Protein AF-A0A1I7VIJ1-F1 (afdb_monomer_lite)

Organism: Loa loa (NCBI:txid7209)

Secondary structure (DSSP, 8-state):
-HHHHHHHHHHHHHHHHHHHHHTTS-GGGHHHHHHHHHHHHTTT-TTHHHHHHHHHHHHHHTT---HHHHHHHHHHHTTHHHHHHHHHHHHHHHHHHHHHHHHHHHHHHHHHHHTTS-HHHHHHHHHHT-S-HHHHHHHHHHHHHHHHHHHHHSPPPHHHHHHHHHHHHHHHHT---HHHHHHHHHHHHGGGGT-SSHHHHHHHHHHHHHHHHHHGGG--HHHHHHHHHHHHHHHHHHHHHHHHTTT-HHHHHHHHHHHHHTTSS--SSS-HHHHHHHHHHHHHHHHHH----HHHHHHHHHHHHHHHH-TTS-HHHHHHHIIIIIIHHHHHHHHHHHHHHH--S-----TT--PPP--HHHHHHHHHHHHHSTTS-HHHHHHHHHHHHHHHHHHTT--SS----TTTSS------HHHHHHHHHHHHHHHHHHHHHHHHHHHHHHH-PPP-------------SSHHHHHHHHHHHHHHHHHTTSS--

Foldseek 3Di:
DVVVVVVVVVVVVVVVVLVLLVLQDDPVCSVVVVVVVVCVVQVVHDPCLVVQLVVQLCVQLDPDPDPVSSVVSSVVSVCVVVVVVVVVVVVVVVCVVVSVVSSVVVVVVVCVVPVVDDPVLVVLLDQCLDLDPVSNVVSLVVVLVVQLVDLVPDQDDLVSLLSVLLSLVSSLVSDDDPVVLLVSLLSLLCSLVRHPDLLSSLSNLLSNLVNCQQCVVVQDPSSVVSVLSSNLSNLLSVLLVCLVVLVPVVSVVSNLVSCCVALLDLDPSGHVVSVLSCLQNVQVSNQVNDNDDQVVVLVSCLSLLLSLLALSHDPVSNVSNCVRPQVVVLVVLLVVLVVVVVDPDDDDDPPDDDGDDHDLLSNLVSLQVSLPDPSHDPVSSVVSNLSSVLSVCVVVVHRSDPPCPPVNPPPPPPPDVVVVVVVVVVVVVVVVVVVVVVVVVVVVVVVDDDDDDDDDDDDDDDDDDPPVVVVVVVVVVVVVVVVVVVVPD

Structure (mmCIF, N/CA/C/O backbone):
data_AF-A0A1I7VIJ1-F1
#
_entry.id   AF-A0A1I7VIJ1-F1
#
loop_
_atom_site.group_PDB
_atom_site.id
_atom_site.type_symbol
_atom_site.label_atom_id
_atom_site.label_alt_id
_atom_site.label_comp_id
_atom_site.label_asym_id
_atom_site.label_entity_id
_atom_site.label_seq_id
_atom_site.pdbx_PDB_ins_code
_atom_site.Cartn_x
_atom_site.Cartn_y
_atom_site.Cartn_z
_atom_site.occupancy
_atom_site.B_iso_or_equiv
_atom_site.auth_seq_id
_atom_site.auth_comp_id
_atom_site.auth_asym_id
_atom_site.auth_atom_id
_atom_site.pdbx_PDB_model_num
ATOM 1 N N . MET A 1 1 ? 25.837 -4.537 -54.783 1.00 72.62 1 MET A N 1
ATOM 2 C CA . MET A 1 1 ? 26.642 -5.173 -53.715 1.00 72.62 1 MET A CA 1
ATOM 3 C C . MET A 1 1 ? 27.123 -4.157 -52.678 1.00 72.62 1 MET A C 1
ATOM 5 O O . MET A 1 1 ? 26.749 -4.299 -51.526 1.00 72.62 1 MET A O 1
ATOM 9 N N . PHE A 1 2 ? 27.856 -3.103 -53.062 1.00 79.81 2 PHE A N 1
ATOM 10 C CA . PHE A 1 2 ? 28.360 -2.093 -52.113 1.00 79.81 2 PHE A CA 1
ATOM 11 C C . PHE A 1 2 ? 27.268 -1.358 -51.321 1.00 79.81 2 PHE A C 1
ATOM 13 O O . PHE A 1 2 ? 27.354 -1.311 -50.104 1.00 79.81 2 PHE A O 1
ATOM 20 N N . ILE A 1 3 ? 26.191 -0.900 -51.972 1.00 81.25 3 ILE A N 1
ATOM 21 C CA . ILE A 1 3 ? 25.059 -0.244 -51.281 1.00 81.25 3 ILE A CA 1
ATOM 22 C C . ILE A 1 3 ? 24.439 -1.163 -50.217 1.00 81.25 3 ILE A C 1
ATOM 24 O O . ILE A 1 3 ? 24.136 -0.721 -49.115 1.00 81.25 3 ILE A O 1
ATOM 28 N N . PHE A 1 4 ? 24.290 -2.454 -50.528 1.00 85.00 4 PHE A N 1
ATOM 29 C CA . PHE A 1 4 ? 23.754 -3.437 -49.587 1.00 85.00 4 PHE A CA 1
ATOM 30 C C . PHE A 1 4 ? 24.659 -3.591 -48.359 1.00 85.00 4 PHE A C 1
ATOM 32 O O . PHE A 1 4 ? 24.164 -3.535 -47.239 1.00 85.00 4 PHE A O 1
ATOM 39 N N . LEU A 1 5 ? 25.975 -3.722 -48.560 1.00 86.12 5 LEU A N 1
ATOM 40 C CA . LEU A 1 5 ? 26.940 -3.807 -47.461 1.00 86.12 5 LEU A CA 1
ATOM 41 C C . LEU A 1 5 ? 26.938 -2.536 -46.603 1.00 86.12 5 LEU A C 1
ATOM 43 O O . LEU A 1 5 ? 26.953 -2.632 -45.382 1.00 86.12 5 LEU A O 1
ATOM 47 N N . THR A 1 6 ? 26.854 -1.355 -47.217 1.00 79.75 6 THR A N 1
ATOM 48 C CA . THR A 1 6 ? 26.786 -0.082 -46.486 1.00 79.75 6 THR A CA 1
ATOM 49 C C . THR A 1 6 ? 25.526 0.015 -45.628 1.00 79.75 6 THR A C 1
ATOM 51 O O . THR A 1 6 ? 25.620 0.332 -44.445 1.00 79.75 6 THR A O 1
ATOM 54 N N . VAL A 1 7 ? 24.353 -0.293 -46.193 1.00 79.56 7 VAL A N 1
ATOM 55 C CA . VAL A 1 7 ? 23.078 -0.256 -45.456 1.00 79.56 7 VAL A CA 1
ATOM 56 C C . VAL A 1 7 ? 23.060 -1.306 -44.344 1.00 79.56 7 VAL A C 1
ATOM 58 O O . VAL A 1 7 ? 22.645 -1.007 -43.229 1.00 79.56 7 VAL A O 1
ATOM 61 N N . PHE A 1 8 ? 23.569 -2.510 -44.607 1.00 84.06 8 PHE A N 1
ATOM 62 C CA . PHE A 1 8 ? 23.662 -3.567 -43.603 1.00 84.06 8 PHE A CA 1
ATOM 63 C C . PHE A 1 8 ? 24.564 -3.170 -42.424 1.00 84.06 8 PHE A C 1
ATOM 65 O O . PHE A 1 8 ? 24.149 -3.286 -41.272 1.00 84.06 8 PHE A O 1
ATOM 72 N N . SER A 1 9 ? 25.756 -2.626 -42.691 1.00 80.06 9 SER A N 1
ATOM 73 C CA . SER A 1 9 ? 26.665 -2.145 -41.642 1.00 80.06 9 SER A CA 1
ATOM 74 C C . SER A 1 9 ? 26.083 -0.971 -40.843 1.00 80.06 9 SER A C 1
ATOM 76 O O . SER A 1 9 ? 26.268 -0.910 -39.630 1.00 80.06 9 SER A O 1
ATOM 78 N N . LEU A 1 10 ? 25.325 -0.071 -41.484 1.00 77.75 10 LEU A N 1
ATOM 79 C CA . LEU A 1 10 ? 24.598 1.004 -40.794 1.00 77.75 10 LEU A CA 1
ATOM 80 C C . LEU A 1 10 ? 23.559 0.453 -39.806 1.00 77.75 10 LEU A C 1
ATOM 82 O O . LEU A 1 10 ? 23.449 0.959 -38.690 1.00 77.75 10 LEU A O 1
ATOM 86 N N . CYS A 1 11 ? 22.833 -0.604 -40.179 1.00 79.56 11 CYS A N 1
ATOM 87 C CA . CYS A 1 11 ? 21.846 -1.232 -39.299 1.00 79.56 11 CYS A CA 1
ATOM 88 C C . CYS A 1 11 ? 22.480 -1.927 -38.079 1.00 79.56 11 CYS A C 1
ATOM 90 O O . CYS A 1 11 ? 21.882 -1.916 -37.004 1.00 79.56 11 CYS A O 1
ATOM 92 N N . LEU A 1 12 ? 23.684 -2.500 -38.209 1.00 80.19 12 LEU A N 1
ATOM 93 C CA . LEU A 1 12 ? 24.377 -3.162 -37.092 1.00 80.19 12 LEU A CA 1
ATOM 94 C C . LEU A 1 12 ? 24.837 -2.179 -36.010 1.00 80.19 12 LEU A C 1
ATOM 96 O O . LEU A 1 12 ? 24.737 -2.486 -34.821 1.00 80.19 12 LEU A O 1
ATOM 100 N N . ASN A 1 13 ? 25.276 -0.981 -36.405 1.00 79.94 13 ASN A N 1
ATOM 101 C CA . ASN A 1 13 ? 25.723 0.046 -35.461 1.00 79.94 13 ASN A CA 1
ATOM 102 C C . ASN A 1 13 ? 24.635 0.427 -34.455 1.00 79.94 13 ASN A C 1
ATOM 104 O O . ASN A 1 13 ? 24.937 0.693 -33.295 1.00 79.94 13 ASN A O 1
ATOM 108 N N . TRP A 1 14 ? 23.368 0.406 -34.869 1.00 78.56 14 TRP A N 1
ATOM 109 C CA . TRP A 1 14 ? 22.262 0.752 -33.982 1.00 78.56 14 TRP A CA 1
ATOM 110 C C . TRP A 1 14 ? 22.125 -0.233 -32.813 1.00 78.56 14 TRP A C 1
ATOM 112 O O . TRP A 1 14 ? 21.974 0.190 -31.670 1.00 78.56 14 TRP A O 1
ATOM 122 N N . SER A 1 15 ? 22.262 -1.537 -33.078 1.00 80.44 15 SER A N 1
ATOM 123 C CA . SER A 1 15 ? 22.228 -2.567 -32.029 1.00 80.44 15 SER A CA 1
ATOM 124 C C . SER A 1 15 ? 23.414 -2.442 -31.073 1.00 80.44 15 SER A C 1
ATOM 126 O O . SER A 1 15 ? 23.239 -2.536 -29.862 1.00 80.44 15 SER A O 1
ATOM 128 N N . ILE A 1 16 ? 24.611 -2.195 -31.613 1.00 84.12 16 ILE A N 1
ATOM 129 C CA . ILE A 1 16 ? 25.847 -2.103 -30.825 1.00 84.12 16 ILE A CA 1
ATOM 130 C C . ILE A 1 16 ? 25.797 -0.910 -29.863 1.00 84.12 16 ILE A C 1
ATOM 132 O O . ILE A 1 16 ? 26.193 -1.040 -28.710 1.00 84.12 16 ILE A O 1
ATOM 136 N N . ILE A 1 17 ? 25.289 0.245 -30.308 1.00 83.31 17 ILE A N 1
ATOM 137 C CA . ILE A 1 17 ? 25.196 1.446 -29.463 1.00 83.31 17 ILE A CA 1
ATOM 138 C C . ILE A 1 17 ? 24.230 1.225 -28.292 1.00 83.31 17 ILE A C 1
ATOM 140 O O . ILE A 1 17 ? 24.504 1.677 -27.182 1.00 83.31 17 ILE A O 1
ATOM 144 N N . ILE A 1 18 ? 23.116 0.521 -28.521 1.00 82.06 18 ILE A N 1
ATOM 145 C CA . ILE A 1 18 ? 22.161 0.201 -27.455 1.00 82.06 18 ILE A CA 1
ATOM 146 C C . ILE A 1 18 ? 22.796 -0.735 -26.423 1.00 82.06 18 ILE A C 1
ATOM 148 O O . ILE A 1 18 ? 22.706 -0.449 -25.231 1.00 82.06 18 ILE A O 1
ATOM 152 N N . ASP A 1 19 ? 23.486 -1.794 -26.853 1.00 82.81 19 ASP A N 1
ATOM 153 C CA . ASP A 1 19 ? 24.185 -2.699 -25.927 1.00 82.81 19 ASP A CA 1
ATOM 154 C C . ASP A 1 19 ? 25.268 -1.964 -25.123 1.00 82.81 19 ASP A C 1
ATOM 156 O O . ASP A 1 19 ? 25.315 -2.081 -23.899 1.00 82.81 19 ASP A O 1
ATOM 160 N N . LEU A 1 20 ? 26.069 -1.119 -25.782 1.00 85.69 20 LEU A N 1
ATOM 161 C CA . LEU A 1 20 ? 27.095 -0.296 -25.135 1.00 85.69 20 LEU A CA 1
ATOM 162 C C . LEU A 1 20 ? 26.504 0.586 -24.021 1.00 85.69 20 LEU A C 1
ATOM 164 O O . LEU A 1 20 ? 27.082 0.734 -22.945 1.00 85.69 20 LEU A O 1
ATOM 168 N N . LEU A 1 21 ? 25.331 1.169 -24.272 1.00 85.25 21 LEU A N 1
ATOM 169 C CA . LEU A 1 21 ? 24.647 2.028 -23.314 1.00 85.25 21 LEU A CA 1
ATOM 170 C C . LEU A 1 21 ? 24.074 1.233 -22.130 1.00 85.25 21 LEU A C 1
ATOM 172 O O . LEU A 1 21 ? 24.110 1.700 -20.988 1.00 85.25 21 LEU A O 1
ATOM 176 N N . LEU A 1 22 ? 23.568 0.023 -22.372 1.00 81.50 22 LEU A N 1
ATOM 177 C CA . LEU A 1 22 ? 23.065 -0.860 -21.317 1.00 81.50 22 LEU A CA 1
ATOM 178 C C . LEU A 1 22 ? 24.183 -1.369 -20.393 1.00 81.50 22 LEU A C 1
ATOM 180 O O . LEU A 1 22 ? 23.916 -1.563 -19.201 1.00 81.50 22 LEU A O 1
ATOM 184 N N . ASP A 1 23 ? 25.403 -1.512 -20.916 1.00 83.44 23 ASP A N 1
ATOM 185 C CA . ASP A 1 23 ? 26.603 -1.968 -20.196 1.00 83.44 23 ASP A CA 1
ATOM 186 C C . ASP A 1 23 ? 27.246 -0.907 -19.287 1.00 83.44 23 ASP A C 1
ATOM 188 O O . ASP A 1 23 ? 28.076 -1.242 -18.443 1.00 83.44 23 ASP A O 1
ATOM 192 N N . ILE A 1 24 ? 26.873 0.368 -19.433 1.00 89.19 24 ILE A N 1
ATOM 193 C CA . ILE A 1 24 ? 27.396 1.470 -18.604 1.00 89.19 24 ILE A CA 1
ATOM 194 C C . ILE A 1 24 ? 26.332 2.029 -17.650 1.00 89.19 24 ILE A C 1
ATOM 196 O O . ILE A 1 24 ? 26.648 2.587 -16.596 1.00 89.19 24 ILE A O 1
ATOM 200 N N . ILE A 1 25 ? 25.047 1.924 -18.000 1.00 85.88 25 ILE A N 1
ATOM 201 C CA . ILE A 1 25 ? 23.987 2.649 -17.294 1.00 85.88 25 ILE A CA 1
ATOM 202 C C . ILE A 1 25 ? 23.195 1.736 -16.358 1.00 85.88 25 ILE A C 1
ATOM 204 O O . ILE A 1 25 ? 22.587 0.742 -16.765 1.00 85.88 25 ILE A O 1
ATOM 208 N N . VAL A 1 26 ? 23.111 2.158 -15.091 1.00 79.25 26 VAL A N 1
ATOM 209 C CA . VAL A 1 26 ? 22.322 1.517 -14.025 1.00 79.25 26 VAL A CA 1
ATOM 210 C C . VAL A 1 26 ? 20.846 1.375 -14.435 1.00 79.25 26 VAL A C 1
ATOM 212 O O . VAL A 1 26 ? 20.266 2.349 -14.932 1.00 79.25 26 VAL A O 1
ATOM 215 N N . PRO A 1 27 ? 20.187 0.222 -14.176 1.00 73.50 27 PRO A N 1
ATOM 216 C CA . PRO A 1 27 ? 18.823 -0.065 -14.632 1.00 73.50 27 PRO A CA 1
ATOM 217 C C . PRO A 1 27 ? 17.793 1.046 -14.400 1.00 73.50 27 PRO A C 1
ATOM 219 O O . PRO A 1 27 ? 17.003 1.350 -15.291 1.00 73.50 27 PRO A O 1
ATOM 222 N N . GLN A 1 28 ? 17.849 1.712 -13.245 1.00 70.06 28 GLN A N 1
ATOM 223 C CA . GLN A 1 28 ? 16.922 2.785 -12.866 1.00 70.06 28 GLN A CA 1
ATOM 224 C C . GLN A 1 28 ? 16.987 4.017 -13.788 1.00 70.06 28 GLN A C 1
ATOM 226 O O . GLN A 1 28 ? 16.023 4.774 -13.870 1.00 70.06 28 GLN A O 1
ATOM 231 N N . ARG A 1 29 ? 18.108 4.233 -14.490 1.00 78.75 29 ARG A N 1
ATOM 232 C CA . ARG A 1 29 ? 18.349 5.411 -15.342 1.00 78.75 29 ARG A CA 1
ATOM 233 C C . ARG A 1 29 ? 18.302 5.100 -16.840 1.00 78.75 29 ARG A C 1
ATOM 235 O O . ARG A 1 29 ? 18.312 6.027 -17.648 1.00 78.75 29 ARG A O 1
ATOM 242 N N . ARG A 1 30 ? 18.191 3.821 -17.222 1.00 83.50 30 ARG A N 1
ATOM 243 C CA . ARG A 1 30 ? 18.231 3.373 -18.627 1.00 83.50 30 ARG A CA 1
ATOM 244 C C . ARG A 1 30 ? 17.142 4.003 -19.487 1.00 83.50 30 ARG A C 1
ATOM 246 O O . ARG A 1 30 ? 17.415 4.404 -20.610 1.00 83.50 30 ARG A O 1
ATOM 253 N N . SER A 1 31 ? 15.926 4.155 -18.956 1.00 77.12 31 SER A N 1
ATOM 254 C CA . SER A 1 31 ? 14.834 4.782 -19.713 1.00 77.12 31 SER A CA 1
ATOM 255 C C . SER A 1 31 ? 15.131 6.240 -20.062 1.00 77.12 31 SER A C 1
ATOM 257 O O . SER A 1 31 ? 14.811 6.669 -21.162 1.00 77.12 31 SER A O 1
ATOM 259 N N . ILE A 1 32 ? 15.738 6.998 -19.146 1.00 85.75 32 ILE A N 1
ATOM 260 C CA . ILE A 1 32 ? 16.082 8.405 -19.382 1.00 85.75 32 ILE A CA 1
ATOM 261 C C . ILE A 1 32 ? 17.226 8.487 -20.392 1.00 85.75 32 ILE A C 1
ATOM 263 O O . ILE A 1 32 ? 17.153 9.267 -21.336 1.00 85.75 32 ILE A O 1
ATOM 267 N N . ALA A 1 33 ? 18.251 7.652 -20.233 1.00 86.38 33 ALA A N 1
ATOM 268 C CA . ALA A 1 33 ? 19.390 7.618 -21.140 1.00 86.38 33 ALA A CA 1
ATOM 269 C C . ALA A 1 33 ? 19.005 7.238 -22.578 1.00 86.38 33 ALA A C 1
ATOM 271 O O . ALA A 1 33 ? 19.407 7.929 -23.510 1.00 86.38 33 ALA A O 1
ATOM 272 N N . ASN A 1 34 ? 18.158 6.217 -22.754 1.00 83.69 34 ASN A N 1
ATOM 273 C CA . ASN A 1 34 ? 17.612 5.850 -24.062 1.00 83.69 34 ASN A CA 1
ATOM 274 C C . ASN A 1 34 ? 16.825 7.010 -24.688 1.00 83.69 34 ASN A C 1
ATOM 276 O O . ASN A 1 34 ? 16.984 7.298 -25.872 1.00 83.69 34 ASN A O 1
ATOM 280 N N . SER A 1 35 ? 16.013 7.718 -23.897 1.00 87.06 35 SER A N 1
ATOM 281 C CA . SER A 1 35 ? 15.282 8.892 -24.386 1.00 87.06 35 SER A CA 1
ATOM 282 C C . SER A 1 35 ? 16.221 10.007 -24.851 1.00 87.06 35 SER A C 1
ATOM 284 O O . SER A 1 35 ? 15.995 10.578 -25.915 1.00 87.06 35 SER A O 1
ATOM 286 N N . TRP A 1 36 ? 17.289 10.298 -24.101 1.00 90.06 36 TRP A N 1
ATOM 287 C CA . TRP A 1 36 ? 18.300 11.284 -24.504 1.00 90.06 36 TRP A CA 1
ATOM 288 C C . TRP A 1 36 ? 19.048 10.865 -25.769 1.00 90.06 36 TRP A C 1
ATOM 290 O O . TRP A 1 36 ? 19.242 11.691 -26.658 1.00 90.06 36 TRP A O 1
ATOM 300 N N . GLN A 1 37 ? 19.423 9.590 -25.880 1.00 86.50 37 GLN A N 1
ATOM 301 C CA . GLN A 1 37 ? 20.076 9.054 -27.072 1.00 86.50 37 GLN A CA 1
ATOM 302 C C . GLN A 1 37 ? 19.197 9.243 -28.313 1.00 86.50 37 GLN A C 1
ATOM 304 O O . GLN A 1 37 ? 19.679 9.737 -29.332 1.00 86.50 37 GLN A O 1
ATOM 309 N N . ILE A 1 38 ? 17.912 8.885 -28.231 1.00 85.50 38 ILE A N 1
ATOM 310 C CA . ILE A 1 38 ? 16.958 9.041 -29.338 1.00 85.50 38 ILE A CA 1
ATOM 311 C C . ILE A 1 38 ? 16.770 10.525 -29.674 1.00 85.50 38 ILE A C 1
ATOM 313 O O . ILE A 1 38 ? 16.852 10.900 -30.842 1.00 85.50 38 ILE A O 1
ATOM 317 N N . LEU A 1 39 ? 16.583 11.382 -28.665 1.00 89.50 39 LEU A N 1
ATOM 318 C CA . LEU A 1 39 ? 16.409 12.824 -28.851 1.00 89.50 39 LEU A CA 1
ATOM 319 C C . LEU A 1 39 ? 17.595 13.455 -29.593 1.00 89.50 39 LEU A C 1
ATOM 321 O O . LEU A 1 39 ? 17.393 14.205 -30.543 1.00 89.50 39 LEU A O 1
ATOM 325 N N . ILE A 1 40 ? 18.824 13.140 -29.176 1.00 86.69 40 ILE A N 1
ATOM 326 C CA . ILE A 1 40 ? 20.045 13.677 -29.792 1.00 86.69 40 ILE A CA 1
ATOM 327 C C . ILE A 1 40 ? 20.239 13.098 -31.200 1.00 86.69 40 ILE A C 1
ATOM 329 O O . ILE A 1 40 ? 20.582 13.836 -32.120 1.00 86.69 40 ILE A O 1
ATOM 333 N N . SER A 1 41 ? 19.971 11.801 -31.391 1.00 81.50 41 SER A N 1
ATOM 334 C CA . SER A 1 41 ? 20.138 11.132 -32.692 1.00 81.50 41 SER A CA 1
ATOM 335 C C . SER A 1 41 ? 19.201 11.690 -33.767 1.00 81.50 41 SER A C 1
ATOM 337 O O . SER A 1 41 ? 19.580 11.752 -34.932 1.00 81.50 41 SER A O 1
ATOM 339 N N . HIS A 1 42 ? 18.006 12.140 -33.375 1.00 83.38 42 HIS A N 1
ATOM 340 C CA . HIS A 1 42 ? 17.016 12.738 -34.275 1.00 83.38 42 HIS A CA 1
ATOM 341 C C . HIS A 1 42 ? 16.912 14.266 -34.132 1.00 83.38 42 HIS A C 1
ATOM 343 O O . HIS A 1 42 ? 15.954 14.859 -34.626 1.00 83.38 42 HIS A O 1
ATOM 349 N N . LEU A 1 43 ? 17.888 14.929 -33.495 1.00 84.06 43 LEU A N 1
ATOM 350 C CA . LEU A 1 43 ? 17.840 16.372 -33.213 1.00 84.06 43 LEU A CA 1
ATOM 351 C C . LEU A 1 43 ? 17.675 17.223 -34.482 1.00 84.06 43 LEU A C 1
ATOM 353 O O . LEU A 1 43 ? 16.991 18.242 -34.467 1.00 84.06 43 LEU A O 1
ATOM 357 N N . PHE A 1 44 ? 18.272 16.778 -35.589 1.00 81.12 44 PHE A N 1
ATOM 358 C CA . PHE A 1 44 ? 18.181 17.427 -36.899 1.00 81.12 44 PHE A CA 1
ATOM 359 C C . PHE A 1 44 ? 17.137 16.775 -37.829 1.00 81.12 44 PHE A C 1
ATOM 361 O O . PHE A 1 44 ? 17.081 17.100 -39.014 1.00 81.12 44 PHE A O 1
ATOM 368 N N . GLY A 1 45 ? 16.312 15.857 -37.314 1.00 82.31 45 GLY A N 1
ATOM 369 C CA . GLY A 1 45 ? 15.331 15.085 -38.080 1.00 82.31 45 GLY A CA 1
ATOM 370 C C . GLY A 1 45 ? 15.938 14.005 -38.985 1.00 82.31 45 GLY A C 1
ATOM 371 O O . GLY A 1 45 ? 17.154 13.883 -39.123 1.00 82.31 45 GLY A O 1
ATOM 372 N N . ASP A 1 46 ? 15.072 13.230 -39.642 1.00 79.00 46 ASP A N 1
ATOM 373 C CA . ASP A 1 46 ? 15.456 12.022 -40.397 1.00 79.00 46 ASP A CA 1
ATOM 374 C C . ASP A 1 46 ? 16.077 12.299 -41.782 1.00 79.00 46 ASP A C 1
ATOM 376 O O . ASP A 1 46 ? 16.586 11.387 -42.432 1.00 79.00 46 ASP A O 1
ATOM 380 N N . ALA A 1 47 ? 16.037 13.551 -42.257 1.00 77.75 47 ALA A N 1
ATOM 381 C CA . ALA A 1 47 ? 16.419 13.917 -43.626 1.00 77.75 47 ALA A CA 1
ATOM 382 C C . ALA A 1 47 ? 17.181 15.254 -43.738 1.00 77.75 47 ALA A C 1
ATOM 384 O O . ALA A 1 47 ? 17.082 15.950 -44.747 1.00 77.75 47 ALA A O 1
ATOM 385 N N . SER A 1 48 ? 17.966 15.629 -42.725 1.00 83.56 48 SER A N 1
ATOM 386 C CA . SER A 1 48 ? 18.795 16.850 -42.770 1.00 83.56 48 SER A CA 1
ATOM 387 C C . SER A 1 48 ? 19.970 16.769 -43.753 1.00 83.56 48 SER A C 1
ATOM 389 O O . SER A 1 48 ? 20.415 17.794 -44.266 1.00 83.56 48 SER A O 1
ATOM 391 N N . GLY A 1 49 ? 20.456 15.563 -44.067 1.00 84.31 49 GLY A N 1
ATOM 392 C CA . GLY A 1 49 ? 21.626 15.345 -44.927 1.00 84.31 49 GLY A CA 1
ATOM 393 C C . GLY A 1 49 ? 21.544 16.018 -46.308 1.00 84.31 49 GLY A C 1
ATOM 394 O O . GLY A 1 49 ? 22.422 16.823 -46.625 1.00 84.31 49 GLY A O 1
ATOM 395 N N . PRO A 1 50 ? 20.501 15.758 -47.125 1.00 87.88 50 PRO A N 1
ATOM 396 C CA . PRO A 1 50 ? 20.345 16.393 -48.436 1.00 87.88 50 PRO A CA 1
ATOM 397 C C . PRO A 1 50 ? 20.272 17.921 -48.374 1.00 87.88 50 PRO A C 1
ATOM 399 O O . PRO A 1 50 ? 20.823 18.591 -49.242 1.00 87.88 50 PRO A O 1
ATOM 402 N N . TYR A 1 51 ? 19.641 18.473 -47.333 1.00 87.06 51 TYR A N 1
ATOM 403 C CA . TYR A 1 51 ? 19.557 19.919 -47.130 1.00 87.06 51 TYR A CA 1
ATOM 404 C C . TYR A 1 51 ? 20.936 20.534 -46.853 1.00 87.06 51 TYR A C 1
ATOM 406 O O . TYR A 1 51 ? 21.289 21.551 -47.449 1.00 87.06 51 TYR A O 1
ATOM 414 N N . ILE A 1 52 ? 21.745 19.890 -46.004 1.00 87.69 52 ILE A N 1
ATOM 415 C CA . ILE A 1 52 ? 23.108 20.338 -45.678 1.00 87.69 52 ILE A CA 1
ATOM 416 C C . ILE A 1 52 ? 24.000 20.278 -46.925 1.00 87.69 52 ILE A C 1
ATOM 418 O O . ILE A 1 52 ? 24.683 21.250 -47.240 1.00 87.69 52 ILE A O 1
ATOM 422 N N . VAL A 1 53 ? 23.957 19.170 -47.674 1.00 90.44 53 VAL A N 1
ATOM 423 C CA . VAL A 1 53 ? 24.729 19.019 -48.921 1.00 90.44 53 VAL A CA 1
ATOM 424 C C . VAL A 1 53 ? 24.292 20.050 -49.965 1.00 90.44 53 VAL A C 1
ATOM 426 O O . VAL A 1 53 ? 25.146 20.666 -50.597 1.00 90.44 53 VAL A O 1
ATOM 429 N N . GLY A 1 54 ? 22.984 20.286 -50.112 1.00 90.25 54 GLY A N 1
ATOM 430 C CA . GLY A 1 54 ? 22.440 21.308 -51.009 1.00 90.25 54 GLY A CA 1
ATOM 431 C C . GLY A 1 54 ? 22.903 22.717 -50.641 1.00 90.25 54 GLY A C 1
ATOM 432 O O . GLY A 1 54 ? 23.453 23.418 -51.483 1.00 90.25 54 GLY A O 1
ATOM 433 N N . SER A 1 55 ? 22.793 23.087 -49.363 1.00 89.56 55 SER A N 1
ATOM 434 C CA . SER A 1 55 ? 23.210 24.403 -48.854 1.00 89.56 55 SER A CA 1
ATOM 435 C C . SER A 1 55 ? 24.693 24.675 -49.108 1.00 89.56 55 SER A C 1
ATOM 437 O O . SER A 1 55 ? 25.072 25.770 -49.519 1.00 89.56 55 SER A O 1
ATOM 439 N N . VAL A 1 56 ? 25.552 23.673 -48.898 1.00 90.44 56 VAL A N 1
ATOM 440 C CA . VAL A 1 56 ? 26.988 23.839 -49.140 1.00 90.44 56 VAL A CA 1
ATOM 441 C C . VAL A 1 56 ? 27.324 23.788 -50.631 1.00 90.44 56 VAL A C 1
ATOM 443 O O . VAL A 1 56 ? 28.216 24.509 -51.072 1.00 90.44 56 VAL A O 1
ATOM 446 N N . SER A 1 57 ? 26.588 23.015 -51.433 1.00 92.38 57 SER A N 1
ATOM 447 C CA . SER A 1 57 ? 26.692 23.073 -52.895 1.00 92.38 57 SER A CA 1
ATOM 448 C C . SER A 1 57 ? 26.362 24.473 -53.415 1.00 92.38 57 SER A C 1
ATOM 450 O O . SER A 1 57 ? 27.101 25.006 -54.238 1.00 92.38 57 SER A O 1
ATOM 452 N N . ASP A 1 58 ? 25.295 25.093 -52.913 1.00 91.44 58 ASP A N 1
ATOM 453 C CA . ASP A 1 58 ? 24.911 26.455 -53.286 1.00 91.44 58 ASP A CA 1
ATOM 454 C C . ASP A 1 58 ? 25.965 27.482 -52.837 1.00 91.44 58 ASP A C 1
ATOM 456 O O . ASP A 1 58 ? 26.304 28.388 -53.598 1.00 91.44 58 ASP A O 1
ATOM 460 N N . TRP A 1 59 ? 26.566 27.295 -51.655 1.00 90.31 59 TRP A N 1
ATOM 461 C CA . TRP A 1 59 ? 27.669 28.134 -51.172 1.00 90.31 59 TRP A CA 1
ATOM 462 C C . TRP A 1 59 ? 28.934 28.023 -52.038 1.00 90.31 59 TRP A C 1
ATOM 464 O O . TRP A 1 59 ? 29.540 29.039 -52.370 1.00 90.31 59 TRP A O 1
ATOM 474 N N . ILE A 1 60 ? 29.312 26.807 -52.450 1.00 89.12 60 ILE A N 1
ATOM 475 C CA . ILE A 1 60 ? 30.467 26.560 -53.332 1.00 89.12 60 ILE A CA 1
ATOM 476 C C . ILE A 1 60 ? 30.213 27.109 -54.746 1.00 89.12 60 ILE A C 1
ATOM 478 O O . ILE A 1 60 ? 31.156 27.537 -55.411 1.00 89.12 60 ILE A O 1
ATOM 482 N N . ARG A 1 61 ? 28.957 27.085 -55.213 1.00 88.00 61 ARG A N 1
ATOM 483 C CA . ARG A 1 61 ? 28.552 27.574 -56.540 1.00 88.00 61 ARG A CA 1
ATOM 484 C C . ARG A 1 61 ? 28.547 29.105 -56.635 1.00 88.00 61 ARG A C 1
ATOM 486 O O . ARG A 1 61 ? 28.872 29.647 -57.689 1.00 88.00 61 ARG A O 1
ATOM 493 N N . GLY A 1 62 ? 28.186 29.811 -55.563 1.00 86.69 62 GLY A N 1
ATOM 494 C CA . GLY A 1 62 ? 28.064 31.271 -55.582 1.00 86.69 62 GLY A CA 1
ATOM 495 C C . GLY A 1 62 ? 26.958 31.746 -56.537 1.00 86.69 62 GLY A C 1
ATOM 496 O O . GLY A 1 62 ? 25.841 31.235 -56.495 1.00 86.69 62 GLY A O 1
ATOM 497 N N . SER A 1 63 ? 27.253 32.728 -57.396 1.00 85.38 63 SER A N 1
ATOM 498 C CA . SER A 1 63 ? 26.290 33.319 -58.346 1.00 85.38 63 SER A CA 1
ATOM 499 C C . SER A 1 63 ? 26.248 32.649 -59.729 1.00 85.38 63 SER A C 1
ATOM 501 O O . SER A 1 63 ? 25.440 33.048 -60.570 1.00 85.38 63 SER A O 1
ATOM 503 N N . ASP A 1 64 ? 27.096 31.650 -59.991 1.00 83.31 64 ASP A N 1
ATOM 504 C CA . ASP A 1 64 ? 27.196 31.002 -61.302 1.00 83.31 64 ASP A CA 1
ATOM 505 C C . ASP A 1 64 ? 26.148 29.885 -61.454 1.00 83.31 64 ASP A C 1
ATOM 507 O O . ASP A 1 64 ? 26.267 28.804 -60.881 1.00 83.31 64 ASP A O 1
ATOM 511 N N . ASN A 1 65 ? 25.103 30.141 -62.243 1.00 82.75 65 ASN A N 1
ATOM 512 C CA . ASN A 1 65 ? 24.006 29.194 -62.479 1.00 82.75 65 ASN A CA 1
ATOM 513 C C . ASN A 1 65 ? 24.205 28.319 -63.727 1.00 82.75 65 ASN A C 1
ATOM 515 O O . ASN A 1 65 ? 23.247 27.723 -64.228 1.00 82.75 65 ASN A O 1
ATOM 519 N N . SER A 1 66 ? 25.427 28.220 -64.254 1.00 89.38 66 SER A N 1
ATOM 520 C CA . SER A 1 66 ? 25.697 27.306 -65.362 1.00 89.38 66 SER A CA 1
ATOM 521 C C . SER A 1 66 ? 25.507 25.833 -64.936 1.00 89.38 66 SER A C 1
ATOM 523 O O . SER A 1 66 ? 25.864 25.447 -63.815 1.00 89.38 66 SER A O 1
ATOM 525 N N . PRO A 1 67 ? 24.983 24.954 -65.818 1.00 86.44 67 PRO A N 1
ATOM 526 C CA . PRO A 1 67 ? 24.816 23.530 -65.501 1.00 86.44 67 PRO A CA 1
ATOM 527 C C . PRO A 1 67 ? 26.128 22.842 -65.094 1.00 86.44 67 PRO A C 1
ATOM 529 O O . PRO A 1 67 ? 26.133 21.961 -64.233 1.00 86.44 67 PRO A O 1
ATOM 532 N N . ALA A 1 68 ? 27.252 23.279 -65.672 1.00 85.81 68 ALA A N 1
ATOM 533 C CA . ALA A 1 68 ? 28.583 22.780 -65.344 1.00 85.81 68 ALA A CA 1
ATOM 534 C C . ALA A 1 68 ? 29.029 23.192 -63.929 1.00 85.81 68 ALA A C 1
ATOM 536 O O . ALA A 1 68 ? 29.513 22.340 -63.180 1.00 85.81 68 ALA A O 1
ATOM 537 N N . ALA A 1 69 ? 28.816 24.455 -63.533 1.00 83.94 69 ALA A N 1
ATOM 538 C CA . ALA A 1 69 ? 29.113 24.923 -62.180 1.00 83.94 69 ALA A CA 1
ATOM 539 C C . ALA A 1 69 ? 28.245 24.207 -61.135 1.00 83.94 69 ALA A C 1
ATOM 541 O O . ALA A 1 69 ? 28.755 23.779 -60.100 1.00 83.94 69 ALA A O 1
ATOM 542 N N . CYS A 1 70 ? 26.960 23.979 -61.433 1.00 85.12 70 CYS A N 1
ATOM 543 C CA . CYS A 1 70 ? 26.066 23.235 -60.547 1.00 85.12 70 CYS A CA 1
ATOM 544 C C . CYS A 1 70 ? 26.524 21.782 -60.335 1.00 85.12 70 CYS A C 1
ATOM 546 O O . CYS A 1 70 ? 26.506 21.288 -59.208 1.00 85.12 70 CYS A O 1
ATOM 548 N N . PHE A 1 71 ? 26.971 21.102 -61.394 1.00 88.38 71 PHE A N 1
ATOM 549 C CA . PHE A 1 71 ? 27.477 19.732 -61.301 1.00 88.38 71 PHE A CA 1
ATOM 550 C C . PHE A 1 71 ? 28.789 19.649 -60.504 1.00 88.38 71 PHE A C 1
ATOM 552 O O . PHE A 1 71 ? 28.934 18.797 -59.626 1.00 88.38 71 PHE A O 1
ATOM 559 N N . GLN A 1 72 ? 29.734 20.559 -60.759 1.00 87.44 72 GLN A N 1
ATOM 560 C CA . GLN A 1 72 ? 31.018 20.580 -60.053 1.00 87.44 72 GLN A CA 1
ATOM 561 C C . GLN A 1 72 ? 30.874 20.955 -58.573 1.00 87.44 72 GLN A C 1
ATOM 563 O O . GLN A 1 72 ? 31.534 20.350 -57.724 1.00 87.44 72 GLN A O 1
ATOM 568 N N . ALA A 1 73 ? 30.013 21.924 -58.250 1.00 89.81 73 ALA A N 1
ATOM 569 C CA . ALA A 1 73 ? 29.737 22.317 -56.872 1.00 89.81 73 ALA A CA 1
ATOM 570 C C . ALA A 1 73 ? 29.091 21.172 -56.078 1.00 89.81 73 ALA A C 1
ATOM 572 O O . ALA A 1 73 ? 29.508 20.896 -54.952 1.00 89.81 73 ALA A O 1
ATOM 573 N N . LEU A 1 74 ? 28.165 20.433 -56.699 1.00 89.19 74 LEU A N 1
ATOM 574 C CA . LEU A 1 74 ? 27.509 19.290 -56.071 1.00 89.19 74 LEU A CA 1
ATOM 575 C C . LEU A 1 74 ? 28.492 18.141 -55.792 1.00 89.19 74 LEU A C 1
ATOM 577 O O . LEU A 1 74 ? 28.486 17.585 -54.696 1.00 89.19 74 LEU A O 1
ATOM 581 N N . ILE A 1 75 ? 29.389 17.822 -56.736 1.00 90.06 75 ILE A N 1
ATOM 582 C CA . ILE A 1 75 ? 30.453 16.823 -56.516 1.00 90.06 75 ILE A CA 1
ATOM 583 C C . ILE A 1 75 ? 31.345 17.225 -55.339 1.00 90.06 75 ILE A C 1
ATOM 585 O O . ILE A 1 75 ? 31.676 16.385 -54.503 1.00 90.06 75 ILE A O 1
ATOM 589 N N . LYS A 1 76 ? 31.723 18.506 -55.244 1.00 88.06 76 LYS A N 1
ATOM 590 C CA . LYS A 1 76 ? 32.531 19.007 -54.124 1.00 88.06 76 LYS A CA 1
ATOM 591 C C . LYS A 1 76 ? 31.773 18.920 -52.794 1.00 88.06 76 LYS A C 1
ATOM 593 O O . LYS A 1 76 ? 32.351 18.493 -51.797 1.00 88.06 76 LYS A O 1
ATOM 598 N N . ALA A 1 77 ? 30.481 19.245 -52.779 1.00 91.00 77 ALA A N 1
ATOM 599 C CA . ALA A 1 77 ? 29.640 19.139 -51.587 1.00 91.00 77 ALA A CA 1
ATOM 600 C C . ALA A 1 77 ? 29.454 17.684 -51.112 1.00 91.00 77 ALA A C 1
ATOM 602 O O . ALA A 1 77 ? 29.378 17.432 -49.909 1.00 91.00 77 ALA A O 1
ATOM 603 N N . PHE A 1 78 ? 29.474 16.701 -52.019 1.00 89.38 78 PHE A N 1
ATOM 604 C CA . PHE A 1 78 ? 29.417 15.277 -51.663 1.00 89.38 78 PHE A CA 1
ATOM 605 C C . PHE A 1 78 ? 30.634 14.763 -50.871 1.00 89.38 78 PHE A C 1
ATOM 607 O O . PHE A 1 78 ? 30.571 13.658 -50.332 1.00 89.38 78 PHE A O 1
ATOM 614 N N . TYR A 1 79 ? 31.709 15.544 -50.720 1.00 88.62 79 TYR A N 1
ATOM 615 C CA . TYR A 1 79 ? 32.805 15.196 -49.806 1.00 88.62 79 TYR A CA 1
ATOM 616 C C . TYR A 1 79 ? 32.502 15.504 -48.329 1.00 88.62 79 TYR A C 1
ATOM 618 O O . TYR A 1 79 ? 33.172 14.963 -47.450 1.00 88.62 79 TYR A O 1
ATOM 626 N N . ILE A 1 80 ? 31.478 16.306 -48.022 1.00 88.31 80 ILE A N 1
ATOM 627 C CA . ILE A 1 80 ? 31.120 16.688 -46.643 1.00 88.31 80 ILE A CA 1
ATOM 628 C C . ILE A 1 80 ? 30.721 15.482 -45.779 1.00 88.31 80 ILE A C 1
ATOM 630 O O . ILE A 1 80 ? 31.251 15.365 -44.672 1.00 88.31 80 ILE A O 1
ATOM 634 N N . PRO A 1 81 ? 29.872 14.542 -46.249 1.00 85.50 81 PRO A N 1
ATOM 635 C CA . PRO A 1 81 ? 29.597 13.311 -45.510 1.00 85.50 81 PRO A CA 1
ATOM 636 C C . PRO A 1 81 ? 30.858 12.510 -45.160 1.00 85.50 81 PRO A C 1
ATOM 638 O O . PRO A 1 81 ? 30.924 11.933 -44.080 1.00 85.50 81 PRO A O 1
ATOM 641 N N . ASN A 1 82 ? 31.885 12.513 -46.019 1.00 86.31 82 ASN A N 1
ATOM 642 C CA . ASN A 1 82 ? 33.141 11.808 -45.741 1.00 86.31 82 ASN A CA 1
ATOM 643 C C . ASN A 1 82 ? 33.921 12.466 -44.594 1.00 86.31 82 ASN A C 1
ATOM 645 O O . ASN A 1 82 ? 34.454 11.769 -43.734 1.00 86.31 82 ASN A O 1
ATOM 649 N N . ILE A 1 83 ? 33.944 13.800 -44.533 1.00 88.19 83 ILE A N 1
ATOM 650 C CA . ILE A 1 83 ? 34.558 14.537 -43.417 1.00 88.19 83 ILE A CA 1
ATOM 651 C C . ILE A 1 83 ? 33.787 14.268 -42.117 1.00 88.19 83 ILE A C 1
ATOM 653 O O . ILE A 1 83 ? 34.394 13.985 -41.085 1.00 88.19 83 ILE A O 1
ATOM 657 N N . ALA A 1 84 ? 32.452 14.283 -42.170 1.00 86.06 84 ALA A N 1
ATOM 658 C CA . ALA A 1 84 ? 31.609 13.960 -41.020 1.00 86.06 84 ALA A CA 1
ATOM 659 C C . ALA A 1 84 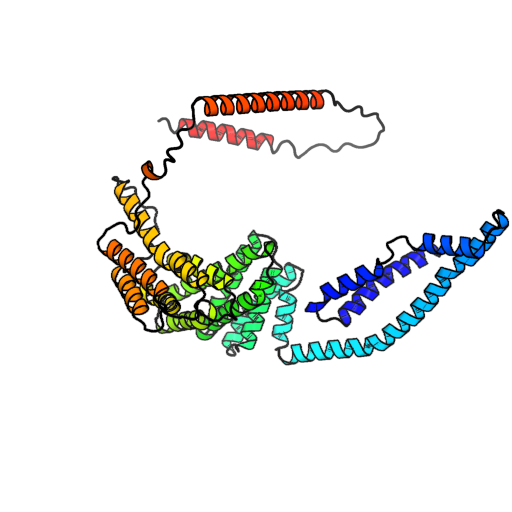? 31.830 12.520 -40.519 1.00 86.06 84 ALA A C 1
ATOM 661 O O . ALA A 1 84 ? 31.868 12.292 -39.310 1.00 86.06 84 ALA A O 1
ATOM 662 N N . LEU A 1 85 ? 32.045 11.560 -41.427 1.00 85.31 85 LEU A N 1
ATOM 663 C CA . LEU A 1 85 ? 32.402 10.183 -41.075 1.00 85.31 85 LEU A CA 1
ATOM 664 C C . LEU A 1 85 ? 33.748 10.107 -40.347 1.00 85.31 85 LEU A C 1
ATOM 666 O O . LEU A 1 85 ? 33.843 9.413 -39.339 1.00 85.31 85 LEU A O 1
ATOM 670 N N . ILE A 1 86 ? 34.767 10.843 -40.798 1.00 89.31 86 ILE A N 1
ATOM 671 C CA . ILE A 1 86 ? 36.075 10.878 -40.121 1.00 89.31 86 ILE A CA 1
ATOM 672 C C . ILE A 1 86 ? 35.929 11.429 -38.696 1.00 89.31 86 ILE A C 1
ATOM 674 O O . ILE A 1 86 ? 36.449 10.837 -37.751 1.00 89.31 86 ILE A O 1
ATOM 678 N N . ILE A 1 87 ? 35.170 12.516 -38.521 1.00 91.12 87 ILE A N 1
ATOM 679 C CA . ILE A 1 87 ? 34.880 13.081 -37.193 1.00 91.12 87 ILE A CA 1
ATOM 680 C C . ILE A 1 87 ? 34.136 12.058 -36.323 1.00 91.12 87 ILE A C 1
ATOM 682 O O . ILE A 1 87 ? 34.486 11.869 -35.160 1.00 91.12 87 ILE A O 1
ATOM 686 N N . SER A 1 88 ? 33.148 11.358 -36.886 1.00 85.81 88 SER A N 1
ATOM 687 C CA . SER A 1 88 ? 32.398 10.317 -36.178 1.00 85.81 88 SER A CA 1
ATOM 688 C C . SER A 1 88 ? 33.301 9.178 -35.699 1.00 85.81 88 SER A C 1
ATOM 690 O O . SER A 1 88 ? 33.169 8.758 -34.552 1.00 85.81 88 SER A O 1
ATOM 692 N N . VAL A 1 89 ? 34.253 8.724 -36.521 1.00 88.62 89 VAL A N 1
ATOM 693 C CA . VAL A 1 89 ? 35.227 7.691 -36.132 1.00 88.62 89 VAL A CA 1
ATOM 694 C C . VAL A 1 89 ? 36.108 8.171 -34.978 1.00 88.62 89 VAL A C 1
ATOM 696 O O . VAL A 1 89 ? 36.293 7.432 -34.013 1.00 88.62 89 VAL A O 1
ATOM 699 N N . LEU A 1 90 ? 36.606 9.412 -35.024 1.00 91.69 90 LEU A N 1
ATOM 700 C CA . LEU A 1 90 ? 37.418 9.979 -33.939 1.00 91.69 90 LEU A CA 1
ATOM 701 C C . LEU A 1 90 ? 36.640 10.061 -32.618 1.00 91.69 90 LEU A C 1
ATOM 703 O O . LEU A 1 90 ? 37.160 9.680 -31.569 1.00 91.69 90 LEU A O 1
ATOM 707 N N . LEU A 1 91 ? 35.381 10.504 -32.668 1.00 89.69 91 LEU A N 1
ATOM 708 C CA . LEU A 1 91 ? 34.506 10.547 -31.494 1.00 89.69 91 LEU A CA 1
ATOM 709 C C . LEU A 1 91 ? 34.202 9.144 -30.955 1.00 89.69 91 LEU A C 1
ATOM 711 O O . LEU A 1 91 ? 34.194 8.946 -29.741 1.00 89.69 91 LEU A O 1
ATOM 715 N N . PHE A 1 92 ? 34.000 8.160 -31.835 1.00 87.31 92 PHE A N 1
ATOM 716 C CA . PHE A 1 92 ? 33.740 6.778 -31.433 1.00 87.31 92 PHE A CA 1
ATOM 717 C C . PHE A 1 92 ? 34.960 6.136 -30.763 1.00 87.31 92 PHE A C 1
ATOM 719 O O . PHE A 1 92 ? 34.813 5.422 -29.775 1.00 87.31 92 PHE A O 1
ATOM 726 N N . ILE A 1 93 ? 36.172 6.441 -31.238 1.00 89.69 93 ILE A N 1
ATOM 727 C CA . ILE A 1 93 ? 37.419 6.026 -30.581 1.00 89.69 93 ILE A CA 1
ATOM 728 C C . ILE A 1 93 ? 37.531 6.664 -29.188 1.00 89.69 93 ILE A C 1
ATOM 730 O O . ILE A 1 93 ? 37.868 5.971 -28.231 1.00 89.69 93 ILE A O 1
ATOM 734 N N . GLY A 1 94 ? 37.197 7.952 -29.049 1.00 88.00 94 GLY A N 1
ATOM 735 C CA . GLY A 1 94 ? 37.158 8.625 -27.746 1.00 88.00 94 GLY A CA 1
ATOM 736 C C . GLY A 1 94 ? 36.148 8.005 -26.771 1.00 88.00 94 GLY A C 1
ATOM 737 O O . GLY A 1 94 ? 36.449 7.839 -25.594 1.00 88.00 94 GLY A O 1
ATOM 738 N N . ALA A 1 95 ? 34.974 7.598 -27.257 1.00 86.69 95 ALA A N 1
ATOM 739 C CA . ALA A 1 95 ? 33.991 6.879 -26.446 1.00 86.69 95 ALA A CA 1
ATOM 740 C C . ALA A 1 95 ? 34.457 5.456 -26.084 1.00 86.69 95 ALA A C 1
ATOM 742 O O . ALA A 1 95 ? 34.198 4.976 -24.984 1.00 86.69 95 ALA A O 1
ATOM 743 N N . ALA A 1 96 ? 35.172 4.776 -26.984 1.00 88.12 96 ALA A N 1
ATOM 744 C CA . ALA A 1 96 ? 35.694 3.434 -26.736 1.00 88.12 96 ALA A CA 1
ATOM 745 C C . ALA A 1 96 ? 36.760 3.412 -25.627 1.00 88.12 96 ALA A C 1
ATOM 747 O O . ALA A 1 96 ? 36.841 2.439 -24.877 1.00 88.12 96 ALA A O 1
ATOM 748 N N . THR A 1 97 ? 37.559 4.475 -25.483 1.00 88.00 97 THR A N 1
ATOM 749 C CA . THR A 1 97 ? 38.542 4.569 -24.392 1.00 88.00 97 THR A CA 1
ATOM 750 C C . THR A 1 97 ? 37.880 4.855 -23.045 1.00 88.00 97 THR A C 1
ATOM 752 O O . THR A 1 97 ? 38.273 4.253 -22.045 1.00 88.00 97 THR A O 1
ATOM 755 N N . SER A 1 98 ? 36.848 5.706 -22.999 1.00 87.69 98 SER A N 1
ATOM 756 C CA . SER A 1 98 ? 36.092 5.957 -21.762 1.00 87.69 98 SER A CA 1
ATOM 757 C C . SER A 1 98 ? 35.207 4.772 -21.360 1.00 87.69 98 SER A C 1
ATOM 759 O O . SER A 1 98 ? 35.014 4.534 -20.169 1.00 87.69 98 SER A O 1
ATOM 761 N N . PHE A 1 99 ? 34.749 3.973 -22.332 1.00 90.25 99 PHE A N 1
ATOM 762 C CA . PHE A 1 99 ? 33.871 2.822 -22.111 1.00 90.25 99 PHE A CA 1
ATOM 763 C C . PHE A 1 99 ? 34.406 1.851 -21.055 1.00 90.25 99 PHE A C 1
ATOM 765 O O . PHE A 1 99 ? 33.655 1.411 -20.190 1.00 90.25 99 PHE A O 1
ATOM 772 N N . VAL A 1 100 ? 35.703 1.528 -21.089 1.00 87.62 100 VAL A N 1
ATOM 773 C CA . VAL A 1 100 ? 36.300 0.577 -20.136 1.00 87.62 100 VAL A CA 1
ATOM 774 C C . VAL A 1 100 ? 36.228 1.116 -18.705 1.00 87.62 100 VAL A C 1
ATOM 776 O O . VAL A 1 100 ? 35.892 0.377 -17.780 1.00 87.62 100 VAL A O 1
ATOM 779 N N . HIS A 1 101 ? 36.504 2.409 -18.516 1.00 87.81 101 HIS A N 1
ATOM 780 C CA . HIS A 1 101 ? 36.421 3.048 -17.204 1.00 87.81 101 HIS A CA 1
ATOM 781 C C . HIS A 1 101 ? 34.975 3.103 -16.696 1.00 87.81 101 HIS A C 1
ATOM 783 O O . HIS A 1 101 ? 34.701 2.721 -15.557 1.00 87.81 101 HIS A O 1
ATOM 789 N N . ASP A 1 102 ? 34.048 3.522 -17.555 1.00 90.00 102 ASP A N 1
ATOM 790 C CA . ASP A 1 102 ? 32.637 3.663 -17.205 1.00 90.00 102 ASP A CA 1
ATOM 791 C C . ASP A 1 102 ? 31.981 2.308 -16.912 1.00 90.00 102 ASP A C 1
ATOM 793 O O . ASP A 1 102 ? 31.235 2.174 -15.940 1.00 90.00 102 ASP A O 1
ATOM 797 N N . ARG A 1 103 ? 32.334 1.272 -17.682 1.00 86.31 103 ARG A N 1
ATOM 798 C CA . ARG A 1 103 ? 31.914 -0.109 -17.432 1.00 86.31 103 ARG A CA 1
ATOM 799 C C . ARG A 1 103 ? 32.450 -0.627 -16.100 1.00 86.31 103 ARG A C 1
ATOM 801 O O . ARG A 1 103 ? 31.700 -1.242 -15.351 1.00 86.31 103 ARG A O 1
ATOM 808 N N . ASN A 1 104 ? 33.711 -0.357 -15.759 1.00 85.25 104 ASN A N 1
ATOM 809 C CA . ASN A 1 104 ? 34.267 -0.767 -14.465 1.00 85.25 104 ASN A CA 1
ATOM 810 C C . ASN A 1 104 ? 33.570 -0.064 -13.293 1.00 85.25 104 ASN A C 1
ATOM 812 O O . ASN A 1 104 ? 33.286 -0.696 -12.280 1.00 85.25 104 ASN A O 1
ATOM 816 N N . LYS A 1 105 ? 33.232 1.221 -13.439 1.00 85.50 105 LYS A N 1
ATOM 817 C CA . LYS A 1 105 ? 32.463 1.969 -12.435 1.00 85.50 105 LYS A CA 1
ATOM 818 C C . LYS A 1 105 ? 31.040 1.428 -12.275 1.00 85.50 105 LYS A C 1
ATOM 820 O O . LYS A 1 105 ? 30.542 1.336 -11.155 1.00 85.50 105 LYS A O 1
ATOM 825 N N . PHE A 1 106 ? 30.396 1.057 -13.379 1.00 83.94 106 PHE A N 1
ATOM 826 C CA . PHE A 1 106 ? 29.099 0.384 -13.371 1.00 83.94 106 PHE A CA 1
ATOM 827 C C . PHE A 1 106 ? 29.174 -0.971 -12.659 1.00 83.94 106 PHE A C 1
ATOM 829 O O . PHE A 1 106 ? 28.363 -1.231 -11.773 1.00 83.94 106 PHE A O 1
ATOM 836 N N . LEU A 1 107 ? 30.179 -1.790 -12.983 1.00 78.38 107 LEU A N 1
ATOM 837 C CA . LEU A 1 107 ? 30.398 -3.080 -12.333 1.00 78.38 107 LEU A CA 1
ATOM 838 C C . LEU A 1 107 ? 30.672 -2.923 -10.838 1.00 78.38 107 LEU A C 1
ATOM 840 O O . LEU A 1 107 ? 30.086 -3.662 -10.071 1.00 78.38 107 LEU A O 1
ATOM 844 N N . GLN A 1 108 ? 31.455 -1.932 -10.402 1.00 81.19 108 GLN A N 1
ATOM 845 C CA . GLN A 1 108 ? 31.657 -1.657 -8.971 1.00 81.19 108 GLN A CA 1
ATOM 846 C C . GLN A 1 108 ? 30.368 -1.240 -8.257 1.00 81.19 108 GLN A C 1
ATOM 848 O O . GLN A 1 108 ? 30.141 -1.633 -7.120 1.00 81.19 108 GLN A O 1
ATOM 853 N N . GLN A 1 109 ? 29.509 -0.442 -8.898 1.00 75.50 109 GLN A N 1
ATOM 854 C CA . GLN A 1 109 ? 28.215 -0.079 -8.315 1.00 75.50 109 GLN A CA 1
ATOM 855 C C . GLN A 1 109 ? 27.282 -1.284 -8.207 1.00 75.50 109 GLN A C 1
ATOM 857 O O . GLN A 1 109 ? 26.553 -1.389 -7.225 1.00 75.50 109 GLN A O 1
ATOM 862 N N . ILE A 1 110 ? 27.301 -2.173 -9.202 1.00 70.19 110 ILE A N 1
ATOM 863 C CA . ILE A 1 110 ? 26.560 -3.434 -9.158 1.00 70.19 110 ILE A CA 1
ATOM 864 C C . ILE A 1 110 ? 27.131 -4.365 -8.100 1.00 70.19 110 ILE A C 1
ATOM 866 O O . ILE A 1 110 ? 26.364 -4.849 -7.291 1.00 70.19 110 ILE A O 1
ATOM 870 N N . ASP A 1 111 ? 28.445 -4.532 -8.034 1.00 66.19 111 ASP A N 1
ATOM 871 C CA . ASP A 1 111 ? 29.119 -5.386 -7.057 1.00 66.19 111 ASP A CA 1
ATOM 872 C C . ASP A 1 111 ? 28.895 -4.889 -5.621 1.00 66.19 111 ASP A C 1
ATOM 874 O O . ASP A 1 111 ? 28.651 -5.678 -4.723 1.00 66.19 111 ASP A O 1
ATOM 878 N N . LEU A 1 112 ? 28.846 -3.572 -5.390 1.00 61.78 112 LEU A N 1
ATOM 879 C CA . LEU A 1 112 ? 28.421 -3.011 -4.102 1.00 61.78 112 LEU A CA 1
ATOM 880 C C . LEU A 1 112 ? 26.954 -3.337 -3.780 1.00 61.78 112 LEU A C 1
ATOM 882 O O . LEU A 1 112 ? 26.650 -3.652 -2.635 1.00 61.78 112 LEU A O 1
ATOM 886 N N . MET A 1 113 ? 26.055 -3.290 -4.769 1.00 59.09 113 MET A N 1
ATOM 887 C CA . MET A 1 113 ? 24.655 -3.702 -4.593 1.00 59.09 113 MET A CA 1
ATOM 888 C C . MET A 1 113 ? 24.508 -5.221 -4.401 1.00 59.09 113 MET A C 1
ATOM 890 O O . MET A 1 113 ? 23.616 -5.645 -3.673 1.00 59.09 113 MET A O 1
ATOM 894 N N . ASP A 1 114 ? 25.369 -6.019 -5.033 1.00 55.50 114 ASP A N 1
ATOM 895 C CA . ASP A 1 114 ? 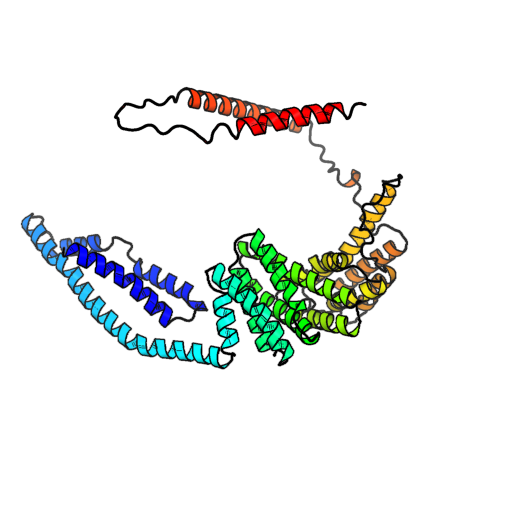25.335 -7.483 -5.027 1.00 55.50 114 ASP A CA 1
ATOM 896 C C . ASP A 1 114 ? 26.072 -8.072 -3.808 1.00 55.50 114 ASP A C 1
ATOM 898 O O . ASP A 1 114 ? 25.651 -9.095 -3.288 1.00 55.50 114 ASP A O 1
ATOM 902 N N . SER A 1 115 ? 27.112 -7.412 -3.283 1.00 55.41 115 SER A N 1
ATOM 903 C CA . SER A 1 115 ? 27.853 -7.829 -2.076 1.00 55.41 115 SER A CA 1
ATOM 904 C C . SER A 1 115 ? 27.042 -7.704 -0.783 1.00 55.41 115 SER A C 1
ATOM 906 O O . SER A 1 115 ? 27.390 -8.302 0.233 1.00 55.41 115 SER A O 1
ATOM 908 N N . GLU A 1 116 ? 25.950 -6.940 -0.819 1.00 55.03 116 GLU A N 1
ATOM 909 C CA . GLU A 1 116 ? 24.979 -6.847 0.273 1.00 55.03 116 GLU A CA 1
ATOM 910 C C . GLU A 1 116 ? 23.895 -7.942 0.205 1.00 55.03 116 GLU A C 1
ATOM 912 O O . GLU A 1 116 ? 23.029 -7.986 1.082 1.00 55.03 116 GLU A O 1
ATOM 917 N N . LEU A 1 117 ? 23.917 -8.807 -0.817 1.00 55.62 117 LEU A N 1
ATOM 918 C CA . LEU A 1 117 ? 22.855 -9.758 -1.138 1.00 55.62 117 LEU A CA 1
ATOM 919 C C . LEU A 1 117 ? 23.386 -11.187 -1.278 1.00 55.62 117 LEU A C 1
ATOM 921 O O . LEU A 1 117 ? 24.439 -11.425 -1.863 1.00 55.62 117 LEU A O 1
ATOM 925 N N . ASP A 1 118 ? 22.594 -12.166 -0.844 1.00 64.88 118 ASP A N 1
ATOM 926 C CA . ASP A 1 118 ? 22.879 -13.558 -1.181 1.00 64.88 118 ASP A CA 1
ATOM 927 C C . ASP A 1 118 ? 22.638 -13.789 -2.684 1.00 64.88 118 ASP A C 1
ATOM 929 O O . ASP A 1 118 ? 21.592 -13.432 -3.236 1.00 64.88 118 ASP A O 1
ATOM 933 N N . GLU A 1 119 ? 23.588 -14.443 -3.363 1.00 66.94 119 GLU A N 1
ATOM 934 C CA . GLU A 1 119 ? 23.561 -14.724 -4.813 1.00 66.94 119 GLU A CA 1
ATOM 935 C C . GLU A 1 119 ? 22.229 -15.365 -5.265 1.00 66.94 119 GLU A C 1
ATOM 937 O O . GLU A 1 119 ? 21.697 -15.099 -6.348 1.00 66.94 119 GLU A O 1
ATOM 942 N N . VAL A 1 120 ? 21.633 -16.173 -4.383 1.00 68.81 120 VAL A N 1
ATOM 943 C CA . VAL A 1 120 ? 20.339 -16.832 -4.584 1.00 68.81 120 VAL A CA 1
ATOM 944 C C . VAL A 1 120 ? 19.189 -15.820 -4.688 1.00 68.81 120 VAL A C 1
ATOM 946 O O . VAL A 1 120 ? 18.333 -15.954 -5.570 1.00 68.81 120 VAL A O 1
ATOM 949 N N . GLU A 1 121 ? 19.171 -14.791 -3.840 1.00 67.62 121 GLU A N 1
ATOM 950 C CA . GLU A 1 121 ? 18.129 -13.758 -3.818 1.00 67.62 121 GLU A CA 1
ATOM 951 C C . GLU A 1 121 ? 18.160 -12.898 -5.081 1.00 67.62 121 GLU A C 1
ATOM 953 O O . GLU A 1 121 ? 17.109 -12.629 -5.676 1.00 67.62 121 GLU A O 1
ATOM 958 N N . ILE A 1 122 ? 19.361 -12.546 -5.553 1.00 68.12 122 ILE A N 1
ATOM 959 C CA . ILE A 1 122 ? 19.562 -11.803 -6.805 1.00 68.12 122 ILE A CA 1
ATOM 960 C C . ILE A 1 122 ? 18.997 -12.601 -7.984 1.00 68.12 122 ILE A C 1
ATOM 962 O O . ILE A 1 122 ? 18.210 -12.081 -8.785 1.00 68.12 122 ILE A O 1
ATOM 966 N N . ILE A 1 123 ? 19.346 -13.889 -8.081 1.00 74.56 123 ILE A N 1
ATOM 967 C CA . ILE A 1 123 ? 18.877 -14.765 -9.161 1.00 74.56 123 ILE A CA 1
ATOM 968 C C . ILE A 1 123 ? 17.349 -14.880 -9.140 1.00 74.56 123 ILE A C 1
ATOM 970 O O . ILE A 1 123 ? 16.710 -14.859 -10.203 1.00 74.56 123 ILE A O 1
ATOM 974 N N . PHE A 1 124 ? 16.737 -14.993 -7.957 1.00 78.75 124 PHE A N 1
ATOM 975 C CA . PHE A 1 124 ? 15.282 -14.990 -7.842 1.00 78.75 124 PHE A CA 1
ATOM 976 C C . PHE A 1 124 ? 14.694 -13.662 -8.301 1.00 78.75 124 PHE A C 1
ATOM 978 O O . PHE A 1 124 ? 13.829 -13.683 -9.177 1.00 78.75 124 PHE A O 1
ATOM 985 N N . ALA A 1 125 ? 15.178 -12.527 -7.795 1.00 73.38 125 ALA A N 1
ATOM 986 C CA . ALA A 1 125 ? 14.685 -11.204 -8.166 1.00 73.38 125 ALA A CA 1
ATOM 987 C C . ALA A 1 125 ? 14.735 -10.976 -9.688 1.00 73.38 125 ALA A C 1
ATOM 989 O O . ALA A 1 125 ? 13.736 -10.569 -10.290 1.00 73.38 125 ALA A O 1
ATOM 990 N N . GLN A 1 126 ? 15.845 -11.336 -10.339 1.00 75.75 126 GLN A N 1
ATOM 991 C CA . GLN A 1 126 ? 16.002 -11.231 -11.792 1.00 75.75 126 GLN A CA 1
ATOM 992 C C . GLN A 1 126 ? 15.014 -12.126 -12.556 1.00 75.75 126 GLN A C 1
ATOM 994 O O . GLN A 1 126 ? 14.336 -11.673 -13.484 1.00 75.75 126 GLN A O 1
ATOM 999 N N . LYS A 1 127 ? 14.880 -13.402 -12.168 1.00 81.50 127 LYS A N 1
ATOM 1000 C CA . LYS A 1 127 ? 13.976 -14.349 -12.849 1.00 81.50 127 LYS A CA 1
ATOM 1001 C C . LYS A 1 127 ? 12.501 -14.008 -12.631 1.00 81.50 127 LYS A C 1
ATOM 1003 O O . LYS A 1 127 ? 11.679 -14.212 -13.527 1.00 81.50 127 LYS A O 1
ATOM 1008 N N . LEU A 1 128 ? 12.171 -13.474 -11.462 1.00 83.88 128 LEU A N 1
ATOM 1009 C CA . LEU A 1 128 ? 10.847 -12.991 -11.086 1.00 83.88 128 LEU A CA 1
ATOM 1010 C C . LEU A 1 128 ? 10.459 -11.719 -11.860 1.00 83.88 128 LEU A C 1
ATOM 1012 O O . LEU A 1 128 ? 9.305 -11.586 -12.270 1.00 83.88 128 LEU A O 1
ATOM 1016 N N . ALA A 1 129 ? 11.426 -10.847 -12.155 1.00 79.19 129 ALA A N 1
ATOM 1017 C CA . ALA A 1 129 ? 11.247 -9.649 -12.977 1.00 79.19 129 ALA A CA 1
ATOM 1018 C C . ALA A 1 129 ? 11.380 -9.891 -14.498 1.00 79.19 129 ALA A C 1
ATOM 1020 O O . ALA A 1 129 ? 11.209 -8.960 -15.284 1.00 79.19 129 ALA A O 1
ATOM 1021 N N . SER A 1 130 ? 11.659 -11.124 -14.941 1.00 79.12 130 SER A N 1
ATOM 1022 C CA . SER A 1 130 ? 11.829 -11.456 -16.363 1.00 79.12 130 SER A CA 1
ATOM 1023 C C . SER A 1 130 ? 10.592 -11.100 -17.197 1.00 79.12 130 SER A C 1
ATOM 1025 O O . SER A 1 130 ? 9.458 -11.375 -16.800 1.00 79.12 130 SER A O 1
ATOM 1027 N N . GLY A 1 131 ? 10.788 -10.563 -18.406 1.00 74.44 131 GLY A N 1
ATOM 1028 C CA . GLY A 1 131 ? 9.699 -10.284 -19.351 1.00 74.44 131 GLY A CA 1
ATOM 1029 C C . GLY A 1 131 ? 8.958 -11.543 -19.824 1.00 74.44 131 GLY A C 1
ATOM 1030 O O . GLY A 1 131 ? 7.783 -11.472 -20.192 1.00 74.44 131 GLY A O 1
ATOM 1031 N N . GLU A 1 132 ? 9.586 -12.718 -19.733 1.00 80.69 132 GLU A N 1
ATOM 1032 C CA . GLU A 1 132 ? 9.015 -13.974 -20.210 1.00 80.69 132 GLU A CA 1
ATOM 1033 C C . GLU A 1 132 ? 8.064 -14.624 -19.175 1.00 80.69 132 GLU A C 1
ATOM 1035 O O . GLU A 1 132 ? 8.490 -15.030 -18.087 1.00 80.69 132 GLU A O 1
ATOM 1040 N N . PRO A 1 133 ? 6.770 -14.835 -19.502 1.00 82.00 133 PRO A N 1
ATOM 1041 C CA . PRO A 1 133 ? 5.795 -15.376 -18.548 1.00 82.00 133 PRO A CA 1
ATOM 1042 C C . PRO A 1 133 ? 6.069 -16.811 -18.078 1.00 82.00 133 PRO A C 1
ATOM 1044 O O . PRO A 1 133 ? 5.538 -17.238 -17.051 1.00 82.00 133 PRO A O 1
ATOM 1047 N N . ILE A 1 134 ? 6.804 -17.612 -18.854 1.00 85.50 134 ILE A N 1
ATOM 1048 C CA . ILE A 1 134 ? 7.156 -18.991 -18.478 1.00 85.50 134 ILE A CA 1
ATOM 1049 C C . ILE A 1 134 ? 8.262 -18.963 -17.424 1.00 85.50 134 ILE A C 1
ATOM 1051 O O . ILE A 1 134 ? 8.127 -19.622 -16.392 1.00 85.50 134 ILE A O 1
ATOM 1055 N N . THR A 1 135 ? 9.290 -18.147 -17.648 1.00 82.94 135 THR A N 1
ATOM 1056 C CA . THR A 1 135 ? 10.409 -17.942 -16.724 1.00 82.94 135 THR A CA 1
ATOM 1057 C C . THR A 1 135 ? 9.924 -17.429 -15.372 1.00 82.94 135 THR A C 1
ATOM 1059 O O . THR A 1 135 ? 10.214 -18.068 -14.361 1.00 82.94 135 THR A O 1
ATOM 1062 N N . ARG A 1 136 ? 9.046 -16.412 -15.340 1.00 84.94 136 ARG A N 1
ATOM 1063 C CA . ARG A 1 136 ? 8.438 -15.935 -14.079 1.00 84.94 136 ARG A CA 1
ATOM 1064 C C . ARG A 1 136 ? 7.664 -17.023 -13.336 1.00 84.94 136 ARG A C 1
ATOM 1066 O O . ARG A 1 136 ? 7.805 -17.178 -12.128 1.00 84.94 136 ARG A O 1
ATOM 1073 N N . ARG A 1 137 ? 6.848 -17.811 -14.048 1.00 85.19 137 ARG A N 1
ATOM 1074 C CA . ARG A 1 137 ? 6.050 -18.889 -13.434 1.00 85.19 137 ARG A CA 1
ATOM 1075 C C . ARG A 1 137 ? 6.918 -20.011 -12.873 1.00 85.19 137 ARG A C 1
ATOM 1077 O O . ARG A 1 137 ? 6.576 -20.556 -11.829 1.00 85.19 137 ARG A O 1
ATOM 1084 N N . ARG A 1 138 ? 8.009 -20.373 -13.555 1.00 87.44 138 ARG A N 1
ATOM 1085 C CA . ARG A 1 138 ? 8.980 -21.352 -13.043 1.00 87.44 138 ARG A CA 1
ATOM 1086 C C . ARG A 1 138 ? 9.695 -20.802 -11.815 1.00 87.44 138 ARG A C 1
ATOM 1088 O O . ARG A 1 138 ? 9.694 -21.476 -10.794 1.00 87.44 138 ARG A O 1
ATOM 1095 N N . ALA A 1 139 ? 10.188 -19.566 -11.894 1.00 88.00 139 ALA A N 1
ATOM 1096 C CA . ALA A 1 139 ? 10.841 -18.882 -10.783 1.00 88.00 139 ALA A CA 1
ATOM 1097 C C . ALA A 1 139 ? 9.947 -18.826 -9.541 1.00 88.00 139 ALA A C 1
ATOM 1099 O O . ALA A 1 139 ? 10.400 -19.168 -8.459 1.00 88.00 139 ALA A O 1
ATOM 1100 N N . PHE A 1 140 ? 8.659 -18.507 -9.702 1.00 88.56 140 PHE A N 1
ATOM 1101 C CA . PHE A 1 140 ? 7.707 -18.477 -8.590 1.00 88.56 140 PHE A CA 1
ATOM 1102 C C . PHE A 1 140 ? 7.487 -19.855 -7.942 1.00 88.56 140 PHE A C 1
ATOM 1104 O O . PHE A 1 140 ? 7.345 -19.954 -6.727 1.00 88.56 140 PHE A O 1
ATOM 1111 N N . ARG A 1 141 ? 7.471 -20.944 -8.726 1.00 88.62 141 ARG A N 1
ATOM 1112 C CA . ARG A 1 141 ? 7.382 -22.304 -8.160 1.00 88.62 141 ARG A CA 1
ATOM 1113 C C . ARG A 1 141 ? 8.638 -22.658 -7.375 1.00 88.62 141 ARG A C 1
ATOM 1115 O O . ARG A 1 141 ? 8.524 -23.114 -6.248 1.00 88.62 141 ARG A O 1
ATOM 1122 N N . THR A 1 142 ? 9.809 -22.397 -7.952 1.00 88.44 142 THR A N 1
ATOM 1123 C CA . THR A 1 142 ? 11.092 -22.625 -7.280 1.00 88.44 142 THR A CA 1
ATOM 1124 C C . THR A 1 142 ? 11.207 -21.786 -6.008 1.00 88.44 142 THR A C 1
ATOM 1126 O O . THR A 1 142 ? 11.669 -22.294 -4.996 1.00 88.44 142 THR A O 1
ATOM 1129 N N . LEU A 1 143 ? 10.712 -20.546 -6.030 1.00 89.88 143 LEU A N 1
ATOM 1130 C CA . LEU A 1 143 ? 10.659 -19.673 -4.862 1.00 89.88 143 LEU A CA 1
ATOM 1131 C C . LEU A 1 143 ? 9.817 -20.284 -3.738 1.00 89.88 143 LEU A C 1
ATOM 1133 O O . LEU A 1 143 ? 10.220 -20.263 -2.584 1.00 89.88 143 LEU A O 1
ATOM 1137 N N . ARG A 1 144 ? 8.659 -20.863 -4.072 1.00 91.19 144 ARG A N 1
ATOM 1138 C CA . ARG A 1 144 ? 7.782 -21.521 -3.096 1.00 91.19 144 ARG A CA 1
ATOM 1139 C C . ARG A 1 144 ? 8.493 -22.656 -2.356 1.00 91.19 144 ARG A C 1
ATOM 1141 O O . ARG A 1 144 ? 8.329 -22.800 -1.146 1.00 91.19 144 ARG A O 1
ATOM 1148 N N . ASP A 1 145 ? 9.233 -23.473 -3.097 1.00 88.31 145 ASP A N 1
ATOM 1149 C CA . ASP A 1 145 ? 9.971 -24.597 -2.528 1.00 88.31 145 ASP A CA 1
ATOM 1150 C C . ASP A 1 145 ? 11.186 -24.110 -1.732 1.00 88.31 145 ASP A C 1
ATOM 1152 O O . ASP A 1 145 ? 11.421 -24.607 -0.633 1.00 88.31 145 ASP A O 1
ATOM 1156 N N . TRP A 1 146 ? 11.875 -23.076 -2.226 1.00 89.12 146 TRP A N 1
ATOM 1157 C CA . TRP A 1 146 ? 12.974 -22.427 -1.518 1.00 89.12 146 TRP A CA 1
ATOM 1158 C C . TRP A 1 146 ? 12.532 -21.834 -0.177 1.00 89.12 146 TRP A C 1
ATOM 1160 O O . TRP A 1 146 ? 13.123 -22.195 0.829 1.00 89.12 146 TRP A O 1
ATOM 1170 N N . ILE A 1 147 ? 11.444 -21.049 -0.118 1.00 90.00 147 ILE A N 1
ATOM 1171 C CA . ILE A 1 147 ? 10.922 -20.479 1.143 1.00 90.00 147 ILE A CA 1
ATOM 1172 C C . ILE A 1 147 ? 10.687 -21.577 2.187 1.00 90.00 147 ILE A C 1
ATOM 1174 O O . ILE A 1 147 ? 11.062 -21.426 3.346 1.00 90.00 147 ILE A O 1
ATOM 1178 N N . ARG A 1 148 ? 10.095 -22.707 1.773 1.00 88.75 148 ARG A N 1
ATOM 1179 C CA . ARG A 1 148 ? 9.830 -23.838 2.673 1.00 88.75 148 ARG A CA 1
ATOM 1180 C C . ARG A 1 148 ? 11.123 -24.471 3.190 1.00 88.75 148 ARG A C 1
ATOM 1182 O O . ARG A 1 148 ? 11.179 -24.889 4.340 1.00 88.75 148 ARG A O 1
ATOM 1189 N N . THR A 1 149 ? 12.128 -24.611 2.328 1.00 87.44 149 THR A N 1
ATOM 1190 C CA . THR A 1 149 ? 13.421 -25.189 2.704 1.00 87.44 149 THR A CA 1
ATOM 1191 C C . THR A 1 149 ? 14.234 -24.240 3.577 1.00 87.44 149 THR A C 1
ATOM 1193 O O . THR A 1 149 ? 14.834 -24.698 4.542 1.00 87.44 149 THR A O 1
ATOM 1196 N N . GLU A 1 150 ? 14.241 -22.948 3.263 1.00 85.44 150 GLU A N 1
ATOM 1197 C CA . GLU A 1 150 ? 15.057 -21.954 3.956 1.00 85.44 150 GLU A CA 1
ATOM 1198 C C . GLU A 1 150 ? 14.518 -21.674 5.356 1.00 85.44 150 GLU A C 1
ATOM 1200 O O . GLU A 1 150 ? 15.256 -21.849 6.314 1.00 85.44 150 GLU A O 1
ATOM 1205 N N . SER A 1 151 ? 13.206 -21.442 5.496 1.00 87.12 151 SER A N 1
ATOM 1206 C CA . SER A 1 151 ? 12.537 -21.263 6.801 1.00 87.12 151 SER A CA 1
ATOM 1207 C C . SER A 1 151 ? 12.732 -22.462 7.748 1.00 87.12 151 SER A C 1
ATOM 1209 O O . SER A 1 151 ? 12.687 -22.328 8.969 1.00 87.12 151 SER A O 1
ATOM 1211 N N . ALA A 1 152 ? 12.967 -23.663 7.204 1.00 84.31 152 ALA A N 1
ATOM 1212 C CA . ALA A 1 152 ? 13.272 -24.849 8.004 1.00 84.31 152 ALA A CA 1
ATOM 1213 C C . ALA A 1 152 ? 14.744 -24.926 8.451 1.00 84.31 152 ALA A C 1
ATOM 1215 O O . ALA A 1 152 ? 15.043 -25.611 9.429 1.00 84.31 152 ALA A O 1
ATOM 1216 N N . LYS A 1 153 ? 15.660 -24.277 7.725 1.00 84.81 153 LYS A N 1
ATOM 1217 C CA . LYS A 1 153 ? 17.104 -24.275 8.000 1.00 84.81 153 LYS A CA 1
ATOM 1218 C C . LYS A 1 153 ? 17.518 -23.106 8.887 1.00 84.81 153 LYS A C 1
ATOM 1220 O O . LYS A 1 153 ? 18.258 -23.314 9.844 1.00 84.81 153 LYS A O 1
ATOM 1225 N N . GLN A 1 154 ? 17.073 -21.902 8.542 1.00 81.94 154 GLN A N 1
ATOM 1226 C CA . GLN A 1 154 ? 17.494 -20.643 9.140 1.00 81.94 154 GLN A CA 1
ATOM 1227 C C . GLN A 1 154 ? 16.325 -19.650 9.147 1.00 81.94 154 GLN A C 1
ATOM 1229 O O . GLN A 1 154 ? 15.452 -19.696 8.285 1.00 81.94 154 GLN A O 1
ATOM 1234 N N . GLU A 1 155 ? 16.310 -18.758 10.136 1.00 81.38 155 GLU A N 1
ATOM 1235 C CA . GLU A 1 155 ? 15.348 -17.656 10.178 1.00 81.38 155 GLU A CA 1
ATOM 1236 C C . GLU A 1 155 ? 15.651 -16.612 9.099 1.00 81.38 155 GLU A C 1
ATOM 1238 O O . GLU A 1 155 ? 16.808 -16.238 8.884 1.00 81.38 155 GLU A O 1
ATOM 1243 N N . PHE A 1 156 ? 14.602 -16.121 8.441 1.00 83.94 156 PHE A N 1
ATOM 1244 C CA . PHE A 1 156 ? 14.727 -15.012 7.497 1.00 83.94 156 PHE A CA 1
ATOM 1245 C C . PHE A 1 156 ? 15.120 -13.707 8.200 1.00 83.94 156 PHE A C 1
ATOM 1247 O O . PHE A 1 156 ? 14.426 -13.256 9.108 1.00 83.94 156 PHE A O 1
ATOM 1254 N N . ASP A 1 157 ? 16.183 -13.065 7.710 1.00 86.81 157 ASP A N 1
ATOM 1255 C CA . ASP A 1 157 ? 16.542 -11.699 8.101 1.00 86.81 157 ASP A CA 1
ATOM 1256 C C . ASP A 1 157 ? 15.579 -10.660 7.491 1.00 86.81 157 ASP A C 1
ATOM 1258 O O . ASP A 1 157 ? 14.977 -10.872 6.430 1.00 86.81 157 ASP A O 1
ATOM 1262 N N . ASP A 1 158 ? 15.481 -9.491 8.127 1.00 86.94 158 ASP A N 1
ATOM 1263 C CA . ASP A 1 158 ? 14.654 -8.364 7.682 1.00 86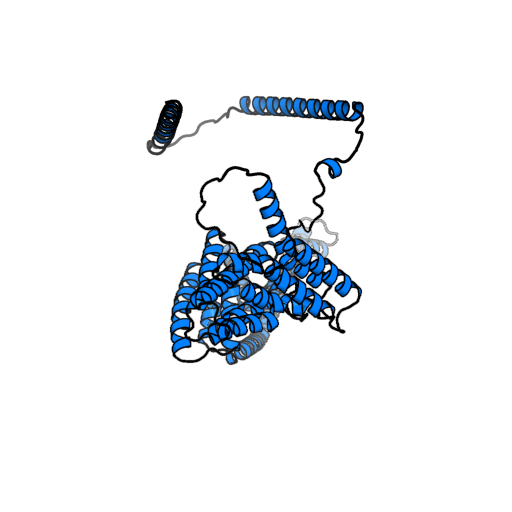.94 158 ASP A CA 1
ATOM 1264 C C . ASP A 1 158 ? 15.016 -7.928 6.253 1.00 86.94 158 ASP A C 1
ATOM 1266 O O . ASP A 1 158 ? 14.137 -7.627 5.434 1.00 86.94 158 ASP A O 1
ATOM 1270 N N . LYS A 1 159 ? 16.316 -7.911 5.925 1.00 86.31 159 LYS A N 1
ATOM 1271 C CA . LYS A 1 159 ? 16.805 -7.534 4.591 1.00 86.31 159 LYS A CA 1
ATOM 1272 C C . LYS A 1 159 ? 16.407 -8.564 3.539 1.00 86.31 159 LYS A C 1
ATOM 1274 O O . LYS A 1 159 ? 15.832 -8.187 2.518 1.00 86.31 159 LYS A O 1
ATOM 1279 N N . ALA A 1 160 ? 16.658 -9.842 3.814 1.00 85.88 160 ALA A N 1
ATOM 1280 C CA . ALA A 1 160 ? 16.277 -10.962 2.955 1.00 85.88 160 ALA A CA 1
ATOM 1281 C C . ALA A 1 160 ? 14.773 -10.926 2.632 1.00 85.88 160 ALA A C 1
ATOM 1283 O O . ALA A 1 160 ? 14.350 -10.985 1.470 1.00 85.88 160 ALA A O 1
ATOM 1284 N N . MET A 1 161 ? 13.944 -10.710 3.661 1.00 90.50 161 MET A N 1
ATOM 1285 C CA . MET A 1 161 ? 12.500 -10.593 3.488 1.00 90.50 161 MET A CA 1
ATOM 1286 C C . MET A 1 161 ? 12.118 -9.378 2.626 1.00 90.50 161 MET A C 1
ATOM 1288 O O . MET A 1 161 ? 11.281 -9.510 1.733 1.00 90.50 161 MET A O 1
ATOM 1292 N N . LEU A 1 162 ? 12.745 -8.209 2.817 1.00 90.00 162 LEU A N 1
ATOM 1293 C CA . LEU A 1 162 ? 12.500 -7.026 1.976 1.00 90.00 162 LEU A CA 1
ATOM 1294 C C . LEU A 1 162 ? 12.870 -7.249 0.501 1.00 90.00 162 LEU A C 1
ATOM 1296 O O . LEU A 1 162 ? 12.169 -6.760 -0.393 1.00 90.00 162 LEU A O 1
ATOM 1300 N N . HIS A 1 163 ? 13.947 -7.979 0.214 1.00 84.75 163 HIS A N 1
ATOM 1301 C CA . HIS A 1 163 ? 14.324 -8.314 -1.161 1.00 84.75 163 HIS A CA 1
ATOM 1302 C C . HIS A 1 163 ? 13.343 -9.291 -1.795 1.00 84.75 163 HIS A C 1
ATOM 1304 O O . HIS A 1 163 ? 12.907 -9.076 -2.933 1.00 84.75 163 HIS A O 1
ATOM 1310 N N . LEU A 1 164 ? 12.918 -10.305 -1.040 1.00 89.06 164 LEU A N 1
ATOM 1311 C CA . LEU A 1 164 ? 11.870 -11.228 -1.453 1.00 89.06 164 LEU A CA 1
ATOM 1312 C C . LEU A 1 164 ? 10.589 -10.471 -1.829 1.00 89.06 164 LEU A C 1
ATOM 1314 O O . LEU A 1 164 ? 10.067 -10.635 -2.937 1.00 89.06 164 LEU A O 1
ATOM 1318 N N . THR A 1 165 ? 10.095 -9.601 -0.948 1.00 92.69 165 THR A N 1
ATOM 1319 C CA . THR A 1 165 ? 8.859 -8.841 -1.179 1.00 92.69 165 THR A CA 1
ATOM 1320 C C . THR A 1 165 ? 8.998 -7.848 -2.333 1.00 92.69 165 THR A C 1
ATOM 1322 O O . THR A 1 165 ? 8.058 -7.679 -3.116 1.00 92.69 165 THR A O 1
ATOM 1325 N N . LYS A 1 166 ? 10.186 -7.266 -2.537 1.00 89.50 166 LYS A N 1
ATOM 1326 C CA . LYS A 1 166 ? 10.509 -6.446 -3.717 1.00 89.50 166 LYS A CA 1
ATOM 1327 C C . LYS A 1 166 ? 10.490 -7.256 -5.014 1.00 89.50 166 LYS A C 1
ATOM 1329 O O . LYS A 1 166 ? 9.926 -6.802 -6.012 1.00 89.50 166 LYS A O 1
ATOM 1334 N N . GLY A 1 167 ? 11.025 -8.475 -5.003 1.00 88.38 167 GLY A N 1
ATOM 1335 C CA . GLY A 1 167 ? 10.901 -9.416 -6.115 1.00 88.38 167 GLY A CA 1
ATOM 1336 C C . GLY A 1 167 ? 9.434 -9.692 -6.451 1.00 88.38 167 GLY A C 1
ATOM 1337 O O . GLY A 1 167 ? 9.022 -9.546 -7.601 1.00 88.38 167 GLY A O 1
ATOM 1338 N N . LEU A 1 168 ? 8.613 -9.998 -5.441 1.00 92.75 168 LEU A N 1
ATOM 1339 C CA . LEU A 1 168 ? 7.174 -10.248 -5.599 1.00 92.75 168 LEU A CA 1
ATOM 1340 C C . LEU A 1 168 ? 6.410 -9.031 -6.141 1.00 92.75 168 LEU A C 1
ATOM 1342 O O . LEU A 1 168 ? 5.541 -9.190 -7.006 1.00 92.75 168 LEU A O 1
ATOM 1346 N N . HIS A 1 169 ? 6.763 -7.822 -5.698 1.00 92.75 169 HIS A N 1
ATOM 1347 C CA . HIS A 1 169 ? 6.229 -6.578 -6.250 1.00 92.75 169 HIS A CA 1
ATOM 1348 C C . HIS A 1 169 ? 6.456 -6.502 -7.768 1.00 92.75 169 HIS A C 1
ATOM 1350 O O . HIS A 1 169 ? 5.504 -6.274 -8.519 1.00 92.75 169 HIS A O 1
ATOM 1356 N N . TYR A 1 170 ? 7.677 -6.767 -8.249 1.00 89.06 170 TYR A N 1
ATOM 1357 C CA . TYR A 1 170 ? 7.972 -6.733 -9.686 1.00 89.06 170 TYR A CA 1
ATOM 1358 C C . TYR A 1 170 ? 7.317 -7.875 -10.475 1.00 89.06 170 TYR A C 1
ATOM 1360 O O . TYR A 1 170 ? 6.923 -7.678 -11.626 1.00 89.06 170 TYR A O 1
ATOM 1368 N N . VAL A 1 171 ? 7.105 -9.046 -9.868 1.00 90.88 171 VAL A N 1
ATOM 1369 C CA . VAL A 1 171 ? 6.331 -10.133 -10.507 1.00 90.88 171 VAL A CA 1
ATOM 1370 C C . VAL A 1 171 ? 4.909 -9.667 -10.783 1.00 90.88 171 VAL A C 1
ATOM 1372 O O . VAL A 1 171 ? 4.389 -9.878 -11.883 1.00 90.88 171 VAL A O 1
ATOM 1375 N N . MET A 1 172 ? 4.289 -9.008 -9.798 1.00 93.25 172 MET A N 1
ATOM 1376 C CA . MET A 1 172 ? 2.965 -8.417 -9.953 1.00 93.25 172 MET A CA 1
ATOM 1377 C C . MET A 1 172 ? 2.988 -7.270 -10.965 1.00 93.25 172 MET A C 1
ATOM 1379 O O . MET A 1 172 ? 2.103 -7.178 -11.821 1.00 93.25 172 MET A O 1
ATOM 1383 N N . TRP A 1 173 ? 4.036 -6.442 -10.950 1.00 91.94 173 TRP A N 1
ATOM 1384 C CA . TRP A 1 173 ? 4.241 -5.360 -11.911 1.00 91.94 173 TRP A CA 1
ATOM 1385 C C . TRP A 1 173 ? 4.228 -5.850 -13.364 1.00 91.94 173 TRP A C 1
ATOM 1387 O O . TRP A 1 173 ? 3.546 -5.247 -14.193 1.00 91.94 173 TRP A O 1
ATOM 1397 N N . MET A 1 174 ? 4.900 -6.966 -13.656 1.00 87.25 174 MET A N 1
ATOM 1398 C CA . MET A 1 174 ? 5.011 -7.554 -15.000 1.00 87.25 174 MET A CA 1
ATOM 1399 C C . MET A 1 174 ? 3.778 -8.362 -15.442 1.00 87.25 174 MET A C 1
ATOM 1401 O O . MET A 1 174 ? 3.764 -8.929 -16.539 1.00 87.25 174 MET A O 1
ATOM 1405 N N . GLN A 1 175 ? 2.753 -8.498 -14.594 1.00 89.12 175 GLN A N 1
ATOM 1406 C CA . GLN A 1 175 ? 1.522 -9.199 -14.953 1.00 89.12 175 GLN A CA 1
ATOM 1407 C C . GLN A 1 175 ? 0.461 -8.231 -15.492 1.00 89.12 175 GLN A C 1
ATOM 1409 O O . GLN A 1 175 ? -0.125 -7.450 -14.740 1.00 89.12 175 GLN A O 1
ATOM 1414 N N . ASP A 1 176 ? 0.159 -8.338 -16.786 1.00 88.19 176 ASP A N 1
ATOM 1415 C CA . ASP A 1 176 ? -0.798 -7.450 -17.467 1.00 88.19 176 ASP A CA 1
ATOM 1416 C C . ASP A 1 176 ? -2.185 -8.075 -17.657 1.00 88.19 176 ASP A C 1
ATOM 1418 O O . ASP A 1 176 ? -3.174 -7.377 -17.861 1.00 88.19 176 ASP A O 1
ATOM 1422 N N . LYS A 1 177 ? -2.291 -9.406 -17.597 1.00 87.88 177 LYS A N 1
ATOM 1423 C CA . LYS A 1 177 ? -3.558 -10.092 -17.871 1.00 87.88 177 LYS A CA 1
ATOM 1424 C C . LYS A 1 177 ? -4.397 -10.240 -16.601 1.00 87.88 177 LYS A C 1
ATOM 1426 O O . LYS A 1 177 ? -3.980 -10.946 -15.690 1.00 87.88 177 LYS A O 1
ATOM 1431 N N . MET A 1 178 ? -5.615 -9.694 -16.606 1.00 89.88 178 MET A N 1
ATOM 1432 C CA . MET A 1 178 ? -6.525 -9.603 -15.445 1.00 89.88 178 MET A CA 1
ATOM 1433 C C . MET A 1 178 ? -6.703 -10.921 -14.667 1.00 89.88 178 MET A C 1
ATOM 1435 O O . MET A 1 178 ? -6.388 -10.979 -13.486 1.00 89.88 178 MET A O 1
ATOM 1439 N N . LEU A 1 179 ? -7.108 -12.015 -15.329 1.00 91.50 179 LEU A N 1
ATOM 1440 C CA . LEU A 1 179 ? -7.291 -13.322 -14.663 1.00 91.50 179 LEU A CA 1
ATOM 1441 C C . LEU A 1 179 ? -6.004 -13.843 -14.008 1.00 91.50 179 LEU A C 1
ATOM 1443 O O . LEU A 1 179 ? -6.031 -14.506 -12.976 1.00 91.50 179 LEU A O 1
ATOM 1447 N N . TRP A 1 180 ? -4.858 -13.549 -14.622 1.00 89.62 180 TRP A N 1
ATOM 1448 C CA . TRP A 1 180 ? -3.566 -13.969 -14.098 1.00 89.62 180 TRP A CA 1
ATOM 1449 C C . TRP A 1 180 ? -3.062 -13.042 -12.994 1.00 89.62 180 TRP A C 1
ATOM 1451 O O . TRP A 1 180 ? -2.263 -13.493 -12.185 1.00 89.62 180 TRP A O 1
ATOM 1461 N N . GLN A 1 181 ? -3.497 -11.778 -12.951 1.00 93.81 181 GLN A N 1
ATOM 1462 C CA . GLN A 1 181 ? -3.237 -10.873 -11.827 1.00 93.81 181 GLN A CA 1
ATOM 1463 C C . GLN A 1 181 ? -3.955 -11.373 -10.578 1.00 93.81 181 GLN A C 1
ATOM 1465 O O . GLN A 1 181 ? -3.337 -11.432 -9.522 1.00 93.81 181 GLN A O 1
ATOM 1470 N N . GLU A 1 182 ? -5.222 -11.773 -10.710 1.00 94.88 182 GLU A N 1
ATOM 1471 C CA . GLU A 1 182 ? -6.005 -12.322 -9.600 1.00 94.88 182 GLU A CA 1
ATOM 1472 C C . GLU A 1 182 ? -5.360 -13.599 -9.058 1.00 94.88 182 GLU A C 1
ATOM 1474 O O . GLU A 1 182 ? -4.976 -13.653 -7.892 1.00 94.88 182 GLU A O 1
ATOM 1479 N N . GLN A 1 183 ? -5.105 -14.576 -9.935 1.00 95.19 183 GLN A N 1
ATOM 1480 C CA . GLN A 1 183 ? -4.452 -15.820 -9.530 1.00 95.19 183 GLN A CA 1
ATOM 1481 C C . GLN A 1 183 ? -3.052 -15.581 -8.939 1.00 95.19 183 GLN A C 1
ATOM 1483 O O . GLN A 1 183 ? -2.630 -16.281 -8.020 1.00 95.19 183 GLN A O 1
ATOM 1488 N N . LEU A 1 184 ? -2.291 -14.621 -9.475 1.00 94.62 184 LEU A N 1
ATOM 1489 C CA . LEU A 1 184 ? -0.977 -14.272 -8.942 1.00 94.62 184 LEU A CA 1
ATOM 1490 C C . LEU A 1 184 ? -1.085 -13.630 -7.555 1.00 94.62 184 LEU A C 1
ATOM 1492 O O . LEU A 1 184 ? -0.287 -13.976 -6.693 1.00 94.62 184 LEU A O 1
ATOM 1496 N N . ALA A 1 185 ? -2.058 -12.747 -7.328 1.00 97.06 185 ALA A N 1
ATOM 1497 C CA . ALA A 1 185 ? -2.295 -12.153 -6.017 1.00 97.06 185 ALA A CA 1
ATOM 1498 C C . ALA A 1 185 ? -2.658 -13.217 -4.976 1.00 97.06 185 ALA A C 1
ATOM 1500 O O . ALA A 1 185 ? -2.089 -13.205 -3.889 1.00 97.06 185 ALA A O 1
ATOM 1501 N N . ASP A 1 186 ? -3.512 -14.181 -5.333 1.00 96.38 186 ASP A N 1
ATOM 1502 C CA . ASP A 1 186 ? -3.846 -15.311 -4.458 1.00 96.38 186 ASP A CA 1
ATOM 1503 C C . ASP A 1 186 ? -2.610 -16.170 -4.154 1.00 96.38 186 ASP A C 1
ATOM 1505 O O . ASP A 1 186 ? -2.363 -16.547 -3.008 1.00 96.38 186 ASP A O 1
ATOM 1509 N N . ASN A 1 187 ? -1.782 -16.440 -5.169 1.00 95.44 187 ASN A N 1
ATOM 1510 C CA . ASN A 1 187 ? -0.543 -17.193 -4.993 1.00 95.44 187 ASN A CA 1
ATOM 1511 C C . ASN A 1 187 ? 0.449 -16.463 -4.077 1.00 95.44 187 ASN A C 1
ATOM 1513 O O . ASN A 1 187 ? 1.027 -17.104 -3.202 1.00 95.44 187 ASN A O 1
ATOM 1517 N N . ILE A 1 188 ? 0.644 -15.153 -4.267 1.00 96.69 188 ILE A N 1
ATOM 1518 C CA . ILE A 1 188 ? 1.507 -14.322 -3.415 1.00 96.69 188 ILE A CA 1
ATOM 1519 C C . ILE A 1 188 ? 0.969 -14.326 -1.983 1.00 96.69 188 ILE A C 1
ATOM 1521 O O . ILE A 1 188 ? 1.708 -14.633 -1.056 1.00 96.69 188 ILE A O 1
ATOM 1525 N N . ALA A 1 189 ? -0.328 -14.080 -1.802 1.00 97.00 189 ALA A N 1
ATOM 1526 C CA . ALA A 1 189 ? -0.948 -14.071 -0.484 1.00 97.00 189 ALA A CA 1
ATOM 1527 C C . ALA A 1 189 ? -0.832 -15.427 0.232 1.00 97.00 189 ALA A C 1
ATOM 1529 O O . ALA A 1 189 ? -0.619 -15.473 1.439 1.00 97.00 189 ALA A O 1
ATOM 1530 N N . SER A 1 190 ? -0.884 -16.539 -0.509 1.00 96.00 190 SER A N 1
ATOM 1531 C CA . SER A 1 190 ? -0.726 -17.884 0.057 1.00 96.00 190 SER A CA 1
ATOM 1532 C C . SER A 1 190 ? 0.678 -18.186 0.599 1.00 96.00 190 SER A C 1
ATOM 1534 O O . SER A 1 190 ? 0.824 -19.150 1.354 1.00 96.00 190 SER A O 1
ATOM 1536 N N . LEU A 1 191 ? 1.699 -17.386 0.251 1.00 95.19 191 LEU A N 1
ATOM 1537 C CA . LEU A 1 191 ? 3.077 -17.588 0.718 1.00 95.19 191 LEU A CA 1
ATOM 1538 C C . LEU A 1 191 ? 3.202 -17.458 2.240 1.00 95.19 191 LEU A C 1
ATOM 1540 O O . LEU A 1 191 ? 4.029 -18.152 2.825 1.00 95.19 191 LEU A O 1
ATOM 1544 N N . ILE A 1 192 ? 2.320 -16.684 2.887 1.00 95.06 192 ILE A N 1
ATOM 1545 C CA . ILE A 1 192 ? 2.241 -16.581 4.354 1.00 95.06 192 ILE A CA 1
ATOM 1546 C C . ILE A 1 192 ? 2.091 -17.955 5.034 1.00 95.06 192 ILE A C 1
ATOM 1548 O O . ILE A 1 192 ? 2.470 -18.139 6.184 1.00 95.06 192 ILE A O 1
ATOM 1552 N N . ASN A 1 193 ? 1.563 -18.956 4.322 1.00 93.62 193 ASN A N 1
ATOM 1553 C CA . ASN A 1 193 ? 1.343 -20.299 4.854 1.00 93.62 193 ASN A CA 1
ATOM 1554 C C . ASN A 1 193 ? 2.543 -21.241 4.714 1.00 93.62 193 ASN A C 1
ATOM 1556 O O . ASN A 1 193 ? 2.427 -22.413 5.068 1.00 93.62 193 ASN A O 1
ATOM 1560 N N . LEU A 1 194 ? 3.663 -20.771 4.166 1.00 92.69 194 LEU A N 1
ATOM 1561 C CA . LEU A 1 194 ? 4.843 -21.601 3.911 1.00 92.69 194 LEU A CA 1
ATOM 1562 C C . LEU A 1 194 ? 5.917 -21.475 4.985 1.00 92.69 194 LEU A C 1
ATOM 1564 O O . LEU A 1 194 ? 6.726 -22.391 5.106 1.00 92.69 194 LEU A O 1
ATOM 1568 N N . PHE A 1 195 ? 5.915 -20.375 5.735 1.00 92.00 195 PHE A N 1
ATOM 1569 C CA . PHE A 1 195 ? 6.866 -20.138 6.812 1.00 92.00 195 PHE A CA 1
ATOM 1570 C C . PHE A 1 195 ? 6.570 -21.051 8.006 1.00 92.00 195 PHE A C 1
ATOM 1572 O O . PHE A 1 195 ? 5.409 -21.243 8.391 1.00 92.00 195 PHE A O 1
ATOM 1579 N N . GLY A 1 196 ? 7.626 -21.629 8.575 1.00 86.00 196 GLY A N 1
ATOM 1580 C CA . GLY A 1 196 ? 7.557 -22.517 9.729 1.00 86.00 196 GLY A CA 1
ATOM 1581 C C . GLY A 1 196 ? 7.234 -21.767 11.019 1.00 86.00 196 GLY A C 1
ATOM 1582 O O . GLY A 1 196 ? 6.451 -22.266 11.831 1.00 86.00 196 GLY A O 1
ATOM 1583 N N . LYS A 1 197 ? 7.788 -20.559 11.190 1.00 90.50 197 LYS A N 1
ATOM 1584 C CA . LYS A 1 197 ? 7.557 -19.703 12.361 1.00 90.50 197 LYS A CA 1
ATOM 1585 C C . LYS A 1 197 ? 6.529 -18.612 12.067 1.00 90.50 197 LYS A C 1
ATOM 1587 O O . LYS A 1 197 ? 6.393 -18.113 10.949 1.00 90.50 197 LYS A O 1
ATOM 1592 N N . GLU A 1 198 ? 5.783 -18.234 13.101 1.00 91.62 198 GLU A N 1
ATOM 1593 C CA . GLU A 1 198 ? 4.772 -17.179 12.977 1.00 91.62 198 GLU A CA 1
ATOM 1594 C C . GLU A 1 198 ? 5.416 -15.792 12.866 1.00 91.62 198 GLU A C 1
ATOM 1596 O O . GLU A 1 198 ? 4.919 -14.954 12.126 1.00 91.62 198 GLU A O 1
ATOM 1601 N N . GLU A 1 199 ? 6.559 -15.582 13.518 1.00 92.69 199 GLU A N 1
ATOM 1602 C CA . GLU A 1 199 ? 7.348 -14.345 13.439 1.00 92.69 199 GLU A CA 1
ATOM 1603 C C . GLU A 1 199 ? 7.766 -14.033 11.995 1.00 92.69 199 GLU A C 1
ATOM 1605 O O . GLU A 1 199 ? 7.580 -12.914 11.529 1.00 92.69 199 GLU A O 1
ATOM 1610 N N . GLU A 1 200 ? 8.207 -15.039 11.236 1.00 93.44 200 GLU A N 1
ATOM 1611 C CA . GLU A 1 200 ? 8.533 -14.897 9.810 1.00 93.44 200 GLU A CA 1
ATOM 1612 C C . GLU A 1 200 ? 7.296 -14.572 8.963 1.00 93.44 200 GLU A C 1
ATOM 1614 O O . GLU A 1 200 ? 7.367 -13.797 8.011 1.00 93.44 200 GLU A O 1
ATOM 1619 N N . SER A 1 201 ? 6.137 -15.134 9.322 1.00 95.19 201 SER A N 1
ATOM 1620 C CA . SER A 1 201 ? 4.864 -14.847 8.646 1.00 95.19 201 SER A CA 1
ATOM 1621 C C . SER A 1 201 ? 4.433 -13.392 8.869 1.00 95.19 201 SER A C 1
ATOM 1623 O O . SER A 1 201 ? 3.970 -12.722 7.942 1.00 95.19 201 SER A O 1
ATOM 1625 N N . VAL A 1 202 ? 4.629 -12.884 10.090 1.00 95.75 202 VAL A N 1
ATOM 1626 C CA . VAL A 1 202 ? 4.401 -11.479 10.454 1.00 95.75 202 VAL A CA 1
ATOM 1627 C C . VAL A 1 202 ? 5.393 -10.577 9.722 1.00 95.75 202 VAL A C 1
ATOM 1629 O O . VAL A 1 202 ? 4.981 -9.580 9.123 1.00 95.75 202 VAL A O 1
ATOM 1632 N N . LEU A 1 203 ? 6.676 -10.949 9.708 1.00 95.88 203 LEU A N 1
ATOM 1633 C CA . LEU A 1 203 ? 7.733 -10.214 9.021 1.00 95.88 203 LEU A CA 1
ATOM 1634 C C . LEU A 1 203 ? 7.462 -10.126 7.516 1.00 95.88 203 LEU A C 1
ATOM 1636 O O . LEU A 1 203 ? 7.541 -9.043 6.944 1.00 95.88 203 LEU A O 1
ATOM 1640 N N . TYR A 1 204 ? 7.027 -11.220 6.886 1.00 96.69 204 TYR A N 1
ATOM 1641 C CA . TYR A 1 204 ? 6.621 -11.237 5.482 1.00 96.69 204 TYR A CA 1
ATOM 1642 C C . TYR A 1 204 ? 5.535 -10.199 5.179 1.00 96.69 204 TYR A C 1
ATOM 1644 O O . TYR A 1 204 ? 5.651 -9.425 4.225 1.00 96.69 204 TYR A O 1
ATOM 1652 N N . ILE A 1 205 ? 4.487 -10.136 6.006 1.00 97.31 205 ILE A N 1
ATOM 1653 C CA . ILE A 1 205 ? 3.402 -9.166 5.822 1.00 97.31 205 ILE A CA 1
ATOM 1654 C C . ILE A 1 205 ? 3.894 -7.737 6.057 1.00 97.31 205 ILE A C 1
ATOM 1656 O O . ILE A 1 205 ? 3.588 -6.852 5.253 1.00 97.31 205 ILE A O 1
ATOM 1660 N N . LYS A 1 206 ? 4.692 -7.514 7.105 1.00 96.56 206 LYS A N 1
ATOM 1661 C CA . LYS A 1 206 ? 5.304 -6.214 7.400 1.00 96.56 206 LYS A CA 1
ATOM 1662 C C . LYS A 1 206 ? 6.151 -5.726 6.219 1.00 96.56 206 LYS A C 1
ATOM 1664 O O . LYS A 1 206 ? 5.913 -4.635 5.703 1.00 96.56 206 LYS A O 1
ATOM 1669 N N . CYS A 1 207 ? 7.062 -6.557 5.717 1.00 96.56 207 CYS A N 1
ATOM 1670 C CA . CYS A 1 207 ? 7.910 -6.251 4.566 1.00 96.56 207 CYS A CA 1
ATOM 1671 C C . CYS A 1 207 ? 7.096 -6.026 3.286 1.00 96.56 207 CYS A C 1
ATOM 1673 O O . CYS A 1 207 ? 7.389 -5.085 2.552 1.00 96.56 207 CYS A O 1
ATOM 1675 N N . MET A 1 208 ? 6.029 -6.797 3.031 1.00 96.94 208 MET A N 1
ATOM 1676 C CA . MET A 1 208 ? 5.143 -6.569 1.878 1.00 96.94 208 MET A CA 1
ATOM 1677 C C . MET A 1 208 ? 4.487 -5.184 1.930 1.00 96.94 208 MET A C 1
ATOM 1679 O O . MET A 1 208 ? 4.456 -4.482 0.916 1.00 96.94 208 MET A O 1
ATOM 1683 N N . LEU A 1 209 ? 3.990 -4.769 3.100 1.00 97.19 209 LEU A N 1
ATOM 1684 C CA . LEU A 1 209 ? 3.402 -3.442 3.294 1.00 97.19 209 LEU A CA 1
ATOM 1685 C C . LEU A 1 209 ? 4.443 -2.329 3.104 1.00 97.19 209 LEU A C 1
ATOM 1687 O O . LEU A 1 209 ? 4.165 -1.357 2.400 1.00 97.19 209 LEU A O 1
ATOM 1691 N N . ILE A 1 210 ? 5.650 -2.493 3.657 1.00 96.25 210 ILE A N 1
ATOM 1692 C CA . ILE A 1 210 ? 6.765 -1.545 3.494 1.00 96.25 210 ILE A CA 1
ATOM 1693 C C . ILE A 1 210 ? 7.170 -1.425 2.020 1.00 96.25 210 ILE A C 1
ATOM 1695 O O . ILE A 1 210 ? 7.244 -0.318 1.486 1.00 96.25 210 ILE A O 1
ATOM 1699 N N . THR A 1 211 ? 7.384 -2.546 1.327 1.00 95.44 211 THR A N 1
ATOM 1700 C CA . THR A 1 211 ? 7.749 -2.556 -0.096 1.00 95.44 211 THR A CA 1
ATOM 1701 C C . THR A 1 211 ? 6.695 -1.850 -0.946 1.00 95.44 211 THR A C 1
ATOM 1703 O O . THR A 1 211 ? 7.038 -1.013 -1.781 1.00 95.44 211 THR A O 1
ATOM 1706 N N . ILE A 1 212 ? 5.412 -2.162 -0.739 1.00 96.38 212 ILE A N 1
ATOM 1707 C CA . ILE A 1 212 ? 4.328 -1.554 -1.518 1.00 96.38 212 ILE A CA 1
ATOM 1708 C C . ILE A 1 212 ? 4.197 -0.061 -1.200 1.00 96.38 212 ILE A C 1
ATOM 1710 O O . ILE A 1 212 ? 3.967 0.721 -2.118 1.00 96.38 212 ILE A O 1
ATOM 1714 N N . SER A 1 213 ? 4.398 0.349 0.055 1.00 96.12 213 SER A N 1
ATOM 1715 C CA . SER A 1 213 ? 4.438 1.763 0.442 1.00 96.12 213 SER A CA 1
ATOM 1716 C C . SER A 1 213 ? 5.558 2.525 -0.271 1.00 96.12 213 SER A C 1
ATOM 1718 O O . SER A 1 213 ? 5.302 3.570 -0.870 1.00 96.12 213 SER A O 1
ATOM 1720 N N . ASN A 1 214 ? 6.778 1.979 -0.272 1.00 94.38 214 ASN A N 1
ATOM 1721 C CA . ASN A 1 214 ? 7.950 2.615 -0.880 1.00 94.38 214 ASN A CA 1
ATOM 1722 C C . ASN A 1 214 ? 7.800 2.809 -2.396 1.00 94.38 214 ASN A C 1
ATOM 1724 O O . ASN A 1 214 ? 8.249 3.814 -2.947 1.00 94.38 214 ASN A O 1
ATOM 1728 N N . GLU A 1 215 ? 7.149 1.866 -3.077 1.00 93.19 215 GLU A N 1
ATOM 1729 C CA . GLU A 1 215 ? 6.907 1.940 -4.521 1.00 93.19 215 GLU A CA 1
ATOM 1730 C C . GLU A 1 215 ? 5.561 2.611 -4.871 1.00 93.19 215 GLU A C 1
ATOM 1732 O O . GLU A 1 215 ? 5.281 2.837 -6.047 1.00 93.19 215 GLU A O 1
ATOM 1737 N N . TRP A 1 216 ? 4.728 2.984 -3.887 1.00 94.50 216 TRP A N 1
ATOM 1738 C CA . TRP A 1 216 ? 3.343 3.432 -4.109 1.00 94.50 216 TRP A CA 1
ATOM 1739 C C . TRP A 1 216 ? 3.229 4.627 -5.055 1.00 94.50 216 TRP A C 1
ATOM 1741 O O . TRP A 1 216 ? 2.396 4.640 -5.959 1.00 94.50 216 TRP A O 1
ATOM 1751 N N . SER A 1 217 ? 4.092 5.627 -4.869 1.00 91.00 217 SER A N 1
ATOM 1752 C CA . SER A 1 217 ? 4.119 6.848 -5.684 1.00 91.00 217 SER A CA 1
ATOM 1753 C C . SER A 1 217 ? 4.586 6.608 -7.122 1.00 91.00 217 SER A C 1
ATOM 1755 O O . SER A 1 217 ? 4.325 7.431 -7.997 1.00 91.00 217 SER A O 1
ATOM 1757 N N . ARG A 1 218 ? 5.264 5.483 -7.378 1.00 91.94 218 ARG A N 1
ATOM 1758 C CA . ARG A 1 218 ? 5.768 5.092 -8.702 1.00 91.94 218 ARG A CA 1
ATOM 1759 C C . ARG A 1 218 ? 4.757 4.266 -9.492 1.00 91.94 218 ARG A C 1
ATOM 1761 O O . ARG A 1 218 ? 4.927 4.108 -10.699 1.00 91.94 218 ARG A O 1
ATOM 1768 N N . ILE A 1 219 ? 3.718 3.742 -8.840 1.00 92.12 219 ILE A N 1
ATOM 1769 C CA . ILE A 1 219 ? 2.655 2.982 -9.500 1.00 92.12 219 ILE A CA 1
ATOM 1770 C C . ILE A 1 219 ? 1.777 3.952 -10.293 1.00 92.12 219 ILE A C 1
ATOM 1772 O O . ILE A 1 219 ? 1.109 4.822 -9.737 1.00 92.12 219 ILE A O 1
ATOM 1776 N N . ASP A 1 220 ? 1.746 3.785 -11.613 1.00 92.19 220 ASP A N 1
ATOM 1777 C CA . ASP A 1 220 ? 0.864 4.567 -12.470 1.00 92.19 220 ASP A CA 1
ATOM 1778 C C . ASP A 1 220 ? -0.606 4.127 -12.345 1.00 92.19 220 ASP A C 1
ATOM 1780 O O . ASP A 1 220 ? -0.934 3.016 -11.915 1.00 92.19 220 ASP A O 1
ATOM 1784 N N . ARG A 1 221 ? -1.515 5.002 -12.790 1.00 91.50 221 ARG A N 1
ATOM 1785 C CA . ARG A 1 221 ? -2.968 4.802 -12.695 1.00 91.50 221 ARG A CA 1
ATOM 1786 C C . ARG A 1 221 ? -3.451 3.475 -13.292 1.00 91.50 221 ARG A C 1
ATOM 1788 O O . ARG A 1 221 ? -4.389 2.898 -12.756 1.00 91.50 221 ARG A O 1
ATOM 1795 N N . TRP A 1 222 ? -2.838 2.987 -14.371 1.00 88.88 222 TRP A N 1
ATOM 1796 C CA . TRP A 1 222 ? -3.276 1.764 -15.057 1.00 88.88 222 TRP A CA 1
ATOM 1797 C C . TRP A 1 222 ? -2.835 0.491 -14.331 1.00 88.88 222 TRP A C 1
ATOM 1799 O O . TRP A 1 222 ? -3.387 -0.582 -14.571 1.00 88.88 222 TRP A O 1
ATOM 1809 N N . ARG A 1 223 ? -1.841 0.598 -13.441 1.00 92.81 223 ARG A N 1
ATOM 1810 C CA . ARG A 1 223 ? -1.345 -0.508 -12.611 1.00 92.81 223 ARG A CA 1
ATOM 1811 C C . ARG A 1 223 ? -1.932 -0.514 -11.203 1.00 92.81 223 ARG A C 1
ATOM 1813 O O . ARG A 1 223 ? -1.804 -1.530 -10.528 1.00 92.81 223 ARG A O 1
ATOM 1820 N N . MET A 1 224 ? -2.570 0.566 -10.761 1.00 94.31 224 MET A N 1
ATOM 1821 C CA . MET A 1 224 ? -3.025 0.713 -9.377 1.00 94.31 224 MET A CA 1
ATOM 1822 C C . MET A 1 224 ? -3.987 -0.401 -8.932 1.00 94.31 224 MET A C 1
ATOM 1824 O O . MET A 1 224 ? -3.764 -1.021 -7.893 1.00 94.31 224 MET A O 1
ATOM 1828 N N . ASP A 1 225 ? -4.992 -0.735 -9.747 1.00 95.44 225 ASP A N 1
ATOM 1829 C CA . ASP A 1 225 ? -6.055 -1.682 -9.369 1.00 95.44 225 ASP A CA 1
ATOM 1830 C C . ASP A 1 225 ? -5.527 -3.060 -8.950 1.00 95.44 225 ASP A C 1
ATOM 1832 O O . ASP A 1 225 ? -6.001 -3.651 -7.978 1.00 95.44 225 ASP A O 1
ATOM 1836 N N . LYS A 1 226 ? -4.494 -3.571 -9.631 1.00 95.69 226 LYS A N 1
ATOM 1837 C CA . LYS A 1 226 ? -3.913 -4.872 -9.274 1.00 95.69 226 LYS A CA 1
ATOM 1838 C C . LYS A 1 226 ? -3.155 -4.822 -7.946 1.00 95.69 226 LYS A C 1
ATOM 1840 O O . LYS A 1 226 ? -3.176 -5.807 -7.213 1.00 95.69 226 LYS A O 1
ATOM 1845 N N . PHE A 1 227 ? -2.523 -3.700 -7.600 1.00 96.88 227 PHE A N 1
ATOM 1846 C CA . PHE A 1 227 ? -1.852 -3.544 -6.307 1.00 96.88 227 PHE A CA 1
ATOM 1847 C C . PHE A 1 227 ? -2.857 -3.348 -5.167 1.00 96.88 227 PHE A C 1
ATOM 1849 O O . PHE A 1 227 ? -2.680 -3.943 -4.105 1.00 96.88 227 PHE A O 1
ATOM 1856 N N . LEU A 1 228 ? -3.959 -2.628 -5.403 1.00 97.19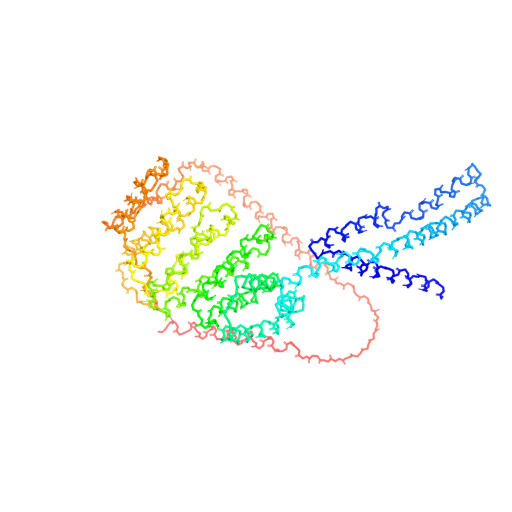 228 LEU A N 1
ATOM 1857 C CA . LEU A 1 228 ? -5.079 -2.552 -4.457 1.00 97.19 228 LEU A CA 1
ATOM 1858 C C . LEU A 1 228 ? -5.663 -3.947 -4.179 1.00 97.19 228 LEU A C 1
ATOM 1860 O O . LEU A 1 228 ? -5.856 -4.335 -3.024 1.00 97.19 228 LEU A O 1
ATOM 1864 N N . MET A 1 229 ? -5.875 -4.741 -5.233 1.00 97.50 229 MET A N 1
ATOM 1865 C CA . MET A 1 229 ? -6.312 -6.134 -5.114 1.00 97.50 229 MET A CA 1
ATOM 1866 C C . MET A 1 229 ? -5.283 -7.006 -4.382 1.00 97.50 229 MET A C 1
ATOM 1868 O O . MET A 1 229 ? -5.674 -7.825 -3.554 1.00 97.50 229 MET A O 1
ATOM 1872 N N . LEU A 1 230 ? -3.983 -6.840 -4.650 1.00 98.06 230 LEU A N 1
ATOM 1873 C CA . LEU A 1 230 ? -2.926 -7.591 -3.967 1.00 98.06 230 LEU A CA 1
ATOM 1874 C C . LEU A 1 230 ? -2.969 -7.365 -2.453 1.00 98.06 230 LEU A C 1
ATOM 1876 O O . LEU A 1 230 ? -2.956 -8.335 -1.700 1.00 98.06 230 LEU A O 1
ATOM 1880 N N . ILE A 1 231 ? -3.076 -6.107 -2.016 1.00 98.00 231 ILE A N 1
ATOM 1881 C CA . ILE A 1 231 ? -3.214 -5.768 -0.594 1.00 98.00 231 ILE A CA 1
ATOM 1882 C C . ILE A 1 231 ? -4.459 -6.432 -0.002 1.00 98.00 231 ILE A C 1
ATOM 1884 O O . ILE A 1 231 ? -4.378 -7.053 1.053 1.00 98.00 231 ILE A O 1
ATOM 1888 N N . ARG A 1 232 ? -5.585 -6.407 -0.723 1.00 98.19 232 ARG A N 1
ATOM 1889 C CA . ARG A 1 232 ? -6.818 -7.081 -0.296 1.00 98.19 232 ARG A CA 1
ATOM 1890 C C . ARG A 1 232 ? -6.639 -8.588 -0.113 1.00 98.19 232 ARG A C 1
ATOM 1892 O O . ARG A 1 232 ? -7.058 -9.136 0.901 1.00 98.19 232 ARG A O 1
ATOM 1899 N N . ARG A 1 233 ? -5.976 -9.266 -1.055 1.00 97.88 233 ARG A N 1
ATOM 1900 C CA . ARG A 1 233 ? -5.688 -10.708 -0.955 1.00 97.88 233 ARG A CA 1
ATOM 1901 C C . ARG A 1 233 ? -4.715 -11.034 0.179 1.00 97.88 233 ARG A C 1
ATOM 1903 O O . ARG A 1 233 ? -4.916 -12.040 0.852 1.00 97.88 233 ARG A O 1
ATOM 1910 N N . LEU A 1 234 ? -3.714 -10.185 0.421 1.00 97.75 234 LEU A N 1
ATOM 1911 C CA . LEU A 1 234 ? -2.780 -10.336 1.543 1.00 97.75 234 LEU A CA 1
ATOM 1912 C C . LEU A 1 234 ? -3.499 -10.239 2.892 1.00 97.75 234 LEU A C 1
ATOM 1914 O O . LEU A 1 234 ? -3.336 -11.126 3.726 1.00 97.75 234 LEU A O 1
ATOM 1918 N N . VAL A 1 235 ? -4.330 -9.209 3.080 1.00 97.62 235 VAL A N 1
ATOM 1919 C CA . VAL A 1 235 ? -5.113 -9.019 4.313 1.00 97.62 235 VAL A CA 1
ATOM 1920 C C . VAL A 1 235 ? -6.081 -10.183 4.527 1.00 97.62 235 VAL A C 1
ATOM 1922 O O . VAL A 1 235 ? -6.132 -10.739 5.621 1.00 97.62 235 VAL A O 1
ATOM 1925 N N . ARG A 1 236 ? -6.762 -10.638 3.467 1.00 97.25 236 ARG A N 1
ATOM 1926 C CA . ARG A 1 236 ? -7.621 -11.829 3.519 1.00 97.25 236 ARG A CA 1
ATOM 1927 C C . ARG A 1 236 ? -6.869 -13.072 3.976 1.00 97.25 236 ARG A C 1
ATOM 1929 O O . ARG A 1 236 ? -7.325 -13.773 4.872 1.00 97.25 236 ARG A O 1
ATOM 1936 N N . ALA A 1 237 ? -5.728 -13.369 3.354 1.00 97.00 237 ALA A N 1
ATOM 1937 C CA . ALA A 1 237 ? -4.938 -14.546 3.703 1.00 97.00 237 ALA A CA 1
ATOM 1938 C C . ALA A 1 237 ? -4.430 -14.481 5.151 1.00 97.00 237 ALA A C 1
ATOM 1940 O O . ALA A 1 237 ? -4.445 -15.497 5.845 1.00 97.00 237 ALA A O 1
ATOM 1941 N N . LEU A 1 238 ? -4.048 -13.289 5.619 1.00 96.75 238 LEU A N 1
ATOM 1942 C CA . LEU A 1 238 ? -3.664 -13.040 7.005 1.00 96.75 238 LEU A CA 1
ATOM 1943 C C . LEU A 1 238 ? -4.819 -13.296 7.981 1.00 96.75 238 LEU A C 1
ATOM 1945 O O . LEU A 1 238 ? -4.634 -14.037 8.943 1.00 96.75 238 LEU A O 1
ATOM 1949 N N . PHE A 1 239 ? -6.015 -12.749 7.741 1.00 96.38 239 PHE A N 1
ATOM 1950 C CA . PHE A 1 239 ? -7.145 -12.962 8.653 1.00 96.38 239 PHE A CA 1
ATOM 1951 C C . PHE A 1 239 ? -7.647 -14.405 8.628 1.00 96.38 239 PHE A C 1
ATOM 1953 O O . PHE A 1 239 ? -7.921 -14.971 9.683 1.00 96.38 239 PHE A O 1
ATOM 1960 N N . MET A 1 240 ? -7.650 -15.059 7.465 1.00 95.06 240 MET A N 1
ATOM 1961 C CA . MET A 1 240 ? -7.935 -16.495 7.373 1.00 95.06 240 MET A CA 1
ATOM 1962 C C . MET A 1 240 ? -6.919 -17.335 8.159 1.00 95.06 240 MET A C 1
ATOM 1964 O O . MET A 1 240 ? -7.283 -18.335 8.783 1.00 95.06 240 MET A O 1
ATOM 1968 N N . ARG A 1 241 ? -5.643 -16.928 8.174 1.00 93.62 241 ARG A N 1
ATOM 1969 C CA . ARG A 1 241 ? -4.613 -17.570 8.995 1.00 93.62 241 ARG A CA 1
ATOM 1970 C C . ARG A 1 241 ? -4.875 -17.348 10.484 1.00 93.62 241 ARG A C 1
ATOM 1972 O O . ARG A 1 241 ? -4.838 -18.320 11.234 1.00 93.62 241 ARG A O 1
ATOM 1979 N N . LEU A 1 242 ? -5.190 -16.127 10.914 1.00 94.50 242 LEU A N 1
ATOM 1980 C CA . LEU A 1 242 ? -5.542 -15.841 12.311 1.00 94.50 242 LEU A CA 1
ATOM 1981 C C . LEU A 1 242 ? -6.768 -16.633 12.774 1.00 94.50 242 LEU A C 1
ATOM 1983 O O . LEU A 1 242 ? -6.732 -17.226 13.852 1.00 94.50 242 LEU A O 1
ATOM 1987 N N . HIS A 1 243 ? -7.788 -16.743 11.924 1.00 93.50 243 HIS A N 1
ATOM 1988 C CA . HIS A 1 243 ? -8.947 -17.595 12.171 1.00 93.50 243 HIS A CA 1
ATOM 1989 C C . HIS A 1 243 ? -8.544 -19.071 12.330 1.00 93.50 243 HIS A C 1
ATOM 1991 O O . HIS A 1 243 ? -8.945 -19.723 13.288 1.00 93.50 243 HIS A O 1
ATOM 1997 N N . SER A 1 244 ? -7.656 -19.597 11.474 1.00 93.19 244 SER A N 1
ATOM 1998 C CA . SER A 1 244 ? -7.134 -20.972 11.620 1.00 93.19 244 SER A CA 1
ATOM 1999 C C . SER A 1 244 ? -6.337 -21.209 12.913 1.00 93.19 244 SER A C 1
ATOM 2001 O O . SER A 1 244 ? -6.128 -22.352 13.321 1.00 93.19 244 SER A O 1
ATOM 2003 N N . LYS A 1 245 ? -5.873 -20.130 13.551 1.00 92.19 245 LYS A N 1
ATOM 2004 C CA . LYS A 1 245 ? -5.165 -20.132 14.836 1.00 92.19 245 LYS A CA 1
ATOM 2005 C C . LYS A 1 245 ? -6.063 -19.721 16.004 1.00 92.19 245 LYS A C 1
ATOM 2007 O O . LYS A 1 245 ? -5.528 -19.485 17.087 1.00 92.19 245 LYS A O 1
ATOM 2012 N N . ASP A 1 246 ? -7.378 -19.660 15.796 1.00 92.25 246 ASP A N 1
ATOM 2013 C CA . ASP A 1 246 ? -8.384 -19.312 16.806 1.00 92.25 246 ASP A CA 1
ATOM 2014 C C . ASP A 1 246 ? -8.136 -17.942 17.465 1.00 92.25 246 ASP A C 1
ATOM 2016 O O . ASP A 1 246 ? -8.323 -17.754 18.665 1.00 92.25 246 ASP A O 1
ATOM 2020 N N . TRP A 1 247 ? -7.627 -16.976 16.688 1.00 93.19 247 TRP A N 1
ATOM 2021 C CA . TRP A 1 247 ? -7.429 -15.591 17.133 1.00 93.19 247 TRP A CA 1
ATOM 2022 C C . TRP A 1 247 ? -6.618 -15.444 18.436 1.00 93.19 247 TRP A C 1
ATOM 2024 O O . TRP A 1 247 ? -6.850 -14.525 19.227 1.00 93.19 247 TRP A O 1
ATOM 2034 N N . LYS A 1 248 ? -5.650 -16.342 18.679 1.00 93.75 248 LYS A N 1
ATOM 2035 C CA . LYS A 1 248 ? -4.775 -16.301 19.864 1.00 93.75 248 LYS A CA 1
ATOM 2036 C C . LYS A 1 248 ? -4.139 -14.921 20.031 1.00 93.75 248 LYS A C 1
ATOM 2038 O O . LYS A 1 248 ? -3.368 -14.504 19.170 1.00 93.75 248 LYS A O 1
ATOM 2043 N N . ARG A 1 249 ? -4.374 -14.275 21.182 1.00 93.12 249 ARG A N 1
ATOM 2044 C CA . ARG A 1 249 ? -3.893 -12.910 21.481 1.00 93.12 249 ARG A CA 1
ATOM 2045 C C . ARG A 1 249 ? -2.412 -12.702 21.171 1.00 93.12 249 ARG A C 1
ATOM 2047 O O . ARG A 1 249 ? -2.096 -11.802 20.415 1.00 93.12 249 ARG A O 1
ATOM 2054 N N . ALA A 1 250 ? -1.533 -13.596 21.630 1.00 94.12 250 ALA A N 1
ATOM 2055 C CA . ALA A 1 250 ? -0.094 -13.484 21.369 1.00 94.12 250 ALA A CA 1
ATOM 2056 C C . ALA A 1 250 ? 0.251 -13.402 19.869 1.00 94.12 250 ALA A C 1
ATOM 2058 O O . ALA A 1 250 ? 1.161 -12.677 19.489 1.00 94.12 250 ALA A O 1
ATOM 2059 N N . ILE A 1 251 ? -0.483 -14.123 19.013 1.00 93.94 251 ILE A N 1
ATOM 2060 C CA . ILE A 1 251 ? -0.275 -14.094 17.561 1.00 93.94 251 ILE A CA 1
ATOM 2061 C C . ILE A 1 251 ? -0.896 -12.836 16.962 1.00 93.94 251 ILE A C 1
ATOM 2063 O O . ILE A 1 251 ? -0.244 -12.125 16.202 1.00 93.94 251 ILE A O 1
ATOM 2067 N N . THR A 1 252 ? -2.143 -12.545 17.326 1.00 94.88 252 THR A N 1
ATOM 2068 C CA . THR A 1 252 ? -2.869 -11.360 16.867 1.00 94.88 252 THR A CA 1
ATOM 2069 C C . THR A 1 252 ? -2.096 -10.076 17.180 1.00 94.88 252 THR A C 1
ATOM 2071 O O . THR A 1 252 ? -1.938 -9.232 16.301 1.00 94.88 252 THR A O 1
ATOM 2074 N N . ASP A 1 253 ? -1.533 -9.961 18.383 1.00 95.31 253 ASP A N 1
ATOM 2075 C CA . ASP A 1 253 ? -0.763 -8.799 18.829 1.00 95.31 253 ASP A CA 1
ATOM 2076 C C . ASP A 1 253 ? 0.493 -8.574 17.976 1.00 95.31 253 ASP A C 1
ATOM 2078 O O . ASP A 1 253 ? 0.812 -7.427 17.665 1.00 95.31 253 ASP A O 1
ATOM 2082 N N . MET A 1 254 ? 1.171 -9.634 17.515 1.00 95.50 254 MET A N 1
ATOM 2083 C CA . MET A 1 254 ? 2.315 -9.496 16.601 1.00 95.50 254 MET A CA 1
ATOM 2084 C C . MET A 1 254 ? 1.911 -8.833 15.277 1.00 95.50 254 MET A C 1
ATOM 2086 O O . MET A 1 254 ? 2.573 -7.897 14.826 1.00 95.50 254 MET A O 1
ATOM 2090 N N . TYR A 1 255 ? 0.797 -9.261 14.674 1.00 95.94 255 TYR A N 1
ATOM 2091 C CA . TYR A 1 255 ? 0.291 -8.654 13.437 1.00 95.94 255 TYR A CA 1
ATOM 2092 C C . TYR A 1 255 ? -0.226 -7.230 13.656 1.00 95.94 255 TYR A C 1
ATOM 2094 O O . TYR A 1 255 ? 0.018 -6.352 12.830 1.00 95.94 255 TYR A O 1
ATOM 2102 N N . ILE A 1 256 ? -0.900 -6.972 14.778 1.00 95.50 256 ILE A N 1
ATOM 2103 C CA . ILE A 1 256 ? -1.365 -5.626 15.125 1.00 95.50 256 ILE A CA 1
ATOM 2104 C C . ILE A 1 256 ? -0.186 -4.674 15.335 1.00 95.50 256 ILE A C 1
ATOM 2106 O O . ILE A 1 256 ? -0.237 -3.541 14.856 1.00 95.50 256 ILE A O 1
ATOM 2110 N N . ASN A 1 257 ? 0.895 -5.125 15.972 1.00 96.00 257 ASN A N 1
ATOM 2111 C CA . ASN A 1 257 ? 2.123 -4.342 16.099 1.00 96.00 257 ASN A CA 1
ATOM 2112 C C . ASN A 1 257 ? 2.748 -4.063 14.724 1.00 96.00 257 ASN A C 1
ATOM 2114 O O . ASN A 1 257 ? 3.077 -2.917 14.430 1.00 96.00 257 ASN A O 1
ATOM 2118 N N . ALA A 1 258 ? 2.795 -5.055 13.828 1.00 95.44 258 ALA A N 1
ATOM 2119 C CA . ALA A 1 258 ? 3.244 -4.835 12.452 1.00 95.44 258 ALA A CA 1
ATOM 2120 C C . ALA A 1 258 ? 2.377 -3.804 11.699 1.00 95.44 258 ALA A C 1
ATOM 2122 O O . ALA A 1 258 ? 2.902 -2.990 10.937 1.00 95.44 258 ALA A O 1
ATOM 2123 N N . PHE A 1 259 ? 1.058 -3.786 11.925 1.00 96.31 259 PHE A N 1
ATOM 2124 C CA . PHE A 1 259 ? 0.176 -2.769 11.348 1.00 96.31 259 PHE A CA 1
ATOM 2125 C C . PHE A 1 259 ? 0.406 -1.383 11.950 1.00 96.31 259 PHE A C 1
ATOM 2127 O O . PHE A 1 259 ? 0.407 -0.412 11.194 1.00 96.31 259 PHE A O 1
ATOM 2134 N N . LYS A 1 260 ? 0.635 -1.281 13.266 1.00 94.94 260 LYS A N 1
ATOM 2135 C CA . LYS A 1 260 ? 0.971 -0.022 13.955 1.00 94.94 260 LYS A CA 1
ATOM 2136 C C . LYS A 1 260 ? 2.284 0.582 13.458 1.00 94.94 260 LYS A C 1
ATOM 2138 O O . LYS A 1 260 ? 2.359 1.794 13.294 1.00 94.94 260 LYS A O 1
ATOM 2143 N N . ASP A 1 261 ? 3.268 -0.256 13.143 1.00 92.94 261 ASP A N 1
ATOM 2144 C CA . ASP A 1 261 ? 4.534 0.182 12.545 1.00 92.94 261 ASP A CA 1
ATOM 2145 C C . ASP A 1 261 ? 4.368 0.661 11.089 1.00 92.94 261 ASP A C 1
ATOM 2147 O O . ASP A 1 261 ? 5.199 1.411 10.585 1.00 92.94 261 ASP A O 1
ATOM 2151 N N . CYS A 1 262 ? 3.309 0.224 10.395 1.00 94.69 262 CYS A N 1
ATOM 2152 C CA . CYS A 1 262 ? 3.119 0.445 8.959 1.00 94.69 262 CYS A CA 1
ATOM 2153 C C . CYS A 1 262 ? 1.868 1.288 8.651 1.00 94.69 262 CYS A C 1
ATOM 2155 O O . CYS A 1 262 ? 1.909 2.518 8.605 1.00 94.69 262 CYS A O 1
ATOM 2157 N N . VAL A 1 263 ? 0.741 0.618 8.399 1.00 94.25 263 VAL A N 1
ATOM 2158 C CA . VAL A 1 263 ? -0.491 1.185 7.824 1.00 94.25 263 VAL A CA 1
ATOM 2159 C C . VAL A 1 263 ? -1.375 1.918 8.838 1.00 94.25 263 VAL A C 1
ATOM 2161 O O . VAL A 1 263 ? -2.114 2.821 8.453 1.00 94.25 263 VAL A O 1
ATOM 2164 N N . ILE A 1 264 ? -1.269 1.593 10.128 1.00 94.31 264 ILE A N 1
ATOM 2165 C CA . ILE A 1 264 ? -1.981 2.246 11.240 1.00 94.31 264 ILE A CA 1
ATOM 2166 C C . ILE A 1 264 ? -0.986 3.124 12.013 1.00 94.31 264 ILE A C 1
ATOM 2168 O O . ILE A 1 264 ? -0.823 3.011 13.225 1.00 94.31 264 ILE A O 1
ATOM 2172 N N . SER A 1 265 ? -0.285 3.992 11.287 1.00 92.25 265 SER A N 1
ATOM 2173 C CA . SER A 1 265 ? 0.735 4.889 11.834 1.00 92.25 265 SER A CA 1
ATOM 2174 C C . SER A 1 265 ? 0.474 6.337 11.424 1.00 92.25 265 SER A C 1
ATOM 2176 O O . SER A 1 265 ? -0.144 6.615 10.389 1.00 92.25 265 SER A O 1
ATOM 2178 N N . SER A 1 266 ? 0.996 7.286 12.197 1.00 88.56 266 SER A N 1
ATOM 2179 C CA . SER A 1 266 ? 1.051 8.704 11.821 1.00 88.56 266 SER A CA 1
ATOM 2180 C C . SER A 1 266 ? 2.294 9.069 11.006 1.00 88.56 266 SER A C 1
ATOM 2182 O O . SER A 1 266 ? 2.435 10.217 10.579 1.00 88.56 266 SER A O 1
ATOM 2184 N N . ASP A 1 267 ? 3.168 8.094 10.735 1.00 89.56 267 ASP A N 1
ATOM 2185 C CA . ASP A 1 267 ? 4.421 8.318 10.026 1.00 89.56 267 ASP A CA 1
ATOM 2186 C C . ASP A 1 267 ? 4.177 8.802 8.591 1.00 89.56 267 ASP A C 1
ATOM 2188 O O . ASP A 1 267 ? 3.450 8.181 7.814 1.00 89.56 267 ASP A O 1
ATOM 2192 N N . LYS A 1 268 ? 4.801 9.924 8.233 1.00 86.25 268 LYS A N 1
ATOM 2193 C CA . LYS A 1 268 ? 4.708 10.530 6.902 1.00 86.25 268 LYS A CA 1
ATOM 2194 C C . LYS A 1 268 ? 5.593 9.835 5.869 1.00 86.25 268 LYS A C 1
ATOM 2196 O O . LYS A 1 268 ? 5.394 10.069 4.681 1.00 86.25 268 LYS A O 1
ATOM 2201 N N . SER A 1 269 ? 6.565 9.025 6.299 1.00 87.75 269 SER A N 1
ATOM 2202 C CA . SER A 1 269 ? 7.395 8.228 5.387 1.00 87.75 269 SER A CA 1
ATOM 2203 C C . SER A 1 269 ? 6.566 7.155 4.669 1.00 87.75 269 SER A C 1
ATOM 2205 O O . SER A 1 269 ? 6.820 6.823 3.512 1.00 87.75 269 SER A O 1
ATOM 2207 N N . PHE A 1 270 ? 5.520 6.668 5.341 1.00 93.25 270 PHE A N 1
ATOM 2208 C CA . PHE A 1 270 ? 4.622 5.651 4.827 1.00 93.25 270 PHE A CA 1
ATOM 2209 C C . PHE A 1 270 ? 3.498 6.269 3.983 1.00 93.25 270 PHE A C 1
ATOM 2211 O O . PHE A 1 270 ? 2.859 7.244 4.385 1.00 93.25 270 PHE A O 1
ATOM 2218 N N . SER A 1 271 ? 3.212 5.674 2.823 1.00 93.88 271 SER A N 1
ATOM 2219 C CA . SER A 1 271 ? 2.247 6.199 1.853 1.00 93.88 271 SER A CA 1
ATOM 2220 C C . SER A 1 271 ? 0.836 6.327 2.439 1.00 93.88 271 SER A C 1
ATOM 2222 O O . SER A 1 271 ? 0.202 5.322 2.766 1.00 93.88 271 SER A O 1
ATOM 2224 N N . GLU A 1 272 ? 0.294 7.553 2.497 1.00 92.00 272 GLU A N 1
ATOM 2225 C CA . GLU A 1 272 ? -1.092 7.800 2.937 1.00 92.00 272 GLU A CA 1
ATOM 2226 C C . GLU A 1 272 ? -2.116 7.057 2.067 1.00 92.00 272 GLU A C 1
ATOM 2228 O O . GLU A 1 272 ? -3.111 6.554 2.583 1.00 92.00 272 GLU A O 1
ATOM 2233 N N . GLY A 1 273 ? -1.847 6.918 0.762 1.00 93.62 273 GLY A N 1
ATOM 2234 C CA . GLY A 1 273 ? -2.720 6.194 -0.166 1.00 93.62 273 GLY A CA 1
ATOM 2235 C C . GLY A 1 273 ? -2.932 4.735 0.232 1.00 93.62 273 GLY A C 1
ATOM 2236 O O . GLY A 1 273 ? -4.048 4.223 0.146 1.00 93.62 273 GLY A O 1
ATOM 2237 N N . LEU A 1 274 ? -1.876 4.088 0.730 1.00 95.19 274 LEU A N 1
ATOM 2238 C CA . LEU A 1 274 ? -1.966 2.722 1.228 1.00 95.19 274 LEU A CA 1
ATOM 2239 C C . LEU A 1 274 ? -2.718 2.660 2.565 1.00 95.19 274 LEU A C 1
ATOM 2241 O O . LEU A 1 274 ? -3.486 1.727 2.768 1.00 95.19 274 LEU A O 1
ATOM 2245 N N . LYS A 1 275 ? -2.567 3.662 3.444 1.00 95.75 275 LYS A N 1
ATOM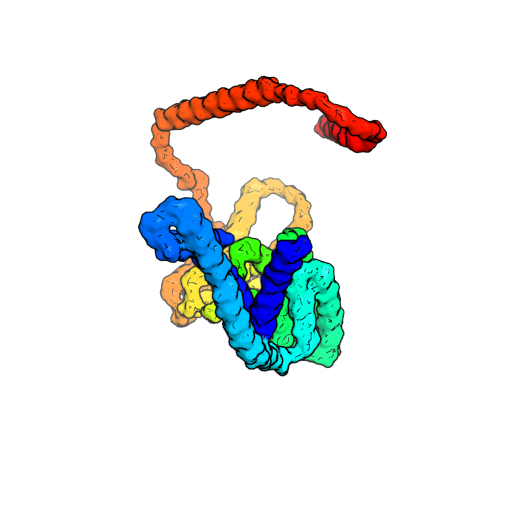 2246 C CA . LYS A 1 275 ? -3.320 3.744 4.712 1.00 95.75 275 LYS A CA 1
ATOM 2247 C C . LYS A 1 275 ? -4.825 3.869 4.473 1.00 95.75 275 LYS A C 1
ATOM 2249 O O . LYS A 1 275 ? -5.598 3.166 5.116 1.00 95.75 275 LYS A O 1
ATOM 2254 N N . PHE A 1 276 ? -5.236 4.711 3.519 1.00 95.12 276 PHE A N 1
ATOM 2255 C CA . PHE A 1 276 ? -6.644 4.856 3.133 1.00 95.12 276 PHE A CA 1
ATOM 2256 C C . PHE A 1 276 ? -7.229 3.544 2.612 1.00 95.12 276 PHE A C 1
ATOM 2258 O O . PHE A 1 276 ? -8.276 3.109 3.079 1.00 95.12 276 PHE A O 1
ATOM 2265 N N . HIS A 1 277 ? -6.531 2.899 1.672 1.00 96.56 277 HIS A N 1
ATOM 2266 C CA . HIS A 1 277 ? -6.977 1.624 1.110 1.00 96.56 277 HIS A CA 1
ATOM 2267 C C . HIS A 1 277 ? -7.014 0.511 2.159 1.00 96.56 277 HIS A C 1
ATOM 2269 O O . HIS A 1 277 ? -7.926 -0.304 2.175 1.00 96.56 277 HIS A O 1
ATOM 2275 N N . PHE A 1 278 ? -6.031 0.472 3.057 1.00 97.44 278 PHE A N 1
ATOM 2276 C CA . PHE A 1 278 ? -6.010 -0.519 4.124 1.00 97.44 278 PHE A CA 1
ATOM 2277 C C . PHE A 1 278 ? -7.188 -0.329 5.090 1.00 97.44 278 PHE A C 1
ATOM 2279 O O . PHE A 1 278 ? -7.826 -1.312 5.453 1.00 97.44 278 PHE A O 1
ATOM 2286 N N . ALA A 1 279 ? -7.528 0.915 5.448 1.00 96.94 279 ALA A N 1
ATOM 2287 C CA . ALA A 1 279 ? -8.698 1.209 6.273 1.00 96.94 279 ALA A CA 1
ATOM 2288 C C . ALA A 1 279 ? -10.017 0.814 5.585 1.00 96.94 279 ALA A C 1
ATOM 2290 O O . ALA A 1 279 ? -10.874 0.223 6.237 1.00 96.94 279 ALA A O 1
ATOM 2291 N N . SER A 1 280 ? -10.164 1.075 4.280 1.00 96.00 280 SER A N 1
ATOM 2292 C CA . SER A 1 280 ? -11.407 0.784 3.547 1.00 96.00 280 SER A CA 1
ATOM 2293 C C . SER A 1 280 ? -11.691 -0.703 3.352 1.00 96.00 280 SER A C 1
ATOM 2295 O O . SER A 1 280 ? -12.845 -1.092 3.220 1.00 96.00 280 SER A O 1
ATOM 2297 N N . ILE A 1 281 ? -10.664 -1.556 3.346 1.00 97.00 281 ILE A N 1
ATOM 2298 C CA . ILE A 1 281 ? -10.844 -3.011 3.210 1.00 97.00 281 ILE A CA 1
ATOM 2299 C C . ILE A 1 281 ? -10.812 -3.752 4.550 1.00 97.00 281 ILE A C 1
ATOM 2301 O O . ILE A 1 281 ? -11.136 -4.934 4.590 1.00 97.00 281 ILE A O 1
ATOM 2305 N N . TYR A 1 282 ? -10.377 -3.106 5.636 1.00 96.88 282 TYR A N 1
ATOM 2306 C CA . TYR A 1 282 ? -10.087 -3.784 6.902 1.00 96.88 282 TYR A CA 1
ATOM 2307 C C . TYR A 1 282 ? -11.296 -4.559 7.440 1.00 96.88 282 TYR A C 1
ATOM 2309 O O . TYR A 1 282 ? -11.160 -5.729 7.785 1.00 96.88 282 TYR A O 1
ATOM 2317 N N . LEU A 1 283 ? -12.470 -3.918 7.476 1.00 94.88 283 LEU A N 1
ATOM 2318 C CA . LEU A 1 283 ? -13.700 -4.526 7.986 1.00 94.88 283 LEU A CA 1
ATOM 2319 C C . LEU A 1 283 ? -14.226 -5.633 7.068 1.00 94.88 283 LEU A C 1
ATOM 2321 O O . LEU A 1 283 ? -14.540 -6.707 7.569 1.00 94.88 283 LEU A O 1
ATOM 2325 N N . ASP A 1 284 ? -14.246 -5.408 5.751 1.00 94.44 284 ASP A N 1
ATOM 2326 C CA . ASP A 1 284 ? -14.684 -6.408 4.764 1.00 94.44 284 ASP A CA 1
ATOM 2327 C C . ASP A 1 284 ? -13.890 -7.714 4.887 1.00 94.44 284 ASP A C 1
ATOM 2329 O O . ASP A 1 284 ? -14.437 -8.815 4.837 1.00 94.44 284 ASP A O 1
ATOM 2333 N N . GLU A 1 285 ? -12.565 -7.599 5.008 1.00 95.69 285 GLU A N 1
ATOM 2334 C CA . GLU A 1 285 ? -11.694 -8.769 5.072 1.00 95.69 285 GLU A CA 1
ATOM 2335 C C . GLU A 1 285 ? -11.741 -9.443 6.444 1.00 95.69 285 GLU A C 1
ATOM 2337 O O . GLU A 1 285 ? -11.574 -10.662 6.527 1.00 95.69 285 GLU A O 1
ATOM 2342 N N . LEU A 1 286 ? -11.981 -8.672 7.509 1.00 94.38 286 LEU A N 1
ATOM 2343 C CA . LEU A 1 286 ? -12.215 -9.217 8.841 1.00 94.38 286 LEU A CA 1
ATOM 2344 C C . LEU A 1 286 ? -13.513 -10.035 8.856 1.00 94.38 286 LEU A C 1
ATOM 2346 O O . LEU A 1 286 ? -13.525 -11.160 9.361 1.00 94.38 286 LEU A O 1
ATOM 2350 N N . ASP A 1 287 ? -14.576 -9.495 8.254 1.00 92.81 287 ASP A N 1
ATOM 2351 C CA . ASP A 1 287 ? -15.887 -10.141 8.138 1.00 92.81 287 ASP A CA 1
ATOM 2352 C C . ASP A 1 287 ? -15.809 -11.420 7.311 1.00 92.81 287 ASP A C 1
ATOM 2354 O O . ASP A 1 287 ? -16.292 -12.472 7.727 1.00 92.81 287 ASP A O 1
ATOM 2358 N N . GLY A 1 288 ? -15.060 -11.374 6.207 1.00 90.94 288 GLY A N 1
ATOM 2359 C CA . GLY A 1 288 ? -14.791 -12.545 5.381 1.00 90.94 288 GLY A CA 1
ATOM 2360 C C . GLY A 1 288 ? -14.051 -13.685 6.098 1.00 90.94 288 GLY A C 1
ATOM 2361 O O . GLY A 1 288 ? -14.172 -14.831 5.663 1.00 90.94 288 GLY A O 1
ATOM 2362 N N . ALA A 1 289 ? -13.292 -13.406 7.165 1.00 91.06 289 ALA A N 1
ATOM 2363 C CA . ALA A 1 289 ? -12.612 -14.434 7.956 1.00 91.06 289 ALA A CA 1
ATOM 2364 C C . ALA A 1 289 ? -13.498 -15.026 9.063 1.00 91.06 289 ALA A C 1
ATOM 2366 O O . ALA A 1 289 ? -13.427 -16.228 9.322 1.00 91.06 289 ALA A O 1
ATOM 2367 N N . GLY A 1 290 ? -14.335 -14.200 9.695 1.00 89.06 290 GLY A N 1
ATOM 2368 C CA . GLY A 1 290 ? -15.286 -14.626 10.719 1.00 89.06 290 GLY A CA 1
ATOM 2369 C C . GLY A 1 290 ? -14.650 -15.205 11.994 1.00 89.06 290 GLY A C 1
ATOM 2370 O O . GLY A 1 290 ? -13.464 -15.034 12.287 1.00 89.06 290 GLY A O 1
ATOM 2371 N N . GLY A 1 291 ? -15.481 -15.870 12.804 1.00 85.81 291 GLY A N 1
ATOM 2372 C CA . GLY A 1 291 ? -15.060 -16.549 14.041 1.00 85.81 291 GLY A CA 1
ATOM 2373 C C . GLY A 1 291 ? -14.623 -15.620 15.180 1.00 85.81 291 GLY A C 1
ATOM 2374 O O . GLY A 1 291 ? -13.968 -16.069 16.117 1.00 85.81 291 GLY A O 1
ATOM 2375 N N . LEU A 1 292 ? -14.974 -14.335 15.107 1.00 88.44 292 LEU A N 1
ATOM 2376 C CA . LEU A 1 292 ? -14.652 -13.337 16.122 1.00 88.44 292 LEU A CA 1
ATOM 2377 C C . LEU A 1 292 ? -15.818 -13.103 17.073 1.00 88.44 292 LEU A C 1
ATOM 2379 O O . LEU A 1 292 ? -16.976 -12.990 16.662 1.00 88.44 292 LEU A O 1
ATOM 2383 N N . ARG A 1 293 ? -15.494 -12.959 18.356 1.00 87.62 293 ARG A N 1
ATOM 2384 C CA . ARG A 1 293 ? -16.436 -12.439 19.346 1.00 87.62 293 ARG A CA 1
ATOM 2385 C C . ARG A 1 293 ? -16.453 -10.901 19.332 1.00 87.62 293 ARG A C 1
ATOM 2387 O O . ARG A 1 293 ? -15.427 -10.301 19.007 1.00 87.62 293 ARG A O 1
ATOM 2394 N N . PRO A 1 294 ? -17.560 -10.250 19.738 1.00 87.94 294 PRO A N 1
ATOM 2395 C CA . PRO A 1 294 ? -17.664 -8.788 19.738 1.00 87.94 294 PRO A CA 1
ATOM 2396 C C . PRO A 1 294 ? -16.553 -8.067 20.516 1.00 87.94 294 PRO A C 1
ATOM 2398 O O . PRO A 1 294 ? -16.054 -7.048 20.050 1.00 87.94 294 PRO A O 1
ATOM 2401 N N . ASP A 1 295 ? -16.113 -8.626 21.648 1.00 88.81 295 ASP A N 1
ATOM 2402 C CA . ASP A 1 295 ? -15.010 -8.096 22.461 1.00 88.81 295 AS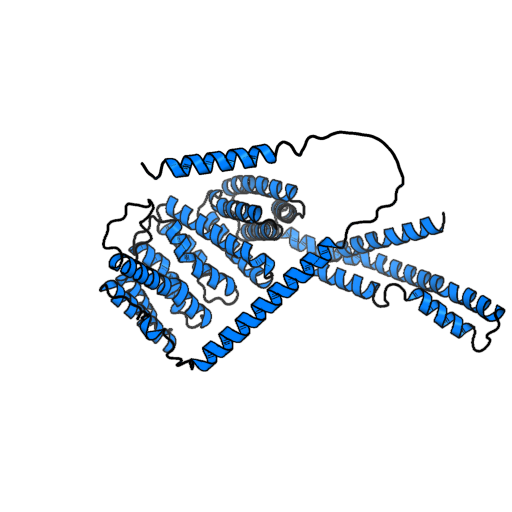P A CA 1
ATOM 2403 C C . ASP A 1 295 ? -13.681 -8.095 21.688 1.00 88.81 295 ASP A C 1
ATOM 2405 O O . ASP A 1 295 ? -12.942 -7.110 21.681 1.00 88.81 295 ASP A O 1
ATOM 2409 N N . GLN A 1 296 ? -13.398 -9.176 20.956 1.00 90.75 296 GLN A N 1
ATOM 2410 C CA . GLN A 1 296 ? -12.181 -9.289 20.146 1.00 90.75 296 GLN A CA 1
ATOM 2411 C C . GLN A 1 296 ? -12.192 -8.317 18.965 1.00 90.75 296 GLN A C 1
ATOM 2413 O O . GLN A 1 296 ? -11.153 -7.769 18.603 1.00 90.75 296 GLN A O 1
ATOM 2418 N N . VAL A 1 297 ? -13.362 -8.070 18.372 1.00 93.00 297 VAL A N 1
ATOM 2419 C CA . VAL A 1 297 ? -13.509 -7.065 17.312 1.00 93.00 297 VAL A CA 1
ATOM 2420 C C . VAL A 1 297 ? -13.172 -5.685 17.867 1.00 93.00 297 VAL A C 1
ATOM 2422 O O . VAL A 1 297 ? -12.392 -4.959 17.254 1.00 93.00 297 VAL A O 1
ATOM 2425 N N . THR A 1 298 ? -13.676 -5.333 19.054 1.00 93.06 298 THR A N 1
ATOM 2426 C CA . THR A 1 298 ? -13.325 -4.064 19.702 1.00 93.06 298 THR A CA 1
ATOM 2427 C C . THR A 1 298 ? -11.818 -3.953 19.971 1.00 93.06 298 THR A C 1
ATOM 2429 O O . THR A 1 298 ? -11.234 -2.891 19.733 1.00 93.06 298 THR A O 1
ATOM 2432 N N . GLU A 1 299 ? -11.158 -5.040 20.395 1.00 92.81 299 GLU A N 1
ATOM 2433 C CA . GLU A 1 299 ? -9.694 -5.089 20.560 1.00 92.81 299 GLU A CA 1
ATOM 2434 C C . GLU A 1 299 ? -8.953 -4.810 19.241 1.00 92.81 299 GLU A C 1
ATOM 2436 O O . GLU A 1 299 ? -8.001 -4.028 19.222 1.00 92.81 299 GLU A O 1
ATOM 2441 N N . LEU A 1 300 ? -9.421 -5.375 18.127 1.00 94.25 300 LEU A N 1
ATOM 2442 C CA . LEU A 1 300 ? -8.849 -5.170 16.791 1.00 94.25 300 LEU A CA 1
ATOM 2443 C C . LEU A 1 300 ? -9.087 -3.755 16.232 1.00 94.25 300 LEU A C 1
ATOM 2445 O O . LEU A 1 300 ? -8.286 -3.261 15.440 1.00 94.25 300 LEU A O 1
ATOM 2449 N N . LEU A 1 301 ? -10.143 -3.066 16.676 1.00 95.38 301 LEU A N 1
ATOM 2450 C CA . LEU A 1 301 ? -10.430 -1.669 16.318 1.00 95.38 301 LEU A CA 1
ATOM 2451 C C . LEU A 1 301 ? -9.638 -0.650 17.153 1.00 95.38 301 LEU A C 1
ATOM 2453 O O . LEU A 1 301 ? -9.461 0.502 16.738 1.00 95.38 301 LEU A O 1
ATOM 2457 N N . LYS A 1 302 ? -9.133 -1.058 18.321 1.00 94.81 302 LYS A N 1
ATOM 2458 C CA . LYS A 1 302 ? -8.379 -0.200 19.246 1.00 94.81 302 LYS A CA 1
ATOM 2459 C C . LYS A 1 302 ? -7.194 0.538 18.602 1.00 94.81 302 LYS A C 1
ATOM 2461 O O . LYS A 1 302 ? -7.084 1.736 18.859 1.00 94.81 302 LYS A O 1
ATOM 2466 N N . PRO A 1 303 ? -6.351 -0.069 17.742 1.00 95.88 303 PRO A N 1
ATOM 2467 C CA . PRO A 1 303 ? -5.252 0.633 17.074 1.00 95.88 303 PRO A CA 1
ATOM 2468 C C . PRO A 1 303 ? -5.713 1.831 16.234 1.00 95.88 303 PRO A C 1
ATOM 2470 O O . PRO A 1 303 ? -5.089 2.889 16.282 1.00 95.88 303 PRO A O 1
ATOM 2473 N N . TYR A 1 304 ? -6.834 1.711 15.514 1.00 96.38 304 TYR A N 1
ATOM 2474 C CA . TYR A 1 304 ? -7.403 2.834 14.763 1.00 96.38 304 TYR A CA 1
ATOM 2475 C C . TYR A 1 304 ? -7.939 3.921 15.689 1.00 96.38 304 TYR A C 1
ATOM 2477 O O . TYR A 1 304 ? -7.739 5.106 15.430 1.00 96.38 304 TYR A O 1
ATOM 2485 N N . ALA A 1 305 ? -8.587 3.539 16.792 1.00 94.44 305 ALA A N 1
ATOM 2486 C CA . ALA A 1 305 ? -9.047 4.500 17.787 1.00 94.44 305 ALA A CA 1
ATOM 2487 C C . ALA A 1 305 ? -7.862 5.249 18.430 1.00 94.44 305 ALA A C 1
ATOM 2489 O O . ALA A 1 305 ? -7.913 6.466 18.591 1.00 94.44 305 ALA A O 1
ATOM 2490 N N . GLU A 1 306 ? -6.770 4.549 18.745 1.00 93.38 306 GLU A N 1
ATOM 2491 C CA . GLU A 1 306 ? -5.529 5.137 19.259 1.00 93.38 306 GLU A CA 1
ATOM 2492 C C . GLU A 1 306 ? -4.882 6.091 18.249 1.00 93.38 306 GLU A C 1
ATOM 2494 O O . GLU A 1 306 ? -4.485 7.189 18.636 1.00 93.38 306 GLU A O 1
ATOM 2499 N N . LEU A 1 307 ? -4.860 5.732 16.961 1.00 93.69 307 LEU A N 1
ATOM 2500 C CA . LEU A 1 307 ? -4.362 6.593 15.886 1.00 93.69 307 LEU A CA 1
ATOM 2501 C C . LEU A 1 307 ? -5.139 7.918 15.805 1.00 93.69 307 LEU A C 1
ATOM 2503 O O . LEU A 1 307 ? -4.547 8.971 15.585 1.00 93.69 307 LEU A O 1
ATOM 2507 N N . LEU A 1 308 ? -6.455 7.908 16.048 1.00 92.81 308 LEU A N 1
ATOM 2508 C CA . LEU A 1 308 ? -7.267 9.133 16.063 1.00 92.81 308 LEU A CA 1
ATOM 2509 C C . LEU A 1 308 ? -6.912 10.093 17.214 1.00 92.81 308 LEU A C 1
ATOM 2511 O O . LEU A 1 308 ? -7.244 11.282 17.124 1.00 92.81 308 LEU A O 1
ATOM 2515 N N . ALA A 1 309 ? -6.259 9.609 18.281 1.00 90.81 309 ALA A N 1
ATOM 2516 C CA . ALA A 1 309 ? -5.768 10.474 19.353 1.00 90.81 309 ALA A CA 1
ATOM 2517 C C . ALA A 1 309 ? -4.515 11.260 18.956 1.00 90.81 309 ALA A C 1
ATOM 2519 O O . ALA A 1 309 ? -4.263 12.324 19.521 1.00 90.81 309 ALA A O 1
ATOM 2520 N N . ASP A 1 310 ? -3.734 10.755 18.003 1.00 89.19 310 ASP A N 1
ATOM 2521 C CA . ASP A 1 310 ? -2.462 11.357 17.636 1.00 89.19 310 ASP A CA 1
ATOM 2522 C C . ASP A 1 310 ? -2.675 12.714 16.932 1.00 89.19 310 ASP A C 1
ATOM 2524 O O . ASP A 1 310 ? -3.354 12.855 15.904 1.00 89.19 310 ASP A O 1
ATOM 2528 N N . GLY A 1 311 ? -2.087 13.761 17.514 1.00 83.25 311 GLY A N 1
ATOM 2529 C CA . GLY A 1 311 ? -2.172 15.133 17.021 1.00 83.25 311 GLY A CA 1
ATOM 2530 C C . GLY A 1 311 ? -1.457 15.367 15.685 1.00 83.25 311 GLY A C 1
ATOM 2531 O O . GLY A 1 311 ? -1.771 16.354 15.002 1.00 83.25 311 GLY A O 1
ATOM 2532 N N . THR A 1 312 ? -0.538 14.474 15.304 1.00 87.62 312 THR A N 1
ATOM 2533 C CA . THR A 1 312 ? 0.292 14.562 14.090 1.00 87.62 312 THR A CA 1
ATOM 2534 C C . THR A 1 312 ? -0.391 14.006 12.839 1.00 87.62 312 THR A C 1
ATOM 2536 O O . THR A 1 312 ? -0.045 14.413 11.728 1.00 87.62 312 THR A O 1
ATOM 2539 N N . VAL A 1 313 ? -1.415 13.161 13.011 1.00 90.31 313 VAL A N 1
ATOM 2540 C CA . VAL A 1 313 ? -2.207 12.569 11.920 1.00 90.31 313 VAL A CA 1
ATOM 2541 C C . VAL A 1 313 ? -2.818 13.657 11.037 1.00 90.31 313 VAL A C 1
ATOM 2543 O O . VAL A 1 313 ? -3.279 14.687 11.542 1.00 90.31 313 VAL A O 1
ATOM 2546 N N . SER A 1 314 ? -2.842 13.451 9.718 1.00 91.12 314 SER A N 1
ATOM 2547 C CA . SER A 1 314 ? -3.448 14.391 8.770 1.00 91.12 314 SER A CA 1
ATOM 2548 C C . SER A 1 314 ? -4.974 14.453 8.934 1.00 91.12 314 SER A C 1
ATOM 2550 O O . SER A 1 314 ? -5.614 13.506 9.388 1.00 91.12 314 SER A O 1
ATOM 2552 N N . ASN A 1 315 ? -5.597 15.588 8.593 1.00 91.56 315 ASN A N 1
ATOM 2553 C CA . ASN A 1 315 ? -7.059 15.709 8.696 1.00 91.56 315 ASN A CA 1
ATOM 2554 C C . ASN A 1 315 ? -7.782 14.742 7.745 1.00 91.56 315 ASN A C 1
ATOM 2556 O O . ASN A 1 315 ? -8.824 14.211 8.108 1.00 91.56 315 ASN A O 1
ATOM 2560 N N . TYR A 1 316 ? -7.199 14.472 6.573 1.00 92.44 316 TYR A N 1
ATOM 2561 C CA . TYR A 1 316 ? -7.731 13.504 5.616 1.00 92.44 316 TYR A CA 1
ATOM 2562 C C . TYR A 1 316 ? -7.696 12.076 6.168 1.00 92.44 316 TYR A C 1
ATOM 2564 O O . TYR A 1 316 ? -8.708 11.386 6.103 1.00 92.44 316 TYR A O 1
ATOM 2572 N N . LEU A 1 317 ? -6.577 11.648 6.769 1.00 92.69 317 LEU A N 1
ATOM 2573 C CA . LEU A 1 317 ? -6.474 10.330 7.407 1.00 92.69 317 LEU A CA 1
ATOM 2574 C C . LEU A 1 317 ? -7.416 10.192 8.599 1.00 92.69 317 LEU A C 1
ATOM 2576 O O . LEU A 1 317 ? -8.101 9.182 8.715 1.00 92.69 317 LEU A O 1
ATOM 2580 N N . PHE A 1 318 ? -7.535 11.233 9.425 1.00 94.69 318 PHE A N 1
ATOM 2581 C CA . PHE A 1 318 ? -8.520 11.268 10.505 1.00 94.69 318 PHE A CA 1
ATOM 2582 C C . PHE A 1 318 ? -9.956 11.077 9.982 1.00 94.69 318 PHE A C 1
ATOM 2584 O O . PHE A 1 318 ? -10.728 10.301 10.544 1.00 94.69 318 PHE A O 1
ATOM 2591 N N . ASP A 1 319 ? -10.315 11.764 8.894 1.00 94.00 319 ASP A N 1
ATOM 2592 C CA . ASP A 1 319 ? -11.653 11.690 8.302 1.00 94.00 319 ASP A CA 1
ATOM 2593 C C . ASP A 1 319 ? -11.931 10.339 7.664 1.00 94.00 319 ASP A C 1
ATOM 2595 O O . ASP A 1 319 ? -12.997 9.773 7.899 1.00 94.00 319 ASP A O 1
ATOM 2599 N N . SER A 1 320 ? -10.968 9.815 6.910 1.00 94.38 320 SER A N 1
ATOM 2600 C CA . SER A 1 320 ? -11.069 8.508 6.273 1.00 94.38 320 SER A CA 1
ATOM 2601 C C . SER A 1 320 ? -11.201 7.396 7.309 1.00 94.38 320 SER A C 1
ATOM 2603 O O . SER A 1 320 ? -12.133 6.614 7.209 1.00 94.38 320 SER A O 1
ATOM 2605 N N . VAL A 1 321 ? -10.381 7.369 8.367 1.00 95.56 321 VAL A N 1
ATOM 2606 C CA . VAL A 1 321 ? -10.508 6.348 9.424 1.00 95.56 321 VAL A CA 1
ATOM 2607 C C . VAL A 1 321 ? -11.870 6.432 10.120 1.00 95.56 321 VAL A C 1
ATOM 2609 O O . VAL A 1 321 ? -12.489 5.406 10.388 1.00 95.56 321 VAL A O 1
ATOM 2612 N N . ILE A 1 322 ? -12.387 7.639 10.385 1.00 95.06 322 ILE A N 1
ATOM 2613 C CA . ILE A 1 322 ? -13.743 7.783 10.937 1.00 95.06 322 ILE A CA 1
ATOM 2614 C C . ILE A 1 322 ? -14.803 7.232 9.980 1.00 95.06 322 ILE A C 1
ATOM 2616 O O . ILE A 1 322 ? -15.721 6.562 10.446 1.00 95.06 322 ILE A O 1
ATOM 2620 N N . GLN A 1 323 ? -14.709 7.537 8.686 1.00 93.88 323 GLN A N 1
ATOM 2621 C CA . GLN A 1 323 ? -15.679 7.096 7.682 1.00 93.88 323 GLN A CA 1
ATOM 2622 C C . GLN A 1 323 ? -15.621 5.579 7.478 1.00 93.88 323 GLN A C 1
ATOM 2624 O O . GLN A 1 323 ? -16.600 4.896 7.759 1.00 93.88 323 GLN A O 1
ATOM 2629 N N . GLU A 1 324 ? -14.458 5.071 7.071 1.00 94.44 324 GLU A N 1
ATOM 2630 C CA . GLU A 1 324 ? -14.249 3.693 6.621 1.00 94.44 324 GLU A CA 1
ATOM 2631 C C . GLU A 1 324 ? -14.371 2.666 7.751 1.00 94.44 324 GLU A C 1
ATOM 2633 O O . GLU A 1 324 ? -14.884 1.575 7.528 1.00 94.44 324 GLU A O 1
ATOM 2638 N N . ILE A 1 325 ? -13.936 3.011 8.970 1.00 95.25 325 ILE A N 1
ATOM 2639 C CA . ILE A 1 325 ? -13.978 2.091 10.113 1.00 95.25 325 ILE A CA 1
ATOM 2640 C C . ILE A 1 325 ? -15.241 2.324 10.944 1.00 95.25 325 ILE A C 1
ATOM 2642 O O . ILE A 1 325 ? -16.084 1.447 11.089 1.00 95.25 325 ILE A O 1
ATOM 2646 N N . PHE A 1 326 ? -15.406 3.514 11.520 1.00 95.31 326 PHE A N 1
ATOM 2647 C CA . PHE A 1 326 ? -16.419 3.711 12.561 1.00 95.31 326 PHE A CA 1
ATOM 2648 C C . PHE A 1 326 ? -17.816 4.012 12.007 1.00 95.31 326 PHE A C 1
ATOM 2650 O O . PHE A 1 326 ? -18.809 3.516 12.536 1.00 95.31 326 PHE A O 1
ATOM 2657 N N . LEU A 1 327 ? -17.931 4.840 10.967 1.00 93.00 327 LEU A N 1
ATOM 2658 C CA . LEU A 1 327 ? -19.235 5.150 10.381 1.00 93.00 327 LEU A CA 1
ATOM 2659 C C . LEU A 1 327 ? -19.760 3.994 9.527 1.00 93.00 327 LEU A C 1
ATOM 2661 O O . LEU A 1 327 ? -20.964 3.763 9.584 1.00 93.00 327 LEU A O 1
ATOM 2665 N N . SER A 1 328 ? -18.901 3.237 8.836 1.00 91.81 328 SER A N 1
ATOM 2666 C CA . SER A 1 328 ? -19.293 2.009 8.125 1.00 91.81 328 SER A CA 1
ATOM 2667 C C . SER A 1 328 ? -20.032 1.017 9.029 1.00 91.81 328 SER A C 1
ATOM 2669 O O . SER A 1 328 ? -21.115 0.567 8.667 1.00 91.81 328 SER A O 1
ATOM 2671 N N . ILE A 1 329 ? -19.540 0.777 10.253 1.00 92.25 329 ILE A N 1
ATOM 2672 C CA . ILE A 1 329 ? -20.214 -0.090 11.242 1.00 92.25 329 ILE A CA 1
ATOM 2673 C C . ILE A 1 329 ? -21.630 0.419 11.557 1.00 92.25 329 ILE A C 1
ATOM 2675 O O . ILE A 1 329 ? -22.593 -0.345 11.617 1.00 92.25 329 ILE A O 1
ATOM 2679 N N . LEU A 1 330 ? -21.785 1.732 11.751 1.00 90.12 330 LEU A N 1
ATOM 2680 C CA . LEU A 1 330 ? -23.096 2.321 12.031 1.00 90.12 330 LEU A CA 1
ATOM 2681 C C . LEU A 1 330 ? -24.019 2.276 10.805 1.00 90.12 330 LEU A C 1
ATOM 2683 O O . LEU A 1 330 ? -25.237 2.206 10.975 1.00 90.12 330 LEU A O 1
ATOM 2687 N N . HIS A 1 331 ? -23.468 2.396 9.593 1.00 89.12 331 HIS A N 1
ATOM 2688 C CA . HIS A 1 331 ? -24.229 2.312 8.349 1.00 89.12 331 HIS A CA 1
ATOM 2689 C C . HIS A 1 331 ? -24.800 0.908 8.168 1.00 89.12 331 HIS A C 1
ATOM 2691 O O . HIS A 1 331 ? -26.009 0.792 7.986 1.00 89.12 331 HIS A O 1
ATOM 2697 N N . GLN A 1 332 ? -23.980 -0.127 8.368 1.00 86.75 332 GLN A N 1
ATOM 2698 C CA . GLN A 1 332 ? -24.424 -1.521 8.370 1.00 86.75 332 GLN A CA 1
ATOM 2699 C C . GLN A 1 332 ? -25.547 -1.756 9.395 1.00 86.75 332 GLN A C 1
ATOM 2701 O O . GLN A 1 332 ? -26.609 -2.269 9.051 1.00 86.75 332 GLN A O 1
ATOM 2706 N N . TYR A 1 333 ? -25.388 -1.268 10.632 1.00 87.81 333 TYR A N 1
ATOM 2707 C CA . TYR A 1 333 ? -26.447 -1.347 11.648 1.00 87.81 333 TYR A CA 1
ATOM 2708 C C . TYR A 1 333 ? -27.761 -0.674 11.210 1.00 87.81 333 TYR A C 1
ATOM 2710 O O . TYR A 1 333 ? -28.857 -1.169 11.488 1.00 87.81 333 TYR A O 1
ATOM 2718 N N . ALA A 1 334 ? -27.668 0.489 10.559 1.00 85.81 334 ALA A N 1
ATOM 2719 C CA . ALA A 1 334 ? -28.837 1.218 10.086 1.00 85.81 334 ALA A CA 1
ATOM 2720 C C . ALA A 1 334 ? -29.550 0.477 8.944 1.00 85.81 334 ALA A C 1
ATOM 2722 O O . ALA A 1 334 ? -30.780 0.462 8.928 1.00 85.81 334 ALA A O 1
ATOM 2723 N N . GLU A 1 335 ? -28.802 -0.141 8.030 1.00 83.81 335 GLU A N 1
ATOM 2724 C CA . GLU A 1 335 ? -29.336 -0.954 6.932 1.00 83.81 335 GLU A CA 1
ATOM 2725 C C . GLU A 1 335 ? -30.067 -2.193 7.467 1.00 83.81 335 GLU A C 1
ATOM 2727 O O . GLU A 1 335 ? -31.251 -2.370 7.175 1.00 83.81 335 GLU A O 1
ATOM 2732 N N . GLU A 1 336 ? -29.451 -2.950 8.380 1.00 82.69 336 GLU A N 1
ATOM 2733 C CA . GLU A 1 336 ? -30.076 -4.126 9.009 1.00 82.69 336 GLU A CA 1
ATOM 2734 C C . GLU A 1 336 ? -31.383 -3.791 9.752 1.00 82.69 336 GLU A C 1
ATOM 2736 O O . GLU A 1 336 ? -32.328 -4.583 9.793 1.00 82.69 336 GLU A O 1
ATOM 2741 N N . LYS A 1 337 ? -31.455 -2.612 10.384 1.00 81.75 337 LYS A N 1
ATOM 2742 C CA . LYS A 1 337 ? -32.667 -2.125 11.067 1.00 81.75 337 LYS A CA 1
ATOM 2743 C C . LYS A 1 337 ? -33.784 -1.762 10.090 1.00 81.75 337 LYS A C 1
ATOM 2745 O O . LYS A 1 337 ? -34.952 -1.916 10.444 1.00 81.75 337 LYS A O 1
ATOM 2750 N N . VAL A 1 338 ? -33.449 -1.245 8.908 1.00 78.06 338 VAL A N 1
ATOM 2751 C CA . VAL A 1 338 ? -34.433 -0.908 7.868 1.00 78.06 338 VAL A CA 1
ATOM 2752 C C . VAL A 1 338 ? -34.992 -2.181 7.247 1.00 78.06 338 VAL A C 1
ATOM 2754 O O . VAL A 1 338 ? -36.211 -2.312 7.175 1.00 78.06 338 VAL A O 1
ATOM 2757 N N . GLU A 1 339 ? -34.136 -3.142 6.899 1.00 74.94 339 GLU A N 1
ATOM 2758 C CA . GLU A 1 339 ? -34.566 -4.424 6.328 1.00 74.94 339 GLU A CA 1
ATOM 2759 C C . GLU A 1 339 ? -35.537 -5.156 7.262 1.00 74.94 339 GLU A C 1
ATOM 2761 O O . GLU A 1 339 ? -36.635 -5.522 6.847 1.00 74.94 339 GLU A O 1
ATOM 2766 N N . LYS A 1 340 ? -35.214 -5.235 8.561 1.00 70.56 340 LYS A N 1
ATOM 2767 C CA . LYS A 1 340 ? -36.090 -5.841 9.583 1.00 70.56 340 LYS A CA 1
ATOM 2768 C C . LYS A 1 340 ? -37.450 -5.147 9.733 1.00 70.56 340 LYS A C 1
ATOM 2770 O O . LYS A 1 340 ? -38.404 -5.794 10.151 1.00 70.56 340 LYS A O 1
ATOM 2775 N N . ASN A 1 341 ? -37.550 -3.854 9.418 1.00 65.56 341 ASN A N 1
ATOM 2776 C CA . ASN A 1 341 ? -38.817 -3.117 9.461 1.00 65.56 341 ASN A CA 1
ATOM 2777 C C . ASN A 1 341 ? -39.640 -3.269 8.166 1.00 65.56 341 ASN A C 1
ATOM 2779 O O . ASN A 1 341 ? -40.856 -3.087 8.208 1.00 65.56 341 ASN A O 1
ATOM 2783 N N . GLU A 1 342 ? -39.005 -3.565 7.026 1.00 61.25 342 GLU A N 1
ATOM 2784 C CA . GLU A 1 342 ? -39.679 -3.736 5.731 1.00 61.25 342 GLU A CA 1
ATOM 2785 C C . GLU A 1 342 ? -40.151 -5.184 5.490 1.00 61.25 342 GLU A C 1
ATOM 2787 O O . GLU A 1 342 ? -41.217 -5.388 4.904 1.00 61.25 342 GLU A O 1
ATOM 2792 N N . THR A 1 343 ? -39.424 -6.197 5.974 1.00 53.28 343 THR A N 1
ATOM 2793 C CA . THR A 1 343 ? -39.783 -7.617 5.805 1.00 53.28 343 THR A CA 1
ATOM 2794 C C . THR A 1 343 ? -40.524 -8.179 7.024 1.00 53.28 343 THR A C 1
ATOM 2796 O O . THR A 1 343 ? -39.924 -8.779 7.910 1.00 53.28 343 THR A O 1
ATOM 2799 N N . ASN A 1 344 ? -41.854 -8.050 7.049 1.00 47.09 344 ASN A N 1
ATOM 2800 C CA . ASN A 1 344 ? -42.742 -8.766 7.987 1.00 47.09 344 ASN A CA 1
ATOM 2801 C C . ASN A 1 344 ? -43.028 -10.236 7.571 1.00 47.09 344 ASN A C 1
ATOM 2803 O O . ASN A 1 344 ? -44.017 -10.818 8.011 1.00 47.09 344 ASN A O 1
ATOM 2807 N N . GLU A 1 345 ? -42.185 -10.857 6.740 1.00 39.78 345 GLU A N 1
ATOM 2808 C CA . GLU A 1 345 ? -42.250 -12.292 6.419 1.00 39.78 345 GLU A CA 1
ATOM 2809 C C . GLU A 1 345 ? -40.867 -12.947 6.583 1.00 39.78 345 GLU A C 1
ATOM 2811 O O . GLU A 1 345 ? -39.866 -12.370 6.152 1.00 39.78 345 GLU A O 1
ATOM 2816 N N . PRO A 1 346 ? -40.782 -14.155 7.177 1.00 41.41 346 PRO A N 1
ATOM 2817 C CA . PRO A 1 346 ? -39.524 -14.865 7.340 1.00 41.41 346 PRO A CA 1
ATOM 2818 C C . PRO A 1 346 ? -39.138 -15.521 6.009 1.00 41.41 346 PRO A C 1
ATOM 2820 O O . PRO A 1 346 ? -39.554 -16.640 5.706 1.00 41.41 346 PRO A O 1
ATOM 2823 N N . THR A 1 347 ? -38.346 -14.840 5.184 1.00 36.38 347 THR A N 1
ATOM 2824 C CA . THR A 1 347 ? -37.727 -15.488 4.021 1.00 36.38 347 THR A CA 1
ATOM 2825 C C . THR A 1 347 ? -36.546 -16.348 4.449 1.00 36.38 347 THR A C 1
ATOM 2827 O O . THR A 1 347 ? -35.608 -15.884 5.092 1.00 36.38 347 THR A O 1
ATOM 2830 N N . ALA A 1 348 ? -36.638 -17.623 4.074 1.00 36.47 348 ALA A N 1
ATOM 2831 C CA . ALA A 1 348 ? -35.697 -18.686 4.368 1.00 36.47 348 ALA A CA 1
ATOM 2832 C C . ALA A 1 348 ? -34.263 -18.384 3.895 1.00 36.47 348 ALA A C 1
ATOM 2834 O O . ALA A 1 348 ? -34.021 -18.116 2.719 1.00 36.47 348 ALA A O 1
ATOM 2835 N N . GLU A 1 349 ? -33.350 -18.475 4.861 1.00 42.88 349 GLU A N 1
ATOM 2836 C CA . GLU A 1 349 ? -31.947 -18.896 4.793 1.00 42.88 349 GLU A CA 1
ATOM 2837 C C . GLU A 1 349 ? -31.267 -18.866 3.413 1.00 42.88 349 GLU A C 1
ATOM 2839 O O . GLU A 1 349 ? -31.335 -19.809 2.621 1.00 42.88 349 GLU A O 1
ATOM 2844 N N . SER A 1 350 ? -30.465 -17.821 3.195 1.00 33.22 350 SER A N 1
ATOM 2845 C CA . SER A 1 350 ? -29.233 -17.947 2.414 1.00 33.22 350 SER A CA 1
ATOM 2846 C C . SER A 1 350 ? -28.091 -18.214 3.394 1.00 33.22 350 SER A C 1
ATOM 2848 O O . SER A 1 350 ? -27.711 -17.360 4.189 1.00 33.22 350 SER A O 1
ATOM 2850 N N . ALA A 1 351 ? -27.598 -19.447 3.388 1.00 38.84 351 ALA A N 1
ATOM 2851 C CA . ALA A 1 351 ? -26.587 -19.947 4.305 1.00 38.84 351 ALA A CA 1
ATOM 2852 C C . ALA A 1 351 ? -25.208 -19.281 4.099 1.00 38.84 351 ALA A C 1
ATOM 2854 O O . ALA A 1 351 ? -24.407 -19.756 3.298 1.00 38.84 351 ALA A O 1
ATOM 2855 N N . SER A 1 352 ? -24.939 -18.211 4.854 1.00 36.50 352 SER A N 1
ATOM 2856 C CA . SER A 1 352 ? -23.631 -17.885 5.474 1.00 36.50 352 SER A CA 1
ATOM 2857 C C . SER A 1 352 ? -23.730 -16.794 6.559 1.00 36.50 352 SER A C 1
ATOM 2859 O O . SER A 1 352 ? -22.718 -16.232 6.967 1.00 36.50 352 SER A O 1
ATOM 2861 N N . ASP A 1 353 ? -24.939 -16.464 7.014 1.00 43.19 353 ASP A N 1
ATOM 2862 C CA . ASP A 1 353 ? -25.237 -15.169 7.622 1.00 43.19 353 ASP A CA 1
ATOM 2863 C C . ASP A 1 353 ? -25.110 -15.176 9.155 1.00 43.19 353 ASP A C 1
ATOM 2865 O O . ASP A 1 353 ? -26.079 -15.296 9.904 1.00 43.19 353 ASP A O 1
ATOM 2869 N N . GLN A 1 354 ? -23.874 -15.076 9.633 1.00 54.66 354 GLN A N 1
ATOM 2870 C CA . GLN A 1 354 ? -23.592 -14.315 10.847 1.00 54.66 354 GLN A CA 1
ATOM 2871 C C . GLN A 1 354 ? -22.373 -13.451 10.548 1.00 54.66 354 GLN A C 1
ATOM 2873 O O . GLN A 1 354 ? -21.251 -13.834 10.877 1.00 54.66 354 GLN A O 1
ATOM 2878 N N . GLY A 1 355 ? -22.602 -12.309 9.894 1.00 68.75 355 GLY A N 1
ATOM 2879 C CA . GLY A 1 355 ? -21.594 -11.255 9.809 1.00 68.75 355 GLY A CA 1
ATOM 2880 C C . GLY A 1 355 ? -21.077 -10.859 11.197 1.00 68.75 355 GLY A C 1
ATOM 2881 O O . GLY A 1 355 ? -21.658 -11.210 12.236 1.00 68.75 355 GLY A O 1
ATOM 2882 N N . ILE A 1 356 ? -19.956 -10.145 11.227 1.00 83.75 356 ILE A N 1
ATOM 2883 C CA . ILE A 1 356 ? -19.317 -9.698 12.462 1.00 83.75 356 ILE A CA 1
ATOM 2884 C C . ILE A 1 356 ? -20.317 -8.958 13.348 1.00 83.75 356 ILE A C 1
ATOM 2886 O O . ILE A 1 356 ? -21.009 -8.029 12.937 1.00 83.75 356 ILE A O 1
ATOM 2890 N N . LYS A 1 357 ? -20.343 -9.356 14.620 1.00 87.69 357 LYS A N 1
ATOM 2891 C CA . LYS A 1 357 ? -21.126 -8.689 15.656 1.00 87.69 357 LYS A CA 1
ATOM 2892 C C . LYS A 1 357 ? -20.257 -7.664 16.367 1.00 87.69 357 LYS A C 1
ATOM 2894 O O . LYS A 1 357 ? -19.135 -7.966 16.764 1.00 87.69 357 LYS A O 1
ATOM 2899 N N . PHE A 1 358 ? -20.813 -6.478 16.578 1.00 90.44 358 PHE A N 1
ATOM 2900 C CA . PHE A 1 358 ? -20.126 -5.365 17.223 1.00 90.44 358 PHE A CA 1
ATOM 2901 C C . PHE A 1 358 ? -20.706 -5.088 18.608 1.00 90.44 358 PHE A C 1
ATOM 2903 O O . PHE A 1 358 ? -21.927 -5.037 18.778 1.00 90.44 358 PHE A O 1
ATOM 2910 N N . ASP A 1 359 ? -19.832 -4.850 19.586 1.00 91.88 359 ASP A N 1
ATOM 2911 C CA . ASP A 1 359 ? -20.230 -4.278 20.869 1.00 91.88 359 ASP A CA 1
ATOM 2912 C C . ASP A 1 359 ? -20.252 -2.746 20.754 1.00 91.88 359 ASP A C 1
ATOM 2914 O O . ASP A 1 359 ? -19.244 -2.049 20.908 1.00 91.88 359 ASP A O 1
ATOM 2918 N N . TYR A 1 360 ? -21.431 -2.201 20.445 1.00 92.75 360 TYR A N 1
ATOM 2919 C CA . TYR A 1 360 ? -21.611 -0.757 20.289 1.00 92.75 360 TYR A CA 1
ATOM 2920 C C . TYR A 1 360 ? -21.309 0.023 21.581 1.00 92.75 360 TYR A C 1
ATOM 2922 O O . TYR A 1 360 ? -20.875 1.178 21.502 1.00 92.75 360 TYR A O 1
ATOM 2930 N N . ALA A 1 361 ? -21.504 -0.587 22.756 1.00 92.50 361 ALA A N 1
ATOM 2931 C CA . ALA A 1 361 ? -21.252 0.044 24.048 1.00 92.50 361 ALA A CA 1
ATOM 2932 C C . ALA A 1 361 ? -19.744 0.184 24.297 1.00 92.50 361 ALA A C 1
ATOM 2934 O O . ALA A 1 361 ? -19.258 1.257 24.679 1.00 92.50 361 ALA A O 1
ATOM 2935 N N . GLU A 1 362 ? -18.987 -0.876 24.013 1.00 92.94 362 GLU A N 1
ATOM 2936 C CA . GLU A 1 362 ? -17.537 -0.891 24.176 1.00 92.94 362 GLU A CA 1
ATOM 2937 C C . GLU A 1 362 ? -16.840 0.034 23.166 1.00 92.94 362 GLU A C 1
ATOM 2939 O O . GLU A 1 362 ? -15.993 0.842 23.556 1.00 92.94 362 GLU A O 1
ATOM 2944 N N . ILE A 1 363 ? -17.272 0.033 21.897 1.00 93.69 363 ILE A N 1
ATOM 2945 C CA . ILE A 1 363 ? -16.765 0.959 20.865 1.00 93.69 363 ILE A CA 1
ATOM 2946 C C . ILE A 1 363 ? -17.065 2.418 21.243 1.00 93.69 363 ILE A C 1
ATOM 2948 O O . ILE A 1 363 ? -16.211 3.304 21.126 1.00 93.69 363 ILE A O 1
ATOM 2952 N N . SER A 1 364 ? -18.273 2.687 21.744 1.00 93.94 364 SER A N 1
ATOM 2953 C CA . SER A 1 364 ? -18.663 4.005 22.249 1.00 93.94 364 SER A CA 1
ATOM 2954 C C . SER A 1 364 ? -17.746 4.486 23.377 1.00 93.94 364 SER A C 1
ATOM 2956 O O . SER A 1 364 ? -17.313 5.646 23.362 1.00 93.94 364 SER A O 1
ATOM 2958 N N . LYS A 1 365 ? -17.439 3.608 24.341 1.00 95.00 365 LYS A N 1
ATOM 2959 C CA . LYS A 1 365 ? -16.541 3.896 25.465 1.00 95.00 365 LYS A CA 1
ATOM 2960 C C . LYS A 1 365 ? -15.107 4.126 24.988 1.00 95.00 365 LYS A C 1
ATOM 2962 O O . LYS A 1 365 ? -14.508 5.132 25.367 1.00 95.00 365 LYS A O 1
ATOM 2967 N N . LEU A 1 366 ? -14.605 3.270 24.100 1.00 94.50 366 LEU A N 1
ATOM 2968 C CA . LEU A 1 366 ? -13.282 3.382 23.487 1.00 94.50 366 LEU A CA 1
ATOM 2969 C C . LEU A 1 366 ? -13.077 4.762 22.841 1.00 94.50 366 LEU A C 1
ATOM 2971 O O . LEU A 1 366 ? -12.101 5.449 23.138 1.00 94.50 366 LEU A O 1
ATOM 2975 N N . LEU A 1 367 ? -14.030 5.216 22.019 1.00 94.12 367 LEU A N 1
ATOM 2976 C CA . LEU A 1 367 ? -13.957 6.529 21.366 1.00 94.12 367 LEU A CA 1
ATOM 2977 C C . LEU A 1 367 ? -14.036 7.705 22.355 1.00 94.12 367 LEU A C 1
ATOM 2979 O O . LEU A 1 367 ? -13.399 8.739 22.131 1.00 94.12 367 LEU A O 1
ATOM 2983 N N . LEU A 1 368 ? -14.791 7.572 23.454 1.00 93.81 368 LEU A N 1
ATOM 2984 C CA . LEU A 1 368 ? -14.819 8.591 24.513 1.00 93.81 368 LEU A CA 1
ATOM 2985 C C . LEU A 1 368 ? -13.482 8.687 25.228 1.00 93.81 368 LEU A C 1
ATOM 2987 O O . LEU A 1 368 ? -12.993 9.794 25.442 1.00 93.81 368 LEU A O 1
ATOM 2991 N N . ASP A 1 369 ? -12.902 7.551 25.597 1.00 94.19 369 ASP A N 1
ATOM 2992 C CA . ASP A 1 369 ? -11.654 7.509 26.352 1.00 94.19 369 ASP A CA 1
ATOM 2993 C C . ASP A 1 369 ? -10.480 8.018 25.509 1.00 94.19 369 ASP A C 1
ATOM 2995 O O . ASP A 1 369 ? -9.662 8.799 25.997 1.00 94.19 369 ASP A O 1
ATOM 2999 N N . VAL A 1 370 ? -10.467 7.709 24.210 1.00 92.56 370 VAL A N 1
ATOM 3000 C CA . VAL A 1 370 ? -9.559 8.324 23.230 1.00 92.56 370 VAL A CA 1
ATOM 3001 C C . VAL A 1 370 ? -9.758 9.841 23.172 1.00 92.56 370 VAL A C 1
ATOM 3003 O O . VAL A 1 370 ? -8.786 10.588 23.254 1.00 92.56 370 VAL A O 1
ATOM 3006 N N . GLY A 1 371 ? -11.002 10.323 23.087 1.00 90.31 371 GLY A N 1
ATOM 3007 C CA . GLY A 1 371 ? -11.297 11.757 23.021 1.00 90.31 371 GLY A CA 1
ATOM 3008 C C . GLY A 1 371 ? -10.940 12.546 24.290 1.00 90.31 371 GLY A C 1
ATOM 3009 O O . GLY A 1 371 ? -10.681 13.748 24.201 1.00 90.31 371 GLY A O 1
ATOM 3010 N N . LYS A 1 372 ? -10.891 11.890 25.458 1.00 92.06 372 LYS A N 1
ATOM 3011 C CA . LYS A 1 372 ? -10.475 12.503 26.733 1.00 92.06 372 LYS A CA 1
ATOM 3012 C C . LYS A 1 372 ? -8.973 12.773 26.812 1.00 92.06 372 LYS A C 1
ATOM 3014 O O . LYS A 1 372 ? -8.575 13.601 27.632 1.00 92.06 372 LYS A O 1
ATOM 3019 N N . LYS A 1 373 ? -8.148 12.101 25.999 1.00 91.38 373 LYS A N 1
ATOM 3020 C CA . LYS A 1 373 ? -6.690 12.278 26.032 1.00 91.38 373 LYS A CA 1
ATOM 3021 C C . LYS A 1 373 ? -6.313 13.752 25.778 1.00 91.38 373 LYS A C 1
ATOM 3023 O O . LYS A 1 373 ? -6.925 14.404 24.920 1.00 91.38 373 LYS A O 1
ATOM 3028 N N . PRO A 1 374 ? -5.329 14.300 26.515 1.00 83.50 374 PRO A N 1
ATOM 3029 C CA . PRO A 1 374 ? -4.965 15.715 26.427 1.00 83.50 374 PRO A CA 1
ATOM 3030 C C . PRO A 1 374 ? -4.416 16.098 25.046 1.00 83.50 374 PRO A C 1
ATOM 3032 O O . PRO A 1 374 ? -4.662 17.214 24.594 1.00 83.50 374 PRO A O 1
ATOM 3035 N N . ASP A 1 375 ? -3.789 15.153 24.345 1.00 85.56 375 ASP A N 1
ATOM 3036 C CA . ASP A 1 375 ? -3.138 15.358 23.042 1.00 85.56 375 ASP A CA 1
ATOM 3037 C C . ASP A 1 375 ? -4.128 15.626 21.891 1.00 85.56 375 ASP A C 1
ATOM 3039 O O . ASP A 1 375 ? -3.762 16.115 20.817 1.00 85.56 375 ASP A O 1
ATOM 3043 N N . VAL A 1 376 ? -5.420 15.349 22.109 1.00 88.00 376 VAL A N 1
ATOM 3044 C CA . VAL A 1 376 ? -6.450 15.474 21.075 1.00 88.00 376 VAL A CA 1
ATOM 3045 C C . VAL A 1 376 ? -6.903 16.922 20.916 1.00 88.00 376 VAL A C 1
ATOM 3047 O O . VAL A 1 376 ? -7.531 17.504 21.808 1.00 88.00 376 VAL A O 1
ATOM 3050 N N . LYS A 1 377 ? -6.696 17.464 19.708 1.00 88.06 377 LYS A N 1
ATOM 3051 C CA . LYS A 1 377 ? -7.192 18.785 19.281 1.00 88.06 377 LYS A CA 1
ATOM 3052 C C . LYS A 1 377 ? -8.700 18.926 19.521 1.00 88.06 377 LYS A C 1
ATOM 3054 O O . LYS A 1 377 ? -9.481 18.021 19.220 1.00 88.06 377 LYS A O 1
ATOM 3059 N N . SER A 1 378 ? -9.137 20.107 19.957 1.00 88.50 378 SER A N 1
ATOM 3060 C CA . SER A 1 378 ? -10.539 20.383 20.321 1.00 88.50 378 SER A CA 1
ATOM 3061 C C . SER A 1 378 ? -11.551 20.061 19.207 1.00 88.50 378 SER A C 1
ATOM 3063 O O . SER A 1 378 ? -12.607 19.489 19.480 1.00 88.50 378 SER A O 1
ATOM 3065 N N . ALA A 1 379 ? -11.228 20.363 17.944 1.00 89.62 379 ALA A N 1
ATOM 3066 C CA . ALA A 1 379 ? -12.077 20.045 16.793 1.00 89.62 379 ALA A CA 1
ATOM 3067 C C . ALA A 1 379 ? -12.251 18.527 16.583 1.00 89.62 379 ALA A C 1
ATOM 3069 O O . ALA A 1 379 ? -13.363 18.060 16.335 1.00 89.62 379 ALA A O 1
ATOM 3070 N N . ARG A 1 380 ? -11.172 17.746 16.743 1.00 92.12 380 ARG A N 1
ATOM 3071 C CA . ARG A 1 380 ? -11.194 16.276 16.640 1.00 92.12 380 ARG A CA 1
ATOM 3072 C C . ARG A 1 380 ? -11.963 15.654 17.796 1.00 92.12 380 ARG A C 1
ATOM 3074 O O . ARG A 1 380 ? -12.812 14.798 17.571 1.00 92.12 380 ARG A O 1
ATOM 3081 N N . ARG A 1 381 ? -11.761 16.168 19.012 1.00 92.94 381 ARG A N 1
ATOM 3082 C CA . ARG A 1 381 ? -12.492 15.752 20.216 1.00 92.94 381 ARG A CA 1
ATOM 3083 C C . ARG A 1 381 ? -14.005 15.875 20.041 1.00 92.94 381 ARG A C 1
ATOM 3085 O O . ARG A 1 381 ? -14.732 14.923 20.309 1.00 92.94 381 ARG A O 1
ATOM 3092 N N . LYS A 1 382 ? -14.482 17.011 19.515 1.00 92.75 382 LYS A N 1
ATOM 3093 C CA . LYS A 1 382 ? -15.911 17.216 19.209 1.00 92.75 382 LYS A CA 1
ATOM 3094 C C . LYS A 1 382 ? -16.452 16.147 18.255 1.00 92.75 382 LYS A C 1
ATOM 3096 O O . LYS A 1 382 ? -17.557 15.651 18.463 1.00 92.75 382 LYS A O 1
ATOM 3101 N N . ARG A 1 383 ? -15.677 15.768 17.235 1.00 93.19 383 ARG A N 1
ATOM 3102 C CA . ARG A 1 383 ? -16.069 14.732 16.268 1.00 93.19 383 ARG A CA 1
ATOM 3103 C C . ARG A 1 383 ? -16.079 13.332 16.872 1.00 93.19 383 ARG A C 1
ATOM 3105 O O . ARG A 1 383 ? -17.061 12.626 16.678 1.00 93.19 383 ARG A O 1
ATOM 3112 N N . LEU A 1 384 ? -15.057 12.961 17.642 1.00 93.31 384 LEU A N 1
ATOM 3113 C CA . LEU A 1 384 ? -15.013 11.676 18.352 1.00 93.31 384 LEU A CA 1
ATOM 3114 C C . LEU A 1 384 ? -16.209 11.521 19.297 1.00 93.31 384 LEU A C 1
ATOM 3116 O O . LEU A 1 384 ? -16.877 10.491 19.288 1.00 93.31 384 LEU A O 1
ATOM 3120 N N . TYR A 1 385 ? -16.548 12.573 20.046 1.00 94.25 385 TYR A N 1
ATOM 3121 C CA . TYR A 1 385 ? -17.722 12.570 20.922 1.00 94.25 385 TYR A CA 1
ATOM 3122 C C . TYR A 1 385 ? -19.039 12.479 20.145 1.00 94.25 385 TYR A C 1
ATOM 3124 O O . TYR A 1 385 ? -19.958 11.788 20.581 1.00 94.25 385 TYR A O 1
ATOM 3132 N N . ALA A 1 386 ? -19.137 13.129 18.982 1.00 93.00 386 ALA A N 1
ATOM 3133 C CA . ALA A 1 386 ? -20.307 13.009 18.118 1.00 93.00 386 ALA A CA 1
ATOM 3134 C C . ALA A 1 386 ? -20.484 11.577 17.587 1.00 93.00 386 ALA A C 1
ATOM 3136 O O . ALA A 1 386 ? -21.602 11.066 17.590 1.00 93.00 386 ALA A O 1
ATOM 3137 N N . VAL A 1 387 ? -19.396 10.918 17.172 1.00 93.31 387 VAL A N 1
ATOM 3138 C CA . VAL A 1 387 ? -19.425 9.519 16.718 1.00 93.31 387 VAL A CA 1
ATOM 3139 C C . VAL A 1 387 ? -19.748 8.579 17.882 1.00 93.31 387 VAL A C 1
ATOM 3141 O O . VAL A 1 387 ? -20.656 7.767 17.758 1.00 93.31 387 VAL A O 1
ATOM 3144 N N . SER A 1 388 ? -19.121 8.743 19.049 1.00 93.88 388 SER A N 1
ATOM 3145 C CA . SER A 1 388 ? -19.464 7.958 20.246 1.00 93.88 388 SER A CA 1
ATOM 3146 C C . SER A 1 388 ? -20.949 8.078 20.618 1.00 93.88 388 SER A C 1
ATOM 3148 O O . SER A 1 388 ? -21.607 7.077 20.895 1.00 93.88 388 SER A O 1
ATOM 3150 N N . LYS A 1 389 ? -21.526 9.287 20.551 1.00 93.06 389 LYS A N 1
ATOM 3151 C CA . LYS A 1 389 ? -22.961 9.487 20.798 1.00 93.06 389 LYS A CA 1
ATOM 3152 C C . LYS A 1 389 ? -23.834 8.685 19.825 1.00 93.06 389 LYS A C 1
ATOM 3154 O O . LYS A 1 389 ? -24.877 8.184 20.235 1.00 93.06 389 LYS A O 1
ATOM 3159 N N . LYS A 1 390 ? -23.414 8.541 18.563 1.00 93.00 390 LYS A N 1
ATOM 3160 C CA . LYS A 1 390 ? -24.103 7.698 17.573 1.00 93.00 390 LYS A CA 1
ATOM 3161 C C . LYS A 1 390 ? -24.028 6.212 17.933 1.00 93.00 390 LYS A C 1
ATOM 3163 O O . LYS A 1 390 ? -25.042 5.533 17.836 1.00 93.00 390 LYS A O 1
ATOM 3168 N N . PHE A 1 391 ? -22.885 5.733 18.421 1.00 93.31 391 PHE A N 1
ATOM 3169 C CA . PHE A 1 391 ? -22.753 4.361 18.926 1.00 93.31 391 PHE A CA 1
ATOM 3170 C C . PHE A 1 391 ? -23.640 4.097 20.154 1.00 93.31 391 PHE A C 1
ATOM 3172 O O . PHE A 1 391 ? -24.330 3.085 20.188 1.00 93.31 391 PHE A O 1
ATOM 3179 N N . LYS A 1 392 ? -23.744 5.045 21.100 1.00 91.56 392 LYS A N 1
ATOM 3180 C CA . LYS A 1 392 ? -24.723 4.950 22.207 1.00 91.56 392 LYS A CA 1
ATOM 3181 C C . LYS A 1 392 ? -26.173 4.920 21.726 1.00 91.56 392 LYS A C 1
ATOM 3183 O O . LYS A 1 392 ? -27.027 4.303 22.351 1.00 91.56 392 LYS A O 1
ATOM 3188 N N . ALA A 1 393 ? -26.489 5.628 20.643 1.00 88.62 393 ALA A N 1
ATOM 3189 C CA . ALA A 1 393 ? -27.825 5.570 20.057 1.00 88.62 393 ALA A CA 1
ATOM 3190 C C . ALA A 1 393 ? -28.103 4.178 19.458 1.00 88.62 393 ALA A C 1
ATOM 3192 O O . ALA A 1 393 ? -29.177 3.628 19.700 1.00 88.62 393 ALA A O 1
ATOM 3193 N N . ALA A 1 394 ? -27.121 3.587 18.764 1.00 88.38 394 ALA A N 1
ATOM 3194 C CA . ALA A 1 394 ? -27.212 2.230 18.219 1.00 88.38 394 ALA A CA 1
ATOM 3195 C C . ALA A 1 394 ? -27.391 1.166 19.318 1.00 88.38 394 ALA A C 1
ATOM 3197 O O . ALA A 1 394 ? -28.241 0.285 19.187 1.00 88.38 394 ALA A O 1
ATOM 3198 N N . GLU A 1 395 ? -26.660 1.291 20.429 1.00 88.69 395 GLU A N 1
ATOM 3199 C CA . GLU A 1 395 ? -26.824 0.455 21.628 1.00 88.69 395 GLU A CA 1
ATOM 3200 C C . GLU A 1 395 ? -28.273 0.497 22.149 1.00 88.69 395 GLU A C 1
ATOM 3202 O O . GLU A 1 395 ? -28.890 -0.540 22.374 1.00 88.69 395 GLU A O 1
ATOM 3207 N N . ASN A 1 396 ? -28.866 1.694 22.226 1.00 87.31 396 ASN A N 1
ATOM 3208 C CA . ASN A 1 396 ? -30.259 1.898 22.644 1.00 87.31 396 ASN A CA 1
ATOM 3209 C C . ASN A 1 396 ? -31.303 1.512 21.577 1.00 87.31 396 ASN A C 1
ATOM 3211 O O . ASN A 1 396 ? -32.488 1.814 21.728 1.00 87.31 396 ASN A O 1
ATOM 3215 N N . GLY A 1 397 ? -30.897 0.894 20.467 1.00 81.62 397 GLY A N 1
ATOM 3216 C CA . GLY A 1 397 ? -31.815 0.466 19.416 1.00 81.62 397 GLY A CA 1
ATOM 3217 C C . GLY A 1 397 ? -32.234 1.559 18.425 1.00 81.62 397 GLY A C 1
ATOM 3218 O O . GLY A 1 397 ? -33.064 1.273 17.556 1.00 81.62 397 GLY A O 1
ATOM 3219 N N . GLN A 1 398 ? -31.703 2.781 18.545 1.00 83.88 398 GLN A N 1
ATOM 3220 C CA . GLN A 1 398 ? -32.062 3.940 17.723 1.00 83.88 398 GLN A CA 1
ATOM 3221 C C . GLN A 1 398 ? -31.203 4.014 16.457 1.00 83.88 398 GLN A C 1
ATOM 3223 O O . GLN A 1 398 ? -30.005 3.743 16.491 1.00 83.88 398 GLN A O 1
ATOM 3228 N N . VAL A 1 399 ? -31.796 4.446 15.339 1.00 78.38 399 VAL A N 1
ATOM 3229 C CA . VAL A 1 399 ? -31.050 4.641 14.087 1.00 78.38 399 VAL A CA 1
ATOM 3230 C C . VAL A 1 399 ? -30.131 5.867 14.234 1.00 78.38 399 VAL A C 1
ATOM 3232 O O . VAL A 1 399 ? -30.632 6.976 14.432 1.00 78.38 399 VAL A O 1
ATOM 3235 N N . PRO A 1 400 ? -28.795 5.718 14.135 1.00 72.56 400 PRO A N 1
ATOM 3236 C CA . PRO A 1 400 ? -27.850 6.798 14.451 1.00 72.56 400 PRO A CA 1
ATOM 3237 C C . PRO A 1 400 ? -27.767 7.904 13.392 1.00 72.56 400 PRO A C 1
ATOM 3239 O O . PRO A 1 400 ? -27.150 8.951 13.620 1.00 72.56 400 PRO A O 1
ATOM 3242 N N . PHE A 1 401 ? -28.357 7.669 12.219 1.00 75.81 401 PHE A N 1
ATOM 3243 C CA . PHE A 1 401 ? -28.417 8.617 11.117 1.00 75.81 401 PHE A CA 1
ATOM 3244 C C . PHE A 1 401 ? -29.844 9.122 10.937 1.00 75.81 401 PHE A C 1
ATOM 3246 O O . PHE A 1 401 ? -30.794 8.345 10.861 1.00 75.81 401 PHE A O 1
ATOM 3253 N N . VAL A 1 402 ? -29.986 10.439 10.796 1.00 58.00 402 VAL A N 1
ATOM 3254 C CA . VAL A 1 402 ? -31.208 11.025 10.247 1.00 58.00 402 VAL A CA 1
ATOM 3255 C C . VAL A 1 402 ? -31.220 10.669 8.763 1.00 58.00 402 VAL A C 1
ATOM 3257 O O . VAL A 1 402 ? -30.562 11.328 7.960 1.00 58.00 402 VAL A O 1
ATOM 3260 N N . MET A 1 403 ? -31.914 9.592 8.401 1.00 49.22 403 MET A N 1
ATOM 3261 C CA . MET A 1 403 ? -32.183 9.286 6.999 1.00 49.22 403 MET A CA 1
ATOM 3262 C C . MET A 1 403 ? -32.956 10.472 6.417 1.00 49.22 403 MET A C 1
ATOM 3264 O O . MET A 1 403 ? -34.056 10.790 6.876 1.00 49.22 403 MET A O 1
ATOM 3268 N N . VAL A 1 404 ? -32.380 11.153 5.424 1.00 42.16 404 VAL A N 1
ATOM 3269 C CA . VAL A 1 404 ? -33.108 12.160 4.648 1.00 42.16 404 VAL A CA 1
ATOM 3270 C C . VAL A 1 404 ? -34.257 11.417 3.977 1.00 42.16 404 VAL A C 1
ATOM 3272 O O . VAL A 1 404 ? -34.052 10.635 3.051 1.00 42.16 404 VAL A O 1
ATOM 3275 N N . THR A 1 405 ? -35.476 11.601 4.477 1.00 48.66 405 THR A N 1
ATOM 3276 C CA . THR A 1 405 ? -36.655 10.941 3.907 1.00 48.66 405 THR A CA 1
ATOM 3277 C C . THR A 1 405 ? -36.780 11.316 2.427 1.00 48.66 405 THR A C 1
ATOM 3279 O O . THR A 1 405 ? -36.448 12.437 2.043 1.00 48.66 405 THR A O 1
ATOM 3282 N N . LYS A 1 406 ? -37.328 10.426 1.580 1.00 50.56 406 LYS A N 1
ATOM 3283 C CA . LYS A 1 406 ? -37.649 10.728 0.160 1.00 50.56 406 LYS A CA 1
ATOM 3284 C C . LYS A 1 406 ? -38.399 12.063 -0.021 1.00 50.56 406 LYS A C 1
ATOM 3286 O O . LYS A 1 406 ? -38.331 12.679 -1.081 1.00 50.56 406 LYS A O 1
ATOM 3291 N N . ALA A 1 407 ? -39.123 12.515 1.006 1.00 47.75 407 ALA A N 1
ATOM 3292 C CA . ALA A 1 407 ? -39.809 13.803 1.049 1.00 47.75 407 ALA A CA 1
ATOM 3293 C C . ALA A 1 407 ? -38.861 15.019 1.129 1.00 47.75 407 ALA A C 1
ATOM 3295 O O . ALA A 1 407 ? -39.179 16.066 0.569 1.00 47.75 407 ALA A O 1
ATOM 3296 N N . GLN A 1 408 ? -37.708 14.883 1.787 1.00 47.34 408 GLN A N 1
ATOM 3297 C CA . GLN A 1 408 ? -36.685 15.922 1.946 1.00 47.34 408 GLN A CA 1
ATOM 3298 C C . GLN A 1 408 ? -35.705 15.977 0.757 1.00 47.34 408 GLN A C 1
ATOM 3300 O O . GLN A 1 408 ? -35.182 17.045 0.454 1.00 47.34 408 GLN A O 1
ATOM 3305 N N . THR A 1 409 ? -35.509 14.870 0.028 1.00 48.00 409 THR A N 1
ATOM 3306 C CA . THR A 1 409 ? -34.717 14.811 -1.223 1.00 48.00 409 THR A CA 1
ATOM 3307 C C . THR A 1 409 ? -35.484 15.267 -2.465 1.00 48.00 409 THR A C 1
ATOM 3309 O O . THR A 1 409 ? -34.885 15.457 -3.525 1.00 48.00 409 THR A O 1
ATOM 3312 N N . ARG A 1 410 ? -36.805 15.482 -2.372 1.00 47.00 410 ARG A N 1
ATOM 3313 C CA . ARG A 1 410 ? -37.548 16.177 -3.429 1.00 47.00 410 ARG A CA 1
ATOM 3314 C C . ARG A 1 410 ? -37.090 17.630 -3.459 1.00 47.00 410 ARG A C 1
ATOM 3316 O O . ARG A 1 410 ? -37.617 18.466 -2.728 1.00 47.00 410 ARG A O 1
ATOM 3323 N N . LEU A 1 411 ? -36.143 17.936 -4.345 1.00 51.44 411 LEU A N 1
ATOM 3324 C CA . LEU A 1 411 ? -35.912 19.299 -4.809 1.00 51.44 411 LEU A CA 1
ATOM 3325 C C . LEU A 1 411 ? -37.279 19.885 -5.183 1.00 51.44 411 LEU A C 1
ATOM 3327 O O . LEU A 1 411 ? -37.889 19.473 -6.169 1.00 51.44 411 LEU A O 1
ATOM 3331 N N . LYS A 1 412 ? -37.789 20.835 -4.388 1.00 52.38 412 LYS A N 1
ATOM 3332 C CA . LYS A 1 412 ? -38.974 21.636 -4.732 1.00 52.38 412 LYS A CA 1
ATOM 3333 C C . LYS A 1 412 ? -38.612 22.631 -5.841 1.00 52.38 412 LYS A C 1
ATOM 3335 O O . LYS A 1 412 ? -38.872 23.823 -5.723 1.00 52.38 412 LYS A O 1
ATOM 3340 N N . ALA A 1 413 ? -37.990 22.168 -6.918 1.00 58.25 413 ALA A N 1
ATOM 3341 C CA . ALA A 1 413 ? -37.888 22.952 -8.130 1.00 58.25 413 ALA A CA 1
ATOM 3342 C C . ALA A 1 413 ? -39.284 22.943 -8.763 1.00 58.25 413 ALA A C 1
ATOM 3344 O O . ALA A 1 413 ? -39.716 21.939 -9.332 1.00 58.25 413 ALA A O 1
ATOM 3345 N N . LYS A 1 414 ? -40.034 24.041 -8.620 1.00 62.50 414 LYS A N 1
ATOM 3346 C CA . LYS A 1 414 ? -41.220 24.290 -9.448 1.00 62.50 414 LYS A CA 1
ATOM 3347 C C . LYS A 1 414 ? -40.730 24.549 -10.874 1.00 62.50 414 LYS A C 1
ATOM 3349 O O . LYS A 1 414 ? -40.627 25.698 -11.282 1.00 62.50 414 LYS A O 1
ATOM 3354 N N . VAL A 1 415 ? -40.386 23.493 -11.607 1.00 64.88 415 VAL A N 1
ATOM 3355 C CA . VAL A 1 415 ? -40.070 23.615 -13.032 1.00 64.88 415 VAL A CA 1
ATOM 3356 C C . VAL A 1 415 ? -41.375 23.989 -13.745 1.00 64.88 415 VAL A C 1
ATOM 3358 O O . VAL A 1 415 ? -42.360 23.246 -13.626 1.00 64.88 415 VAL A O 1
ATOM 3361 N N . PRO A 1 416 ? -41.445 25.144 -14.426 1.00 78.19 416 PRO A N 1
ATOM 3362 C CA . PRO A 1 416 ? -42.637 25.550 -15.152 1.00 78.19 416 PRO A CA 1
ATOM 3363 C C . PRO A 1 416 ? -43.013 24.482 -16.181 1.00 78.19 416 PRO A C 1
ATOM 3365 O O . PRO A 1 416 ? -42.160 23.977 -16.911 1.00 78.19 416 PRO A O 1
ATOM 3368 N N . LYS A 1 417 ? -44.305 24.148 -16.290 1.00 75.88 417 LYS A N 1
ATOM 3369 C CA . LYS A 1 417 ? -44.781 23.161 -17.280 1.00 75.88 417 LYS A CA 1
ATOM 3370 C C . LYS A 1 417 ? -44.361 23.527 -18.714 1.00 75.88 417 LYS A C 1
ATOM 3372 O O . LYS A 1 417 ? -44.165 22.630 -19.526 1.00 75.88 417 LYS A O 1
ATOM 3377 N N . SER A 1 418 ? -44.176 24.816 -19.009 1.00 80.75 418 SER A N 1
ATOM 3378 C CA . SER A 1 418 ? -43.686 25.319 -20.298 1.00 80.75 418 SER A CA 1
ATOM 3379 C C . SER A 1 418 ? -42.255 24.876 -20.622 1.00 80.75 418 SER A C 1
ATOM 3381 O O . SER A 1 418 ? -41.985 24.506 -21.762 1.00 80.75 418 SER A O 1
ATOM 3383 N N . GLU A 1 419 ? -41.350 24.847 -19.640 1.00 80.75 419 GLU A N 1
ATOM 3384 C CA . GLU A 1 419 ? -39.972 24.378 -19.837 1.00 80.75 419 GLU A CA 1
ATOM 3385 C C . GLU A 1 419 ? -39.928 22.876 -20.099 1.00 80.75 419 GLU A C 1
ATOM 3387 O O . GLU A 1 419 ? -39.199 22.423 -20.978 1.00 80.75 419 GLU A O 1
ATOM 3392 N N . ILE A 1 420 ? -40.773 22.108 -19.406 1.00 78.06 420 ILE A N 1
ATOM 3393 C CA . ILE A 1 420 ? -40.902 20.665 -19.630 1.00 78.06 420 ILE A CA 1
ATOM 3394 C C . ILE A 1 420 ? -41.412 20.397 -21.053 1.00 78.06 420 ILE A C 1
ATOM 3396 O O . ILE A 1 420 ? -40.852 19.566 -21.760 1.00 78.06 420 ILE A O 1
ATOM 3400 N N . ILE A 1 421 ? -42.433 21.131 -21.509 1.00 83.00 421 ILE A N 1
ATOM 3401 C CA . ILE A 1 421 ? -42.987 20.989 -22.866 1.00 83.00 421 ILE A CA 1
ATOM 3402 C C . ILE A 1 421 ? -41.953 21.385 -23.934 1.00 83.00 421 ILE A C 1
ATOM 3404 O O . ILE A 1 421 ? -41.830 20.702 -24.952 1.00 83.00 421 ILE A O 1
ATOM 3408 N N . SER A 1 422 ? -41.167 22.436 -23.689 1.00 87.31 422 SER A N 1
ATOM 3409 C CA . SER A 1 422 ? -40.071 22.868 -24.570 1.00 87.31 422 SER A CA 1
ATOM 3410 C C . SER A 1 422 ? -38.947 21.826 -24.641 1.00 87.31 422 SER A C 1
ATOM 3412 O O . SER A 1 422 ? -38.486 21.469 -25.724 1.00 87.31 422 SER A O 1
ATOM 3414 N N . ALA A 1 423 ? -38.553 21.256 -23.501 1.00 83.00 423 ALA A N 1
ATOM 3415 C CA . ALA A 1 423 ? -37.539 20.208 -23.445 1.00 83.00 423 ALA A CA 1
ATOM 3416 C C . ALA A 1 423 ? -38.005 18.927 -24.151 1.00 83.00 423 ALA A C 1
ATOM 3418 O O . ALA A 1 423 ? -37.258 18.351 -24.938 1.00 83.00 423 ALA A O 1
ATOM 3419 N N . VAL A 1 424 ? -39.258 18.512 -23.932 1.00 87.81 424 VAL A N 1
ATOM 3420 C CA . VAL A 1 424 ? -39.844 17.334 -24.589 1.00 87.81 424 VAL A CA 1
ATOM 3421 C C . VAL A 1 424 ? -39.927 17.530 -26.101 1.00 87.81 424 VAL A C 1
ATOM 3423 O O . VAL A 1 424 ? -39.603 16.611 -26.849 1.00 87.81 424 VAL A O 1
ATOM 3426 N N . SER A 1 425 ? -40.312 18.716 -26.572 1.00 87.00 425 SER A N 1
ATOM 3427 C CA . SER A 1 425 ? -40.386 18.990 -28.013 1.00 87.00 425 SER A CA 1
ATOM 3428 C C . SER A 1 425 ? -39.003 19.027 -28.678 1.00 87.00 425 SER A C 1
ATOM 3430 O O . SER A 1 425 ? -38.849 18.451 -29.754 1.00 87.00 425 SER A O 1
ATOM 3432 N N . ARG A 1 426 ? -37.968 19.569 -28.017 1.00 89.00 426 ARG A N 1
ATOM 3433 C CA . ARG A 1 426 ? -36.570 19.462 -28.492 1.00 89.00 426 ARG A CA 1
ATOM 3434 C C . ARG A 1 426 ? -36.109 18.010 -28.618 1.00 89.00 426 ARG A C 1
ATOM 3436 O O . ARG A 1 426 ? -35.608 17.620 -29.666 1.00 89.00 426 ARG A O 1
ATOM 3443 N N . LEU A 1 427 ? -36.362 17.198 -27.593 1.00 87.12 427 LEU A N 1
ATOM 3444 C CA . LEU A 1 427 ? -35.984 15.781 -27.570 1.00 87.12 427 LEU A CA 1
ATOM 3445 C C . LEU A 1 427 ? -36.699 14.976 -28.666 1.00 87.12 427 LEU A C 1
ATOM 3447 O O . LEU A 1 427 ? -36.102 14.112 -29.303 1.00 87.12 427 LEU A O 1
ATOM 3451 N N . MET A 1 428 ? -37.975 15.273 -28.925 1.00 88.50 428 MET A N 1
ATOM 3452 C CA . MET A 1 428 ? -38.731 14.632 -30.007 1.00 88.50 428 MET A CA 1
ATOM 3453 C C . MET A 1 428 ? -38.181 14.993 -31.390 1.00 88.50 428 MET A C 1
ATOM 3455 O O . MET A 1 428 ? -38.128 14.121 -32.260 1.00 88.50 428 MET A O 1
ATOM 3459 N N . ASN A 1 429 ? -37.730 16.236 -31.581 1.00 89.06 429 ASN A N 1
ATOM 3460 C CA . ASN A 1 429 ? -37.102 16.672 -32.827 1.00 89.06 429 ASN A CA 1
ATOM 3461 C C . ASN A 1 429 ? -35.739 15.999 -33.040 1.00 89.06 429 ASN A C 1
ATOM 3463 O O . ASN A 1 429 ? -35.510 15.443 -34.111 1.00 89.06 429 ASN A O 1
ATOM 3467 N N . GLU A 1 430 ? -34.883 15.941 -32.016 1.00 86.94 430 GLU A N 1
ATOM 3468 C CA . GLU A 1 430 ? -33.592 15.236 -32.094 1.00 86.94 430 GLU A CA 1
ATOM 3469 C C . GLU A 1 430 ? -33.777 13.750 -32.430 1.00 86.94 430 GLU A C 1
ATOM 3471 O O . GLU A 1 430 ? -33.125 13.215 -33.326 1.00 86.94 430 GLU A O 1
ATOM 3476 N N . VAL A 1 431 ? -34.739 13.080 -31.786 1.00 87.12 431 VAL A N 1
ATOM 3477 C CA . VAL A 1 431 ? -35.061 11.673 -32.076 1.00 87.12 431 VAL A CA 1
ATOM 3478 C C . VAL A 1 431 ? -35.583 11.491 -33.508 1.00 87.12 431 VAL A C 1
ATOM 3480 O O . VAL A 1 431 ? -35.356 10.440 -34.120 1.00 87.12 431 VAL A O 1
ATOM 3483 N N . ALA A 1 432 ? -36.294 12.477 -34.059 1.00 86.69 432 ALA A N 1
ATOM 3484 C CA . ALA A 1 432 ? -36.761 12.445 -35.441 1.00 86.69 432 ALA A CA 1
ATOM 3485 C C . ALA A 1 432 ? -35.602 12.606 -36.439 1.00 86.69 432 ALA A C 1
ATOM 3487 O O . ALA A 1 432 ? -35.524 11.821 -37.392 1.00 86.69 432 ALA A O 1
ATOM 3488 N N . GLU A 1 433 ? -34.673 13.533 -36.195 1.00 86.25 433 GLU A N 1
ATOM 3489 C CA . GLU A 1 433 ? -33.471 13.711 -37.021 1.00 86.25 433 GLU A CA 1
ATOM 3490 C C . GLU A 1 433 ? -32.583 12.462 -37.013 1.00 86.25 433 GLU A C 1
ATOM 3492 O O . GLU A 1 433 ? -32.202 11.952 -38.070 1.00 86.25 433 GLU A O 1
ATOM 3497 N N . ASP A 1 434 ? -32.367 11.867 -35.841 1.00 83.00 434 ASP A N 1
ATOM 3498 C CA . ASP A 1 434 ? -31.598 10.630 -35.687 1.00 83.00 434 ASP A CA 1
ATOM 3499 C C . ASP A 1 434 ? -32.200 9.459 -36.483 1.00 83.00 434 ASP A C 1
ATOM 3501 O O . ASP A 1 434 ? -31.495 8.614 -37.055 1.00 83.00 434 ASP A O 1
ATOM 3505 N N . ARG A 1 435 ? -33.536 9.390 -36.545 1.00 83.75 435 ARG A N 1
ATOM 3506 C CA . ARG A 1 435 ? -34.252 8.390 -37.352 1.00 83.75 435 ARG A CA 1
ATOM 3507 C C . ARG A 1 435 ? -34.077 8.643 -38.847 1.00 83.75 435 ARG A C 1
ATOM 3509 O O . ARG A 1 435 ? -33.981 7.668 -39.599 1.00 83.75 435 ARG A O 1
ATOM 3516 N N . LEU A 1 436 ? -34.033 9.901 -39.283 1.00 83.62 436 LEU A N 1
ATOM 3517 C CA . LEU A 1 436 ? -33.790 10.267 -40.680 1.00 83.62 436 LEU A CA 1
ATOM 3518 C C . LEU A 1 436 ? -32.355 9.936 -41.095 1.00 83.62 436 LEU A C 1
ATOM 3520 O O . LEU A 1 436 ? -32.168 9.246 -42.099 1.00 83.62 436 LEU A O 1
ATOM 3524 N N . MET A 1 437 ? -31.366 10.290 -40.276 1.00 81.12 437 MET A N 1
ATOM 3525 C CA . MET A 1 437 ? -29.953 9.967 -40.507 1.00 81.12 437 MET A CA 1
ATOM 3526 C C . MET A 1 437 ? -29.728 8.453 -40.614 1.00 81.12 437 MET A C 1
ATOM 3528 O O . MET A 1 437 ? -29.094 7.964 -41.553 1.00 81.12 437 MET A O 1
ATOM 3532 N N . LYS A 1 438 ? -30.346 7.661 -39.727 1.00 81.12 438 LYS A N 1
ATOM 3533 C CA . LYS A 1 438 ? -30.297 6.187 -39.801 1.00 81.12 438 LYS A CA 1
ATOM 3534 C C . LYS A 1 438 ? -30.981 5.621 -41.049 1.00 81.12 438 LYS A C 1
ATOM 3536 O O . LYS A 1 438 ? -30.554 4.578 -41.549 1.00 81.12 438 LYS A O 1
ATOM 3541 N N . LYS A 1 439 ? -32.040 6.262 -41.559 1.00 80.12 439 LYS A N 1
ATOM 3542 C CA . LYS A 1 439 ? -32.687 5.864 -42.824 1.00 80.12 439 LYS A CA 1
ATOM 3543 C C . LYS A 1 439 ? -31.803 6.191 -44.030 1.00 80.12 439 LYS A C 1
ATOM 3545 O O . LYS A 1 439 ? -31.643 5.326 -44.888 1.00 80.12 439 LYS A O 1
ATOM 3550 N N . GLN A 1 440 ? -31.189 7.374 -44.065 1.00 77.94 440 GLN A N 1
ATOM 3551 C CA . GLN A 1 440 ? -30.263 7.777 -45.128 1.00 77.94 440 GLN A CA 1
ATOM 3552 C C . GLN A 1 440 ? -29.030 6.863 -45.176 1.00 77.94 440 GLN A C 1
ATOM 3554 O O . GLN A 1 440 ? -28.707 6.327 -46.235 1.00 77.94 440 GLN A O 1
ATOM 3559 N N . ALA A 1 441 ? -28.419 6.556 -44.028 1.00 75.94 441 ALA A N 1
ATOM 3560 C CA . ALA A 1 441 ? -27.282 5.633 -43.949 1.00 75.94 441 ALA A CA 1
ATOM 3561 C C . ALA A 1 441 ? -27.614 4.216 -44.469 1.00 75.94 441 ALA A C 1
ATOM 3563 O O . ALA A 1 441 ? -26.791 3.578 -45.127 1.00 75.94 441 ALA A O 1
ATOM 3564 N N . LYS A 1 442 ? -28.841 3.727 -44.225 1.00 74.50 442 LYS A N 1
ATOM 3565 C CA . LYS A 1 442 ? -29.325 2.439 -44.759 1.00 74.50 442 LYS A CA 1
ATOM 3566 C C . LYS A 1 442 ? -29.596 2.460 -46.265 1.00 74.50 442 LYS A C 1
ATOM 3568 O O . LYS A 1 442 ? -29.515 1.411 -46.899 1.00 74.50 442 LYS A O 1
ATOM 3573 N N . LEU A 1 443 ? -29.950 3.612 -46.831 1.00 72.56 443 LEU A N 1
ATOM 3574 C CA . LEU A 1 443 ? -30.119 3.769 -48.277 1.00 72.56 443 LEU A CA 1
ATOM 3575 C C . LEU A 1 443 ? -28.754 3.791 -48.973 1.00 72.56 443 LEU A C 1
ATOM 3577 O O . LEU A 1 443 ? -28.552 3.035 -49.916 1.00 72.56 443 LEU A O 1
ATOM 3581 N N . VAL A 1 444 ? -27.786 4.537 -48.431 1.00 69.12 444 VAL A N 1
ATOM 3582 C CA . VAL A 1 444 ? -26.407 4.601 -48.951 1.00 69.12 444 VAL A CA 1
ATOM 3583 C C . VAL A 1 444 ? -25.718 3.230 -48.929 1.00 69.12 444 VAL A C 1
ATOM 3585 O O . VAL A 1 444 ? -24.983 2.893 -49.859 1.00 69.12 444 VAL A O 1
ATOM 3588 N N . SER A 1 445 ? -25.980 2.397 -47.915 1.00 63.66 445 SER A N 1
ATOM 3589 C CA . SER A 1 445 ? -25.422 1.038 -47.866 1.00 63.66 445 SER A CA 1
ATOM 3590 C C . SER A 1 445 ? -26.066 0.065 -48.861 1.00 63.66 445 SER A C 1
ATOM 3592 O O . SER A 1 445 ? -25.419 -0.903 -49.251 1.00 63.66 445 SER A O 1
ATOM 3594 N N . LYS A 1 446 ? -27.304 0.320 -49.313 1.00 64.00 446 LYS A N 1
ATOM 3595 C CA . LYS A 1 446 ? -27.976 -0.480 -50.351 1.00 64.00 446 LYS A CA 1
ATOM 3596 C C . LYS A 1 446 ? -27.506 -0.141 -51.767 1.00 64.00 446 LYS A C 1
ATOM 3598 O O . LYS A 1 446 ? -27.479 -1.035 -52.606 1.00 64.00 446 LYS A O 1
ATOM 3603 N N . THR A 1 447 ? -27.117 1.106 -52.033 1.00 54.59 447 THR A N 1
ATOM 3604 C CA . THR A 1 447 ? -26.667 1.545 -53.369 1.00 54.59 447 THR A CA 1
ATOM 3605 C C . THR A 1 447 ? -25.229 1.114 -53.687 1.00 54.59 447 THR A C 1
ATOM 3607 O O . THR A 1 447 ? -24.849 1.042 -54.850 1.00 54.59 447 THR A O 1
ATOM 3610 N N . ARG A 1 448 ? -24.420 0.765 -52.676 1.00 55.78 448 ARG A N 1
ATOM 3611 C CA . ARG A 1 448 ? -23.074 0.197 -52.860 1.00 55.78 448 ARG A CA 1
ATOM 3612 C C . ARG A 1 448 ? -23.130 -1.326 -53.044 1.00 55.78 448 ARG A C 1
ATOM 3614 O O . ARG A 1 448 ? -22.840 -2.084 -52.122 1.00 55.78 448 ARG A O 1
ATOM 3621 N N . THR A 1 449 ? -23.481 -1.781 -54.246 1.00 46.84 449 THR A N 1
ATOM 3622 C CA . THR A 1 449 ? -23.129 -3.133 -54.730 1.00 46.84 449 THR A CA 1
ATOM 3623 C C . THR A 1 449 ? -21.738 -3.090 -55.387 1.00 46.84 449 THR A C 1
ATOM 3625 O O . THR A 1 449 ? -21.422 -2.092 -56.033 1.00 46.84 449 THR A O 1
ATOM 3628 N N . PRO A 1 450 ? -20.865 -4.106 -55.228 1.00 48.88 450 PRO A N 1
ATOM 3629 C CA . PRO A 1 450 ? -19.502 -4.032 -55.742 1.00 48.88 450 PRO A CA 1
ATOM 3630 C C . PRO A 1 450 ? -19.419 -4.508 -57.198 1.00 48.88 450 PRO A C 1
ATOM 3632 O O . PRO A 1 450 ? -19.672 -5.677 -57.488 1.00 48.88 450 PRO A O 1
ATOM 3635 N N . LEU A 1 451 ? -18.990 -3.614 -58.091 1.00 39.97 451 LEU A N 1
ATOM 3636 C CA . LEU A 1 451 ? -18.369 -3.973 -59.368 1.00 39.97 451 LEU A CA 1
ATOM 3637 C C . LEU A 1 451 ? -17.053 -4.702 -59.066 1.00 39.97 451 LEU A C 1
ATOM 3639 O O . LEU A 1 451 ? -16.152 -4.135 -58.448 1.00 39.97 451 LEU A O 1
ATOM 3643 N N . ARG A 1 452 ? -16.949 -5.970 -59.470 1.00 35.84 452 ARG A N 1
ATOM 3644 C CA . ARG A 1 452 ? -15.692 -6.722 -59.449 1.00 35.84 452 ARG A CA 1
ATOM 3645 C C . ARG A 1 452 ? -15.497 -7.368 -60.813 1.00 35.84 452 ARG A C 1
ATOM 3647 O O . ARG A 1 452 ? -16.129 -8.378 -61.113 1.00 35.84 452 ARG A O 1
ATOM 3654 N N . GLU A 1 453 ? -14.634 -6.757 -61.614 1.00 35.03 453 GLU A N 1
ATOM 3655 C CA . GLU A 1 453 ? -14.092 -7.367 -62.822 1.00 35.03 453 GLU A CA 1
ATOM 3656 C C . GLU A 1 453 ? -13.113 -8.498 -62.488 1.00 35.03 453 GLU A C 1
ATOM 3658 O O . GLU A 1 453 ? -12.542 -8.615 -61.400 1.00 35.03 453 GLU A O 1
ATOM 3663 N N . THR A 1 454 ? -13.027 -9.379 -63.468 1.00 30.84 454 THR A N 1
ATOM 3664 C CA . THR A 1 454 ? -12.457 -10.716 -63.516 1.00 30.84 454 THR A CA 1
ATOM 3665 C C . THR A 1 454 ? -10.945 -10.738 -63.722 1.00 30.84 454 THR A C 1
ATOM 3667 O O . THR A 1 454 ? -10.456 -10.096 -64.641 1.00 30.84 454 THR A O 1
ATOM 3670 N N . SER A 1 455 ? -10.244 -11.635 -63.019 1.00 29.30 455 SER A N 1
ATOM 3671 C CA . SER A 1 455 ? -9.177 -12.462 -63.613 1.00 29.30 455 SER A CA 1
ATOM 3672 C C . SER A 1 455 ? -8.844 -13.663 -62.713 1.00 29.30 455 SER A C 1
ATOM 3674 O O . SER A 1 455 ? -8.749 -13.545 -61.493 1.00 29.30 455 SER A O 1
ATOM 3676 N N . GLN A 1 456 ? -8.748 -14.827 -63.355 1.00 34.31 456 GLN A N 1
ATOM 3677 C CA . GLN A 1 456 ? -8.693 -16.208 -62.846 1.00 34.31 456 GLN A CA 1
ATOM 3678 C C . GLN A 1 456 ? -7.417 -16.511 -62.022 1.00 34.31 456 GLN A C 1
ATOM 3680 O O . GLN A 1 456 ? -6.401 -15.857 -62.202 1.00 34.31 456 GLN A O 1
ATOM 3685 N N . SER A 1 457 ? -7.393 -17.473 -61.086 1.00 27.64 457 SER A N 1
ATOM 3686 C CA . SER A 1 457 ? -7.208 -18.910 -61.369 1.00 27.64 457 SER A CA 1
ATOM 3687 C C . SER A 1 457 ? -7.307 -19.767 -60.086 1.00 27.64 457 SER A C 1
ATOM 3689 O O . SER A 1 457 ? -6.760 -19.399 -59.051 1.00 27.64 457 SER A O 1
ATOM 3691 N N . GLY A 1 458 ? -7.932 -20.950 -60.193 1.00 28.39 458 GLY A N 1
ATOM 3692 C CA . GLY A 1 458 ? -7.360 -22.178 -59.618 1.00 28.39 458 GLY A CA 1
ATOM 3693 C C . GLY A 1 458 ? -7.822 -22.698 -58.244 1.00 28.39 458 GLY A C 1
ATOM 3694 O O . GLY A 1 458 ? -7.264 -22.349 -57.215 1.00 28.39 458 GLY A O 1
ATOM 3695 N N . LYS A 1 459 ? -8.672 -23.736 -58.302 1.00 27.95 459 LYS A N 1
ATOM 3696 C CA . LYS A 1 459 ? -8.790 -24.902 -57.389 1.00 27.95 459 LYS A CA 1
ATOM 3697 C C . LYS A 1 459 ? -9.616 -24.801 -56.087 1.00 27.95 459 LYS A C 1
ATOM 3699 O O . LYS A 1 459 ? -9.196 -24.381 -55.019 1.00 27.95 459 LYS A O 1
ATOM 3704 N N . VAL A 1 460 ? -10.804 -25.389 -56.234 1.00 33.78 460 VAL A N 1
ATOM 3705 C CA . VAL A 1 460 ? -11.682 -26.101 -55.290 1.00 33.78 460 VAL A CA 1
ATOM 3706 C C . VAL A 1 460 ? -10.995 -26.710 -54.051 1.00 33.78 460 VAL A C 1
ATOM 3708 O O . VAL A 1 460 ? -10.235 -27.660 -54.191 1.00 33.78 460 VAL A O 1
ATOM 3711 N N . VAL A 1 461 ? -11.436 -26.309 -52.846 1.00 30.61 461 VAL A N 1
ATOM 3712 C CA . VAL A 1 461 ? -11.649 -27.208 -51.685 1.00 30.61 461 VAL A CA 1
ATOM 3713 C C . VAL A 1 461 ? -12.903 -26.762 -50.911 1.00 30.61 461 VAL A C 1
ATOM 3715 O O . VAL A 1 461 ? -13.013 -25.636 -50.430 1.00 30.61 461 VAL A O 1
ATOM 3718 N N . LYS A 1 462 ? -13.880 -27.668 -50.799 1.00 32.00 462 LYS A N 1
ATOM 3719 C CA . LYS A 1 462 ? -15.172 -27.493 -50.114 1.00 32.00 462 LYS A CA 1
ATOM 3720 C C . LYS A 1 462 ? -15.043 -27.546 -48.577 1.00 32.00 462 LYS A C 1
ATOM 3722 O O . LYS A 1 462 ? -14.547 -28.516 -48.023 1.00 32.00 462 LYS A O 1
ATOM 3727 N N . SER A 1 463 ? -15.651 -26.552 -47.919 1.00 33.31 463 SER A N 1
ATOM 3728 C CA . SER A 1 463 ? -16.674 -26.674 -46.853 1.00 33.31 463 SER A CA 1
ATOM 3729 C C . SER A 1 463 ? -16.455 -27.645 -45.673 1.00 33.31 463 SER A C 1
ATOM 3731 O O . SER A 1 463 ? -16.651 -28.852 -45.806 1.00 33.31 463 SER A O 1
ATOM 3733 N N . LYS A 1 464 ? -16.260 -27.101 -44.453 1.00 32.94 464 LYS A N 1
ATOM 3734 C CA . LYS A 1 464 ? -16.617 -27.818 -43.200 1.00 32.94 464 LYS A CA 1
ATOM 3735 C C . LYS A 1 464 ? -17.025 -26.985 -41.964 1.00 32.94 464 LYS A C 1
ATOM 3737 O O . LYS A 1 464 ? -17.310 -27.582 -40.930 1.00 32.94 464 LYS A O 1
ATOM 3742 N N . LYS A 1 465 ? -17.136 -25.647 -42.010 1.00 37.03 465 LYS A N 1
ATOM 3743 C CA . LYS A 1 465 ? -17.407 -24.840 -40.787 1.00 37.03 465 LYS A CA 1
ATOM 3744 C C . LYS A 1 465 ? -18.832 -24.296 -40.604 1.00 37.03 465 LYS A C 1
ATOM 3746 O O . LYS A 1 465 ? -19.202 -23.977 -39.478 1.00 37.03 465 LYS A O 1
ATOM 3751 N N . THR A 1 466 ? -19.687 -24.283 -41.625 1.00 37.50 466 THR A N 1
ATOM 3752 C CA . THR A 1 466 ? -21.007 -23.619 -41.540 1.00 37.50 466 THR A CA 1
ATOM 3753 C C . THR A 1 466 ? -22.158 -24.491 -41.015 1.00 37.50 466 THR A C 1
ATOM 3755 O O . THR A 1 466 ? -23.161 -23.955 -40.556 1.00 37.50 466 THR A O 1
ATOM 3758 N N . LYS A 1 467 ? -22.024 -25.827 -40.954 1.00 35.19 467 LYS A N 1
ATOM 3759 C CA . LYS A 1 467 ? -23.095 -26.711 -40.427 1.00 35.19 467 LYS A CA 1
ATOM 3760 C C . LYS A 1 467 ? -23.153 -26.825 -38.892 1.00 35.19 467 LYS A C 1
ATOM 3762 O O . LYS A 1 467 ? -24.180 -27.245 -38.362 1.00 35.19 467 LYS A O 1
ATOM 3767 N N . LYS A 1 468 ? -22.102 -26.440 -38.152 1.00 39.12 468 LYS A N 1
ATOM 3768 C CA . LYS A 1 468 ? -22.071 -26.575 -36.675 1.00 39.12 468 LYS A CA 1
ATOM 3769 C C . LYS A 1 468 ? -22.792 -25.443 -35.932 1.00 39.12 468 LYS A C 1
ATOM 3771 O O . LYS A 1 468 ? -23.268 -25.664 -34.822 1.00 39.12 468 LYS A O 1
ATOM 3776 N N . VAL A 1 469 ? -22.926 -24.264 -36.542 1.00 42.25 469 VAL A N 1
ATOM 3777 C CA . VAL A 1 469 ? -23.564 -23.098 -35.901 1.00 42.25 469 VAL A CA 1
ATOM 3778 C C . VAL A 1 469 ? -25.092 -23.158 -36.024 1.00 42.25 469 VAL A C 1
ATOM 3780 O O . VAL A 1 469 ? -25.790 -22.920 -35.041 1.00 42.25 469 VAL A O 1
ATOM 3783 N N . ALA A 1 470 ? -25.624 -23.608 -37.167 1.00 40.25 470 ALA A N 1
ATOM 3784 C CA . ALA A 1 470 ? -27.071 -23.716 -37.385 1.00 40.25 470 ALA A CA 1
ATOM 3785 C C . ALA A 1 470 ? -27.757 -24.739 -36.451 1.00 40.25 470 ALA A C 1
ATOM 3787 O O . ALA A 1 470 ? -28.822 -24.462 -35.903 1.00 40.25 470 ALA A O 1
ATOM 3788 N N . ARG A 1 471 ? -27.115 -25.885 -36.161 1.00 40.59 471 ARG A N 1
ATOM 3789 C CA . ARG A 1 471 ? -27.672 -26.897 -35.236 1.00 40.59 471 ARG A CA 1
ATOM 3790 C C . ARG A 1 471 ? -27.755 -26.418 -33.779 1.00 40.59 471 ARG A C 1
ATOM 3792 O O . ARG A 1 471 ? -28.678 -26.809 -33.067 1.00 40.59 471 ARG A O 1
ATOM 3799 N N . LYS A 1 472 ? -26.841 -25.545 -33.335 1.00 46.66 472 LYS A N 1
ATOM 3800 C CA . LYS A 1 472 ? -26.787 -25.072 -31.937 1.00 46.66 472 LYS A CA 1
ATOM 3801 C C . LYS A 1 472 ? -27.860 -24.015 -31.630 1.00 46.66 472 LYS A C 1
ATOM 3803 O O . LYS A 1 472 ? -28.357 -23.950 -30.507 1.00 46.66 472 LYS A O 1
ATOM 3808 N N . VAL A 1 473 ? -28.266 -23.235 -32.635 1.00 47.34 473 VAL A N 1
ATOM 3809 C CA . VAL A 1 473 ? -29.338 -22.228 -32.513 1.00 47.34 473 VAL A CA 1
ATOM 3810 C C . VAL A 1 473 ? -30.727 -22.886 -32.490 1.00 47.34 473 VAL A C 1
ATOM 3812 O O . VAL A 1 473 ? -31.613 -22.452 -31.751 1.00 47.34 473 VAL A O 1
ATOM 3815 N N . GLN A 1 474 ? -30.903 -23.996 -33.214 1.00 42.44 474 GLN A N 1
ATOM 3816 C CA . GLN A 1 474 ? -32.181 -24.712 -33.279 1.00 42.44 474 GLN A CA 1
ATOM 3817 C C . GLN A 1 474 ? -32.449 -25.589 -32.037 1.00 42.44 474 GLN A C 1
ATOM 3819 O O . GLN A 1 474 ? -33.594 -25.737 -31.622 1.00 42.44 474 GLN A O 1
ATOM 3824 N N . GLN A 1 475 ? -31.408 -26.090 -31.356 1.00 46.34 475 GLN A N 1
ATOM 3825 C CA . GLN A 1 475 ? -31.568 -26.798 -30.073 1.00 46.34 475 GLN A CA 1
ATOM 3826 C C . GLN A 1 475 ? -31.904 -25.862 -28.896 1.00 46.34 475 GLN A C 1
ATOM 3828 O O . GLN A 1 475 ? -32.691 -26.233 -28.024 1.00 46.34 475 GLN A O 1
ATOM 3833 N N . ARG A 1 476 ? -31.377 -24.626 -28.878 1.00 45.94 476 ARG A N 1
ATOM 3834 C CA . ARG A 1 476 ? -31.689 -23.640 -27.822 1.00 45.94 476 ARG A CA 1
ATOM 3835 C C . ARG A 1 476 ? -33.135 -23.143 -27.882 1.00 45.94 476 ARG A C 1
ATOM 3837 O O . ARG A 1 476 ? -33.765 -22.982 -26.841 1.00 45.94 476 ARG A O 1
ATOM 3844 N N . SER A 1 477 ? -33.688 -22.956 -29.078 1.00 47.41 477 SER A N 1
ATOM 3845 C CA . SER A 1 477 ? -35.072 -22.492 -29.257 1.00 47.41 477 SER A CA 1
ATOM 3846 C C . SER A 1 477 ? -36.114 -23.545 -28.845 1.00 47.41 477 SER A C 1
ATOM 3848 O O . SER A 1 477 ? -37.137 -23.194 -28.255 1.00 47.41 477 SER A O 1
ATOM 3850 N N . VAL A 1 478 ? -35.833 -24.839 -29.040 1.00 47.94 478 VAL A N 1
ATOM 3851 C CA . VAL A 1 478 ? -36.711 -25.936 -28.581 1.00 47.94 478 VAL A CA 1
ATOM 3852 C C . VAL A 1 478 ? -36.681 -26.095 -27.052 1.00 47.94 478 VAL A C 1
ATOM 3854 O O . VAL A 1 478 ? -37.723 -26.329 -26.436 1.00 47.94 478 VAL A O 1
ATOM 3857 N N . MET A 1 479 ? -35.523 -25.892 -26.413 1.00 46.19 479 MET A N 1
ATOM 3858 C CA . MET A 1 479 ? -35.372 -26.004 -24.955 1.00 46.19 479 MET A CA 1
ATOM 3859 C C . MET A 1 479 ? -36.094 -24.870 -24.200 1.00 46.19 479 MET A C 1
ATOM 3861 O O . MET A 1 479 ? -36.757 -25.117 -23.192 1.00 46.19 479 MET A O 1
ATOM 3865 N N . ILE A 1 480 ? -36.070 -23.645 -24.740 1.00 51.06 480 ILE A N 1
ATOM 3866 C CA . ILE A 1 480 ? -36.798 -22.489 -24.182 1.00 51.06 480 ILE A CA 1
ATOM 3867 C C . ILE A 1 480 ? -38.323 -22.685 -24.288 1.00 51.06 480 ILE A C 1
ATOM 3869 O O . ILE A 1 480 ? -39.070 -22.297 -23.387 1.00 51.06 480 ILE A O 1
ATOM 3873 N N . ARG A 1 481 ? -38.803 -23.350 -25.350 1.00 44.12 481 ARG A N 1
ATOM 3874 C CA . ARG A 1 481 ? -40.239 -23.609 -25.557 1.00 44.12 481 ARG A CA 1
ATOM 3875 C C . ARG A 1 481 ? -40.789 -24.720 -24.649 1.00 44.12 481 ARG A C 1
ATOM 3877 O O . ARG A 1 481 ? -41.961 -24.654 -24.286 1.00 44.12 481 ARG A O 1
ATOM 3884 N N . LYS A 1 482 ? -39.961 -25.690 -24.230 1.00 48.50 482 LYS A N 1
ATOM 3885 C CA . LYS A 1 482 ? -40.335 -26.696 -23.212 1.00 48.50 482 LYS A CA 1
ATOM 3886 C C . LYS A 1 482 ? -40.364 -26.111 -21.794 1.00 48.50 482 LYS A C 1
ATOM 3888 O O . LYS A 1 482 ? -41.316 -26.379 -21.070 1.00 48.50 482 LYS A O 1
ATOM 3893 N N . LYS A 1 483 ? -39.411 -25.241 -21.431 1.00 48.41 483 LYS A N 1
ATOM 3894 C CA . LYS A 1 483 ? -39.356 -24.612 -20.092 1.00 48.41 483 LYS A CA 1
ATOM 3895 C C . LYS A 1 483 ? -40.541 -23.673 -19.808 1.00 48.41 483 LYS A C 1
ATOM 3897 O O . LYS A 1 483 ? -40.999 -23.588 -18.680 1.00 48.41 483 LYS A O 1
ATOM 3902 N N . ARG A 1 484 ? -41.104 -23.024 -20.838 1.00 46.00 484 ARG A N 1
ATOM 3903 C CA . ARG A 1 484 ? -42.321 -22.194 -20.701 1.00 46.00 484 ARG A CA 1
ATOM 3904 C C . ARG A 1 484 ? -43.623 -22.990 -20.535 1.00 46.00 484 ARG A C 1
ATOM 3906 O O . ARG A 1 484 ? -44.610 -22.408 -20.103 1.00 46.00 484 ARG A O 1
ATOM 3913 N N . LYS A 1 485 ? -43.650 -24.290 -20.862 1.00 47.28 485 LYS A N 1
ATOM 3914 C CA . LYS A 1 485 ? -44.839 -25.145 -20.674 1.00 47.28 485 LYS A CA 1
ATOM 3915 C C . LYS A 1 485 ? -44.900 -25.828 -19.300 1.00 47.28 485 LYS A C 1
ATOM 3917 O O . LYS A 1 485 ? -45.982 -26.261 -18.932 1.00 47.28 485 LYS A O 1
ATOM 3922 N N . SER A 1 486 ? -43.803 -25.889 -18.535 1.00 47.84 486 SER A N 1
ATOM 3923 C CA . SER A 1 486 ? -43.792 -26.476 -17.180 1.00 47.84 486 SER A CA 1
ATOM 3924 C C . SER A 1 486 ? -44.030 -25.466 -16.050 1.00 47.84 486 SER A C 1
ATOM 3926 O O . SER A 1 486 ? -44.031 -25.862 -14.899 1.00 47.84 486 SER A O 1
ATOM 3928 N N . ILE A 1 487 ? -44.199 -24.176 -16.364 1.00 50.12 487 ILE A N 1
ATOM 3929 C CA . ILE A 1 487 ? -44.453 -23.096 -15.382 1.00 50.12 487 ILE A CA 1
ATOM 3930 C C . ILE A 1 487 ? -45.956 -22.719 -15.350 1.00 50.12 487 ILE A C 1
ATOM 3932 O O . ILE A 1 487 ? -46.372 -21.797 -14.664 1.00 50.12 487 ILE A O 1
ATOM 3936 N N . LYS A 1 488 ? -46.803 -23.430 -16.107 1.00 48.06 488 LYS A N 1
ATOM 3937 C CA . LYS A 1 488 ? -48.266 -23.227 -16.145 1.00 48.06 488 LYS A CA 1
ATOM 3938 C C . LYS A 1 488 ? -49.065 -24.510 -15.861 1.00 48.06 488 LYS A C 1
ATOM 3940 O O . LYS A 1 488 ? -50.166 -24.668 -16.383 1.00 48.06 488 LYS A O 1
ATOM 3945 N N . LYS A 1 489 ? -48.511 -25.429 -15.072 1.00 42.22 489 LYS A N 1
ATOM 3946 C CA . LYS A 1 489 ? -49.256 -26.534 -14.464 1.00 42.22 489 LYS A CA 1
ATOM 3947 C C . LYS A 1 489 ? -48.939 -26.592 -12.988 1.00 42.22 489 LYS A C 1
ATOM 3949 O O . LYS A 1 489 ? -47.733 -26.464 -12.688 1.00 42.22 489 LYS A O 1
#

Radius of gyration: 35.61 Å; chains: 1; bounding box: 88×61×92 Å

InterPro domains:
  IPR010301 Ribosomal RNA processing protein 1 [PF05997] (121-354)
  IPR010301 Ribosomal RNA processing protein 1 [PTHR13026] (118-483)

pLDDT: mean 81.48, std 17.3, range [27.64, 98.19]

Sequence (489 aa):
MFIFLTVFSLCLNWSIIIDLLLDIIVPQRRSIANSWQILISHLFGDASGPYIVGSVSDWIRGSDNSPAACFQALIKAFYIPNIALIISVLLFIGAATSFVHDRNKFLQQIDLMDSELDEVEIIFAQKLASGEPITRRRAFRTLRDWIRTESAKQEFDDKAMLHLTKGLHYVMWMQDKMLWQEQLADNIASLINLFGKEEESVLYIKCMLITISNEWSRIDRWRMDKFLMLIRRLVRALFMRLHSKDWKRAITDMYINAFKDCVISSDKSFSEGLKFHFASIYLDELDGAGGLRPDQVTELLKPYAELLADGTVSNYLFDSVIQEIFLSILHQYAEEKVEKNETNEPTAESASDQGIKFDYAEISKLLLDVGKKPDVKSARRKRLYAVSKKFKAAENGQVPFVMVTKAQTRLKAKVPKSEIISAVSRLMNEVAEDRLMKKQAKLVSKTRTPLRETSQSGKVVKSKKTKKVARKVQQRSVMIRKKRKSIKK

=== Feature glossary ===
Feature key, reading from the visual/contextual features back to the raw sequence:

Rendered structure images. Structure images are PyMOL renders from six orthogonal camera directions. Cartoon representation draws helices as coils and strands as arrows; sticks shows the backbone as bonds; surface shows the solvent-excluded envelope. Rainbow coloring maps sequence position to hue (blue→red, N→C); chain coloring assigns a distinct color per polypeptide.

Contact-map, Ramachandran, and PAE plots. Three diagnostic plots accompany the record. The Cα contact map visualizes the tertiary structure as a 2D adjacency matrix (8 Å cutoff, sequence-local contacts suppressed). The Ramachandran plot shows the distribution of backbone (φ, ψ) torsions, with points in the α and β basins reflecting secondary structure content. The PAE plot shows AlphaFold's inter-residue confidence as a color matrix.

InterPro / GO / CATH / organism. The annotation block draws on four external resources. InterPro: which protein families and domains the sequence belongs to. GO: standardized terms for what the protein does, what process it participates in, and where in the cell it acts. CATH: which structural fold it has in the CATH hierarchy. Organism: the species of origin.

Nearest PDB structures. Structural nearest neighbors (via Foldseek easy-search vs the PDB). Reported per hit: target PDB id, E-value, and alignment TM-score. A TM-score above ~0.5 is the conventional threshold for 'same fold'.

Predicted aligned error. Predicted aligned error is AlphaFold's pairwise confidence. Unlike pLDDT (per-residue), PAE is per-residue-pair and captures whether two parts of the structure are correctly placed relative to each other. Units are ångströms of expected positional error.

Solvent-accessible surface area. SASA measures how much of the protein is reachable by solvent. It is computed by rolling a water-sized probe over the atomic surface and summing the exposed area (Å²). Per-residue SASA distinguishes core (buried, low SASA) from surface (exposed, high SASA) residues; total SASA is a whole-molecule size measure.

B-factor. Crystallographic B-factors measure how much each atom's electron density is smeared out, in Å². They rise in mobile loops and surface residues and fall in the buried interior. In AlphaFold models this column is repurposed to hold pLDDT instead.

pLDDT. For AlphaFold models, the B-factor field carries pLDDT — the model's own estimate of local accuracy on a 0–100 scale. Regions with pLDDT<50 should be treated as essentially unmodeled; they often correspond to intrinsically disordered segments.

Backbone torsions (φ/ψ). φ (phi) and ψ (psi) are the two rotatable backbone dihedrals per residue: φ is the C(i-1)–N–Cα–C torsion, ψ is the N–Cα–C–N(i+1) torsion, both in degrees on (−180°, 180°]. α-helical residues cluster near (−60°, −45°); β-strand residues near (−120°, +130°). A Ramachandran plot is simply a scatter of (φ, ψ) for every residue.

Radius of gyration, Cα contacts, bounding box. Radius of gyration (Rg) is the root-mean-square distance of Cα atoms from their centroid — a single number for overall size and compactness. A globular domain of N residues has Rg ≈ 2.2·N^0.38 Å; an extended or disordered chain has a much larger Rg. The Cα contact count is the number of residue pairs whose Cα atoms are within 8 Å and are more than four positions apart in sequence — a standard proxy for tertiary packing density. The bounding box is the smallest axis-aligned box enclosing all Cα atoms.

Secondary structure (3-state, P-SEA). Three-state secondary structure (P-SEA) collapses the eight DSSP classes into helix (a), strand (b), and coil (c). P-SEA assigns these from Cα geometry alone — distances and angles — without requiring backbone oxygens, so it works on any Cα trace.

Secondary structure (8-state, DSSP). Secondary structure is the local, repeating backbone conformation. DSSP classifies it into eight states by reading the hydrogen-bond network: three helix types (H, G, I), two β types (E, B), two non-regular types (T, S), and unstructured coil (-).

Foldseek 3Di. The Foldseek 3Di string encodes local tertiary geometry as a 20-letter alphabet — one character per residue — derived from the relative positions of nearby Cα atoms. Unlike the amino-acid sequence, 3Di is a direct function of the 3D structure, so two proteins with the same fold have similar 3Di strings even at low sequence identity.

mmCIF coordinates. Structure coordinates are given as an mmCIF _atom_site loop: one row per atom with element, residue name, chain id, sequence number, and x/y/z position in Å. Only the four main-chain atoms per residue are included here; side chains are omitted to keep the record compact.

Sequence. This is the polypeptide sequence — one letter per residue, N-terminus first. Length ranges from a few dozen residues for small domains to over a thousand for large multi-domain proteins.